Protein AF-A0A534QNI1-F1 (afdb_monomer_lite)

pLDDT: mean 87.53, std 17.93, range [24.12, 98.75]

Foldseek 3Di:
DDDDDDDDDDDDDDDPDDQPPPPPDDDDDDPADPWPWDKWWWQKKFKAFFPQDHNPVDTSDMDRLDPFAQPVKDKDWADWTGDPRTIIQTPPTHWDQQPVVLRGRFIWGKTKIWGNDKGFFPRFKMKMKIWIQDLDADAQKKWWKWKWFAADSNCRPQWIKIWTKIKHFNDHPPDQTKIKIKTWIWTQPPNDTDRIDIDMDIDDSVPQQGIKMKMWIAGSVQQWIDIWIDSNRPPDTDDDDDIDHDPPPGTMIIMMTMIIGRIDNGQPPPLADQAAAWPFWKWKAFQVFLKIKIKTKGQADLVLLVPFDCLAFFKWKWKAFPVDPVGTLFGCAAQNTGHHHAQCPFLDNRAHWDDDPQKIKGADPQCAGDDVRDRVSNVFWGMKMWGSVCSNVRMIIIMTMGGNRHDDPHPFFMKMKMARGHPPRSVVHRIHIHDRWDWDDPPDGMIMTTD

Radius of gyration: 29.94 Å; chains: 1; bounding box: 100×46×84 Å

Structure (mmCIF, N/CA/C/O backbone):
data_AF-A0A534QNI1-F1
#
_entry.id   AF-A0A534QNI1-F1
#
loop_
_atom_site.group_PDB
_atom_site.id
_atom_site.type_symbol
_atom_site.label_atom_id
_atom_site.label_alt_id
_atom_site.label_comp_id
_atom_site.label_asym_id
_atom_site.label_entity_id
_atom_site.label_seq_id
_atom_site.pdbx_PDB_ins_code
_atom_site.Cartn_x
_atom_site.Cartn_y
_atom_site.Cartn_z
_atom_site.occupancy
_atom_site.B_iso_or_equiv
_atom_site.auth_seq_id
_atom_site.auth_comp_id
_atom_site.auth_asym_id
_atom_site.auth_atom_id
_atom_site.pdbx_PDB_model_num
ATOM 1 N N . MET A 1 1 ? 65.246 -19.233 -41.464 1.00 39.53 1 MET A N 1
ATOM 2 C CA . MET A 1 1 ? 65.023 -19.180 -40.003 1.00 39.53 1 MET A CA 1
ATOM 3 C C . MET A 1 1 ? 63.785 -18.323 -39.779 1.00 39.53 1 MET A C 1
ATOM 5 O O . MET A 1 1 ? 63.867 -17.116 -39.929 1.00 39.53 1 MET A O 1
ATOM 9 N N . ILE A 1 2 ? 62.620 -18.949 -39.593 1.00 33.97 2 ILE A N 1
ATOM 10 C CA . ILE A 1 2 ? 61.323 -18.272 -39.423 1.00 33.97 2 ILE A CA 1
ATOM 11 C C . ILE A 1 2 ? 60.770 -18.745 -38.083 1.00 33.97 2 ILE A C 1
ATOM 13 O O . ILE A 1 2 ? 60.408 -19.912 -37.940 1.00 33.97 2 ILE A O 1
ATOM 17 N N . THR A 1 3 ? 60.745 -17.860 -37.094 1.00 32.47 3 THR A N 1
ATOM 18 C CA . THR A 1 3 ? 60.214 -18.136 -35.758 1.00 32.47 3 THR A CA 1
ATOM 19 C C . THR A 1 3 ? 58.741 -17.734 -35.729 1.00 32.47 3 THR A C 1
ATOM 21 O O . THR A 1 3 ? 58.404 -16.555 -35.775 1.00 32.47 3 THR A O 1
ATOM 24 N N . ARG A 1 4 ? 57.847 -18.731 -35.701 1.00 34.69 4 ARG A N 1
ATOM 25 C CA . ARG A 1 4 ? 56.406 -18.545 -35.471 1.00 34.69 4 ARG A CA 1
ATOM 26 C C . ARG A 1 4 ? 56.147 -18.403 -33.972 1.00 34.69 4 ARG A C 1
ATOM 28 O O . ARG A 1 4 ? 56.339 -19.364 -33.229 1.00 34.69 4 ARG A O 1
ATOM 35 N N . THR A 1 5 ? 55.646 -17.251 -33.546 1.00 34.38 5 THR A N 1
ATOM 36 C CA . THR A 1 5 ? 55.139 -17.036 -32.185 1.00 34.38 5 THR A CA 1
ATOM 37 C C . THR A 1 5 ? 53.675 -17.480 -32.129 1.00 34.38 5 THR A C 1
ATOM 39 O O . THR A 1 5 ? 52.825 -16.918 -32.815 1.00 34.38 5 THR A O 1
ATOM 42 N N . ARG A 1 6 ? 53.374 -18.531 -31.357 1.00 32.44 6 ARG A N 1
ATOM 43 C CA . ARG A 1 6 ? 51.999 -18.985 -31.088 1.00 32.44 6 ARG A CA 1
ATOM 44 C C . ARG A 1 6 ? 51.376 -18.099 -30.005 1.00 32.44 6 ARG A C 1
ATOM 46 O O . ARG A 1 6 ? 51.865 -18.095 -28.880 1.00 32.44 6 ARG A O 1
ATOM 53 N N . CYS A 1 7 ? 50.280 -17.411 -30.324 1.00 30.73 7 CYS A N 1
ATOM 54 C CA . CYS A 1 7 ? 49.368 -16.863 -29.320 1.00 30.73 7 CYS A CA 1
ATOM 55 C C . CYS A 1 7 ? 48.560 -18.013 -28.707 1.00 30.73 7 CYS A C 1
ATOM 57 O O . CYS A 1 7 ? 47.807 -18.690 -29.404 1.00 30.73 7 CYS A O 1
ATOM 59 N N . VAL A 1 8 ? 48.739 -18.245 -27.408 1.00 31.20 8 VAL A N 1
ATOM 60 C CA . VAL A 1 8 ? 47.920 -19.168 -26.616 1.00 31.20 8 VAL A CA 1
ATOM 61 C C . VAL A 1 8 ? 46.765 -18.361 -26.026 1.00 31.20 8 VAL A C 1
ATOM 63 O O . VAL A 1 8 ? 46.968 -17.560 -25.116 1.00 31.20 8 VAL A O 1
ATOM 66 N N . SER A 1 9 ? 45.556 -18.557 -26.551 1.00 29.94 9 SER A N 1
ATOM 67 C CA . SER A 1 9 ? 44.318 -18.045 -25.962 1.00 29.94 9 SER A CA 1
ATOM 68 C C . SER A 1 9 ? 44.049 -18.763 -24.637 1.00 29.94 9 SER A C 1
ATOM 70 O O . SER A 1 9 ? 43.870 -19.982 -24.612 1.00 29.94 9 SER A O 1
ATOM 72 N N . ARG A 1 10 ? 44.035 -18.022 -23.526 1.00 29.73 10 ARG A N 1
ATOM 73 C CA . ARG A 1 10 ? 43.578 -18.535 -22.226 1.00 29.73 10 ARG A CA 1
ATOM 74 C C . ARG A 1 10 ? 42.040 -18.520 -22.177 1.00 29.73 10 ARG A C 1
ATOM 76 O O . ARG A 1 10 ? 41.450 -17.573 -22.690 1.00 29.73 10 ARG A O 1
ATOM 83 N N . PRO A 1 11 ? 41.389 -19.524 -21.564 1.00 29.16 11 PRO A N 1
ATOM 84 C CA . PRO A 1 11 ? 39.935 -19.565 -21.453 1.00 29.16 11 PRO A CA 1
ATOM 85 C C . PRO A 1 11 ? 39.422 -18.458 -20.522 1.00 29.16 11 PRO A C 1
ATOM 87 O O . PRO A 1 11 ? 39.999 -18.206 -19.460 1.00 29.16 11 PRO A O 1
ATOM 90 N N . ALA A 1 12 ? 38.332 -17.808 -20.934 1.00 31.11 12 ALA A N 1
ATOM 91 C CA . ALA A 1 12 ? 37.612 -16.810 -20.156 1.00 31.11 12 ALA A CA 1
ATOM 92 C C . ALA A 1 12 ? 37.118 -17.428 -18.837 1.00 31.11 12 ALA A C 1
ATOM 94 O O . ALA A 1 12 ? 36.332 -18.377 -18.829 1.00 31.11 12 ALA A O 1
ATOM 95 N N . ARG A 1 13 ? 37.601 -16.900 -17.707 1.00 26.86 13 ARG A N 1
ATOM 96 C CA . ARG A 1 13 ? 37.059 -17.215 -16.383 1.00 26.86 13 ARG A CA 1
ATOM 97 C C . ARG A 1 13 ? 35.660 -16.608 -16.292 1.00 26.86 13 ARG A C 1
ATOM 99 O O . ARG A 1 13 ? 35.524 -15.390 -16.338 1.00 26.86 13 ARG A O 1
ATOM 106 N N . ARG A 1 14 ? 34.641 -17.460 -16.159 1.00 27.36 14 ARG A N 1
ATOM 107 C CA . ARG A 1 14 ? 33.298 -17.059 -15.726 1.00 27.36 14 ARG A CA 1
ATOM 108 C C . ARG A 1 14 ? 33.415 -16.506 -14.304 1.00 27.36 14 ARG A C 1
ATOM 110 O O . ARG A 1 14 ? 33.750 -17.255 -13.388 1.00 27.36 14 ARG A O 1
ATOM 117 N N . TRP A 1 15 ? 33.208 -15.205 -14.139 1.00 25.91 15 TRP A N 1
ATOM 118 C CA . TRP A 1 15 ? 33.070 -14.572 -12.832 1.00 25.91 15 TRP A CA 1
ATOM 119 C C . TRP A 1 15 ? 31.614 -14.721 -12.399 1.00 25.91 15 TRP A C 1
ATOM 121 O O . TRP A 1 15 ? 30.728 -14.130 -13.003 1.00 25.91 15 TRP A O 1
ATOM 131 N N . VAL A 1 16 ? 31.369 -15.554 -11.390 1.00 27.53 16 VAL A N 1
ATOM 132 C CA . VAL A 1 16 ? 30.109 -15.535 -10.642 1.00 27.53 16 VAL A CA 1
ATOM 133 C C . VAL A 1 16 ? 30.219 -14.353 -9.685 1.00 27.53 16 VAL A C 1
ATOM 135 O O . VAL A 1 16 ? 31.032 -14.382 -8.761 1.00 27.53 16 VAL A O 1
ATOM 138 N N . VAL A 1 17 ? 29.486 -13.277 -9.967 1.00 30.23 17 VAL A N 1
ATOM 139 C CA . VAL A 1 17 ? 29.402 -12.099 -9.100 1.00 30.23 17 VAL A CA 1
ATOM 140 C C . VAL A 1 17 ? 28.347 -12.396 -8.043 1.00 30.23 17 VAL A C 1
ATOM 142 O O . VAL A 1 17 ? 27.153 -12.272 -8.284 1.00 30.23 17 VAL A O 1
ATOM 145 N N . THR A 1 18 ? 28.786 -12.838 -6.868 1.00 25.81 18 THR A N 1
ATOM 146 C CA . THR A 1 18 ? 27.920 -12.914 -5.690 1.00 25.81 18 THR A CA 1
ATOM 147 C C . THR A 1 18 ? 27.822 -11.508 -5.100 1.00 25.81 18 THR A C 1
ATOM 149 O O . THR A 1 18 ? 28.709 -11.081 -4.361 1.00 25.81 18 THR A O 1
ATOM 152 N N . LEU A 1 19 ? 26.772 -10.764 -5.454 1.00 32.66 19 LEU A N 1
ATOM 153 C CA . LEU A 1 19 ? 26.410 -9.521 -4.773 1.00 32.66 19 LEU A CA 1
ATOM 154 C C . LEU A 1 19 ? 25.961 -9.875 -3.352 1.00 32.66 19 LEU A C 1
ATOM 156 O O . LEU A 1 19 ? 24.845 -10.330 -3.117 1.00 32.66 19 LEU A O 1
ATOM 160 N N . ALA A 1 20 ? 26.874 -9.716 -2.397 1.00 24.12 20 ALA A N 1
ATOM 161 C CA . ALA A 1 20 ? 26.565 -9.800 -0.982 1.00 24.12 20 ALA A CA 1
ATOM 162 C C . ALA A 1 20 ? 25.770 -8.550 -0.580 1.00 24.12 20 ALA A C 1
ATOM 164 O O . ALA A 1 20 ? 26.332 -7.556 -0.124 1.00 24.12 20 ALA A O 1
ATOM 165 N N . GLY A 1 21 ? 24.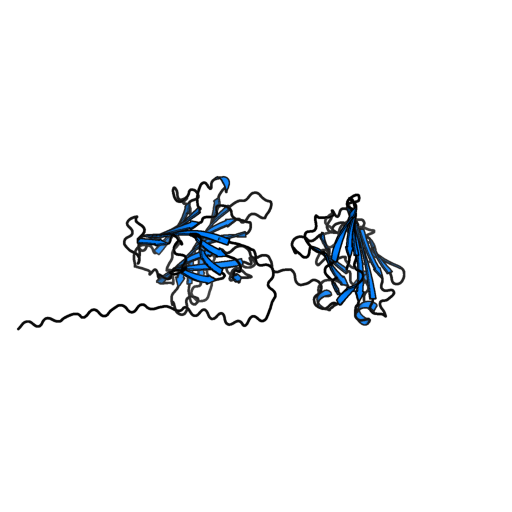450 -8.610 -0.752 1.00 26.08 21 GLY A N 1
ATOM 166 C CA . GLY A 1 21 ? 23.531 -7.740 -0.034 1.00 26.08 21 GLY A CA 1
ATOM 167 C C . GLY A 1 21 ? 23.659 -8.038 1.456 1.00 26.08 21 GLY A C 1
ATOM 168 O O . GLY A 1 21 ? 23.184 -9.064 1.942 1.00 26.08 21 GLY A O 1
ATOM 169 N N . VAL A 1 22 ? 24.342 -7.165 2.195 1.00 26.42 22 VAL A N 1
ATOM 170 C CA . VAL A 1 22 ? 24.331 -7.194 3.659 1.00 26.42 22 VAL A CA 1
ATOM 171 C C . VAL A 1 22 ? 22.959 -6.702 4.117 1.00 26.42 22 VAL A C 1
ATOM 173 O O . VAL A 1 22 ? 22.779 -5.549 4.488 1.00 26.42 22 VAL A O 1
ATOM 176 N N . ALA A 1 23 ? 21.983 -7.604 4.098 1.00 29.70 23 ALA A N 1
ATOM 177 C CA . ALA A 1 23 ? 20.783 -7.522 4.913 1.00 29.70 23 ALA A CA 1
ATOM 178 C C . ALA A 1 23 ? 21.022 -8.370 6.170 1.00 29.70 23 ALA A C 1
ATOM 180 O O . ALA A 1 23 ? 20.502 -9.474 6.308 1.00 29.70 23 ALA A O 1
ATOM 181 N N . LEU A 1 24 ? 21.864 -7.881 7.086 1.00 27.61 24 LEU A N 1
ATOM 182 C CA . LEU A 1 24 ? 21.979 -8.461 8.426 1.00 27.61 24 LEU A CA 1
ATOM 183 C C . LEU A 1 24 ? 21.306 -7.535 9.443 1.00 27.61 24 LEU A C 1
ATOM 185 O O . LEU A 1 24 ? 21.953 -6.882 10.256 1.00 27.61 24 LEU A O 1
ATOM 189 N N . ALA A 1 25 ? 19.978 -7.492 9.384 1.00 27.25 25 ALA A N 1
ATOM 190 C CA . ALA A 1 25 ? 19.151 -7.101 10.514 1.00 27.25 25 ALA A CA 1
ATOM 191 C C . ALA A 1 25 ? 18.467 -8.372 11.023 1.00 27.25 25 ALA A C 1
ATOM 193 O O . ALA A 1 25 ? 17.638 -8.972 10.347 1.00 27.25 25 ALA A O 1
ATOM 194 N N . THR A 1 26 ? 18.867 -8.831 12.204 1.00 28.09 26 THR A N 1
ATOM 195 C CA . THR A 1 26 ? 18.234 -9.949 12.905 1.00 28.09 26 THR A CA 1
ATOM 196 C C . THR A 1 26 ? 16.804 -9.566 13.287 1.00 28.09 26 THR A C 1
ATOM 198 O O . THR A 1 26 ? 16.585 -8.867 14.275 1.00 28.09 26 THR A O 1
ATOM 201 N N . TRP A 1 27 ? 15.838 -10.030 12.497 1.00 31.22 27 TRP A N 1
ATOM 202 C CA . TRP A 1 27 ? 14.409 -9.938 12.777 1.00 31.22 27 TRP A CA 1
ATOM 203 C C . TRP A 1 27 ? 14.021 -10.953 13.857 1.00 31.22 27 TRP A C 1
ATOM 205 O O . TRP A 1 27 ? 13.819 -12.134 13.584 1.00 31.22 27 TRP A O 1
ATOM 215 N N . LEU A 1 28 ? 13.892 -10.495 15.101 1.00 29.34 28 LEU A N 1
ATOM 216 C CA . LEU A 1 28 ? 13.112 -11.212 16.104 1.00 29.34 28 LEU A CA 1
ATOM 217 C C . LEU A 1 28 ? 11.648 -10.780 15.973 1.00 29.34 28 LEU A C 1
ATOM 219 O O . LEU A 1 28 ? 11.271 -9.692 16.393 1.00 29.34 28 LEU A O 1
ATOM 223 N N . GLY A 1 29 ? 10.852 -11.658 15.359 1.00 33.25 29 GLY A N 1
ATOM 224 C CA . GLY A 1 29 ? 9.425 -11.852 15.625 1.00 33.25 29 GLY A CA 1
ATOM 225 C C . GLY A 1 29 ? 8.564 -10.598 15.747 1.00 33.25 29 GLY A C 1
ATOM 226 O O . GLY A 1 29 ? 7.991 -10.353 16.803 1.00 33.25 29 GLY A O 1
ATOM 227 N N . SER A 1 30 ? 8.407 -9.853 14.657 1.00 33.47 30 SER A N 1
ATOM 228 C CA . SER A 1 30 ? 7.205 -9.040 14.467 1.00 33.47 30 SER A CA 1
ATOM 229 C C . SER A 1 30 ? 6.255 -9.869 13.613 1.00 33.47 30 SER A C 1
ATOM 231 O O . SER A 1 30 ? 6.613 -10.264 12.508 1.00 33.47 30 SER A O 1
ATOM 233 N N . THR A 1 31 ? 5.084 -10.226 14.139 1.00 36.00 31 THR A N 1
ATOM 234 C CA . THR A 1 31 ? 4.009 -10.808 13.330 1.00 36.00 31 THR A CA 1
ATOM 235 C C . THR A 1 31 ? 3.599 -9.743 12.327 1.00 36.00 31 THR A C 1
ATOM 237 O O . THR A 1 31 ? 2.956 -8.761 12.701 1.00 36.00 31 THR A O 1
ATOM 240 N N . TRP A 1 32 ? 4.088 -9.893 11.100 1.00 40.53 32 TRP A N 1
ATOM 241 C CA . TRP A 1 32 ? 3.860 -8.974 10.003 1.00 40.53 32 TRP A CA 1
ATOM 242 C C . TRP A 1 32 ? 2.360 -8.739 9.858 1.00 40.53 32 TRP A C 1
ATOM 244 O O . TRP A 1 32 ? 1.560 -9.678 9.873 1.00 40.53 32 TRP A O 1
ATOM 254 N N . ALA A 1 33 ? 1.996 -7.464 9.766 1.00 45.25 33 ALA A N 1
ATOM 255 C CA . ALA A 1 33 ? 0.734 -7.064 9.179 1.00 45.25 33 ALA A CA 1
ATOM 256 C C . ALA A 1 33 ? 0.529 -7.833 7.874 1.00 45.25 33 ALA A C 1
ATOM 258 O O . ALA A 1 33 ? 1.516 -8.126 7.200 1.00 45.25 33 ALA A O 1
ATOM 259 N N . SER A 1 34 ? -0.714 -8.176 7.538 1.00 51.88 34 SER A N 1
ATOM 260 C CA . SER A 1 34 ? -1.012 -8.810 6.254 1.00 51.88 34 SER A CA 1
ATOM 261 C C . SER A 1 34 ? -0.403 -7.939 5.156 1.00 51.88 34 SER A C 1
ATOM 263 O O . SER A 1 34 ? -0.855 -6.816 4.964 1.00 51.88 34 SER A O 1
ATOM 265 N N . ALA A 1 35 ? 0.681 -8.407 4.536 1.00 55.94 35 ALA A N 1
ATOM 266 C CA . ALA A 1 35 ? 1.257 -7.752 3.376 1.00 55.94 35 ALA A CA 1
ATOM 267 C C . ALA A 1 35 ? 0.188 -7.741 2.278 1.00 55.94 35 ALA A C 1
ATOM 269 O O . ALA A 1 35 ? -0.643 -8.661 2.230 1.00 55.94 35 ALA A O 1
ATOM 270 N N . ALA A 1 36 ? 0.194 -6.712 1.431 1.00 62.22 36 ALA A N 1
ATOM 271 C CA . ALA A 1 36 ? -0.674 -6.689 0.264 1.00 62.22 36 ALA A CA 1
ATOM 272 C C . ALA A 1 36 ? -0.417 -7.983 -0.526 1.00 62.22 36 ALA A C 1
ATOM 274 O O . ALA A 1 36 ? 0.725 -8.306 -0.846 1.00 62.22 36 ALA A O 1
ATOM 275 N N . VAL A 1 37 ? -1.458 -8.783 -0.762 1.00 81.88 37 VAL A N 1
ATOM 276 C CA . VAL A 1 37 ? -1.302 -10.039 -1.504 1.00 81.88 37 VAL A CA 1
ATOM 277 C C . VAL A 1 37 ? -1.306 -9.696 -2.985 1.00 81.88 37 VAL A C 1
ATOM 279 O O . VAL A 1 37 ? -2.344 -9.306 -3.517 1.00 81.88 37 VAL A O 1
ATOM 282 N N . PHE A 1 38 ? -0.158 -9.854 -3.638 1.00 89.50 38 PHE A N 1
ATOM 283 C CA . PHE A 1 38 ? -0.001 -9.604 -5.067 1.00 89.50 38 PHE A CA 1
ATOM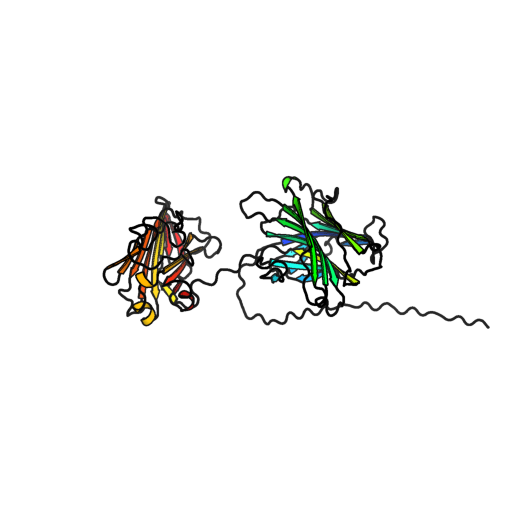 284 C C . PHE A 1 38 ? 0.793 -10.719 -5.758 1.00 89.50 38 PHE A C 1
ATOM 286 O O . PHE A 1 38 ? 1.602 -11.413 -5.133 1.00 89.50 38 PHE A O 1
ATOM 293 N N . ASP A 1 39 ? 0.529 -10.876 -7.054 1.00 94.12 39 ASP A N 1
ATOM 294 C CA . ASP A 1 39 ? 1.202 -11.791 -7.979 1.00 94.12 39 ASP A CA 1
ATOM 295 C C . ASP A 1 39 ? 1.158 -11.175 -9.384 1.00 94.12 39 ASP A C 1
ATOM 297 O O . ASP A 1 39 ? 0.142 -11.270 -10.077 1.00 94.12 39 ASP A O 1
ATOM 301 N N . PHE A 1 40 ? 2.237 -10.500 -9.781 1.00 95.56 40 PHE A N 1
ATOM 302 C CA . PHE A 1 40 ? 2.389 -9.982 -11.139 1.00 95.56 40 PHE A CA 1
ATOM 303 C C . PHE A 1 40 ? 3.274 -10.897 -11.960 1.00 95.56 40 PHE A C 1
ATOM 305 O O . PHE A 1 40 ? 4.246 -11.464 -11.465 1.00 95.56 40 PHE A O 1
ATOM 312 N N . ARG A 1 41 ? 2.931 -11.008 -13.240 1.00 97.00 41 ARG A N 1
ATOM 313 C CA . ARG A 1 41 ? 3.515 -11.987 -14.147 1.00 97.00 41 ARG A CA 1
ATOM 314 C C . ARG A 1 41 ? 4.112 -11.298 -15.356 1.00 97.00 41 ARG A C 1
ATOM 316 O O . ARG A 1 41 ? 3.420 -10.547 -16.051 1.00 97.00 41 ARG A O 1
ATOM 323 N N . VAL A 1 42 ? 5.384 -11.578 -15.601 1.00 98.12 42 VAL A N 1
ATOM 324 C CA . VAL A 1 42 ? 6.076 -11.219 -16.836 1.00 98.12 42 VAL A CA 1
ATOM 325 C C . VAL A 1 42 ? 6.113 -12.465 -17.710 1.00 98.12 42 VAL A C 1
ATOM 327 O O . VAL A 1 42 ? 6.584 -13.514 -17.280 1.00 98.12 42 VAL A O 1
ATOM 330 N N . ASP A 1 43 ? 5.576 -12.339 -18.915 1.00 98.06 43 ASP A N 1
ATOM 331 C CA . ASP A 1 43 ? 5.491 -13.406 -19.917 1.00 98.06 43 ASP A CA 1
ATOM 332 C C . ASP A 1 43 ? 6.795 -13.530 -20.701 1.00 98.06 43 ASP A C 1
ATOM 334 O O . ASP A 1 43 ? 7.289 -14.622 -20.957 1.00 98.06 43 ASP A O 1
ATOM 338 N N . ARG A 1 44 ? 7.393 -12.391 -21.066 1.00 98.06 44 ARG A N 1
ATOM 339 C CA . ARG A 1 44 ? 8.568 -12.393 -21.934 1.00 98.06 44 ARG A CA 1
ATOM 340 C C . ARG A 1 44 ? 9.471 -11.199 -21.712 1.00 98.06 44 ARG A C 1
ATOM 342 O O . ARG A 1 44 ? 9.013 -10.059 -21.654 1.00 98.06 44 ARG A O 1
ATOM 349 N N . PHE A 1 45 ? 10.772 -11.454 -21.714 1.00 98.56 45 PHE A N 1
ATOM 350 C CA . PHE A 1 45 ? 11.813 -10.448 -21.874 1.00 98.56 45 PHE A CA 1
ATOM 351 C C . PHE A 1 45 ? 12.569 -10.678 -23.185 1.00 98.56 45 PHE A C 1
ATOM 353 O O . PHE A 1 45 ? 12.876 -11.809 -23.557 1.00 98.56 45 PHE A O 1
ATOM 360 N N . ALA A 1 46 ? 12.897 -9.604 -23.899 1.00 98.50 46 ALA A N 1
ATOM 361 C CA . ALA A 1 46 ? 13.724 -9.681 -25.098 1.00 98.50 46 ALA A CA 1
ATOM 362 C C . ALA A 1 46 ? 14.623 -8.451 -25.230 1.00 98.50 46 ALA A C 1
ATOM 364 O O . ALA A 1 46 ? 14.212 -7.346 -24.881 1.00 98.50 46 ALA A O 1
ATOM 365 N N . VAL A 1 47 ? 15.832 -8.635 -25.762 1.00 98.56 47 VAL A N 1
ATOM 366 C CA . VAL A 1 47 ? 16.769 -7.550 -26.082 1.00 98.56 47 VAL A CA 1
ATOM 367 C C . VAL A 1 47 ? 17.511 -7.836 -27.387 1.00 98.56 47 VAL A C 1
ATOM 369 O O . VAL A 1 47 ? 17.880 -8.975 -27.664 1.00 98.56 47 VAL A O 1
ATOM 372 N N . ASP A 1 48 ? 17.708 -6.781 -28.167 1.00 98.50 48 ASP A N 1
ATOM 373 C CA . ASP A 1 48 ? 18.382 -6.718 -29.466 1.00 98.50 48 ASP A CA 1
ATOM 374 C C . ASP A 1 48 ? 19.429 -5.591 -29.403 1.00 98.50 48 ASP A C 1
ATOM 376 O O . ASP A 1 48 ? 19.070 -4.442 -29.119 1.00 98.50 48 ASP A O 1
ATOM 380 N N . GLY A 1 49 ? 20.714 -5.904 -29.590 1.00 97.75 49 GLY A N 1
ATOM 381 C CA . GLY A 1 49 ? 21.820 -4.944 -29.588 1.00 97.75 49 GLY A CA 1
ATOM 382 C C . GLY A 1 49 ? 22.769 -4.969 -28.374 1.00 97.75 49 GLY A C 1
ATOM 383 O O . GLY A 1 49 ? 22.718 -5.822 -27.482 1.00 97.75 49 GLY A O 1
ATOM 384 N N . ASN A 1 50 ? 23.659 -3.970 -28.321 1.00 95.88 50 ASN A N 1
ATOM 385 C CA . ASN A 1 50 ? 24.699 -3.775 -27.297 1.00 95.88 50 ASN A CA 1
ATOM 386 C C . ASN A 1 50 ? 25.606 -5.021 -27.109 1.00 95.88 50 ASN A C 1
ATOM 388 O O . ASN A 1 50 ? 26.095 -5.606 -28.074 1.00 95.88 50 ASN A O 1
ATOM 392 N N . VAL A 1 51 ? 25.870 -5.448 -25.870 1.00 94.56 51 VAL A N 1
ATOM 393 C CA . VAL A 1 51 ? 26.720 -6.606 -25.544 1.00 94.56 51 VAL A CA 1
ATOM 394 C C . VAL A 1 51 ? 26.123 -7.942 -25.998 1.00 94.56 51 VAL A C 1
ATOM 396 O O . VAL A 1 51 ? 26.813 -8.963 -25.926 1.00 94.56 51 VAL A O 1
ATOM 399 N N . PHE A 1 52 ? 24.859 -7.960 -26.428 1.00 95.62 52 PHE A N 1
ATOM 400 C CA . PHE A 1 52 ? 24.156 -9.177 -26.821 1.00 95.62 52 PHE A CA 1
ATOM 401 C C . PHE A 1 52 ? 24.353 -9.522 -28.297 1.00 95.62 52 PHE A C 1
ATOM 403 O O . PHE A 1 52 ? 24.456 -10.710 -28.609 1.00 95.62 52 PHE A O 1
ATOM 410 N N . GLY A 1 53 ? 24.521 -8.512 -29.152 1.00 96.44 53 GLY A N 1
ATOM 411 C CA . GLY A 1 53 ? 24.685 -8.670 -30.592 1.00 96.44 53 GLY A CA 1
ATOM 412 C C . GLY A 1 53 ? 24.442 -7.363 -31.360 1.00 96.44 53 GLY A C 1
ATOM 413 O O . GLY A 1 53 ? 24.509 -6.278 -30.773 1.00 96.44 53 GLY A O 1
ATOM 414 N N . PRO A 1 54 ? 24.301 -7.426 -32.695 1.00 96.88 54 PRO A N 1
ATOM 415 C CA . PRO A 1 54 ? 24.011 -6.258 -33.519 1.00 96.88 54 PRO A CA 1
ATOM 416 C C . PRO A 1 54 ? 22.548 -5.825 -33.370 1.00 96.88 54 PRO A C 1
ATOM 418 O O . PRO A 1 54 ? 21.671 -6.665 -33.423 1.00 96.88 54 PRO A O 1
ATOM 421 N N . LEU A 1 55 ? 22.287 -4.513 -33.308 1.00 97.56 55 LEU A N 1
ATOM 422 C CA . LEU A 1 55 ? 20.923 -3.973 -33.384 1.00 97.56 55 LEU A CA 1
ATOM 423 C C . LEU A 1 55 ? 20.380 -4.118 -34.817 1.00 97.56 55 LEU A C 1
ATOM 425 O O . LEU A 1 55 ? 20.550 -3.209 -35.638 1.00 97.56 55 LEU A O 1
ATOM 429 N N . ASP A 1 56 ? 19.792 -5.270 -35.136 1.00 97.75 56 ASP A N 1
ATOM 430 C CA . ASP A 1 56 ? 19.366 -5.634 -36.496 1.00 97.75 56 ASP A CA 1
ATOM 431 C C . ASP A 1 56 ? 17.859 -5.917 -36.643 1.00 97.75 56 ASP A C 1
ATOM 433 O O . ASP A 1 56 ? 17.376 -6.187 -37.748 1.00 97.75 56 ASP A O 1
ATOM 437 N N . GLY A 1 57 ? 17.099 -5.754 -35.559 1.00 96.38 57 GLY A N 1
ATOM 438 C CA . GLY A 1 57 ? 15.660 -5.986 -35.496 1.00 96.38 57 GLY A CA 1
ATOM 439 C C . GLY A 1 57 ? 15.287 -7.404 -35.062 1.00 96.38 57 GLY A C 1
ATOM 440 O O . GLY A 1 57 ? 14.092 -7.700 -34.967 1.00 96.38 57 GLY A O 1
ATOM 441 N N . VAL A 1 58 ? 16.262 -8.284 -34.813 1.00 97.88 58 VAL A N 1
ATOM 442 C CA . VAL A 1 58 ? 16.050 -9.639 -34.300 1.00 97.88 58 VAL A CA 1
ATOM 443 C C . VAL A 1 58 ? 16.567 -9.722 -32.860 1.00 97.88 58 VAL A C 1
ATOM 445 O O . VAL A 1 58 ? 17.739 -9.466 -32.623 1.00 97.88 58 VAL A O 1
ATOM 448 N N . PRO A 1 59 ? 15.742 -10.135 -31.877 1.00 97.94 59 PRO A N 1
ATOM 449 C CA . PRO A 1 59 ? 16.209 -10.298 -30.502 1.00 97.94 59 PRO A CA 1
ATOM 450 C C . PRO A 1 59 ? 17.425 -11.227 -30.376 1.00 97.94 59 PRO A C 1
ATOM 452 O O . PRO A 1 59 ? 17.339 -12.423 -30.665 1.00 97.94 59 PRO A O 1
ATOM 455 N N . ASP A 1 60 ? 18.531 -10.688 -29.869 1.00 97.81 60 ASP A N 1
ATOM 456 C CA . ASP A 1 60 ? 19.758 -11.423 -29.547 1.00 97.81 60 ASP A CA 1
ATOM 457 C C . ASP A 1 60 ? 19.602 -12.296 -28.297 1.00 97.81 60 ASP A C 1
ATOM 459 O O . ASP A 1 60 ? 20.254 -13.337 -28.140 1.00 97.81 60 ASP A O 1
ATOM 463 N N . ARG A 1 61 ? 18.748 -11.856 -27.367 1.00 97.56 61 ARG A N 1
ATOM 464 C CA . ARG A 1 61 ? 18.358 -12.611 -26.176 1.00 97.56 61 ARG A CA 1
ATOM 465 C C . ARG A 1 61 ? 16.861 -12.546 -25.981 1.00 97.56 61 ARG A C 1
ATOM 467 O O . ARG A 1 61 ? 16.242 -11.497 -26.137 1.00 97.56 61 ARG A O 1
ATOM 474 N N . VAL A 1 62 ? 16.317 -13.687 -25.592 1.00 98.00 62 VAL A N 1
ATOM 475 C CA . VAL A 1 62 ? 14.918 -13.880 -25.244 1.00 98.00 62 VAL A CA 1
ATOM 476 C C . VAL A 1 62 ? 14.881 -14.739 -23.995 1.00 98.00 62 VAL A C 1
ATOM 478 O O . VAL A 1 62 ? 15.646 -15.699 -23.890 1.00 98.00 62 VAL A O 1
ATOM 481 N N . ASP A 1 63 ? 13.996 -14.375 -23.086 1.00 97.88 63 ASP A N 1
ATOM 482 C CA . ASP A 1 63 ? 13.605 -15.185 -21.951 1.00 97.88 63 ASP A CA 1
ATOM 483 C C . ASP A 1 63 ? 12.077 -15.260 -21.926 1.00 97.88 63 ASP A C 1
ATOM 485 O O . ASP A 1 63 ? 11.410 -14.230 -21.827 1.00 97.88 63 ASP A O 1
ATOM 489 N N . ASP A 1 64 ? 11.553 -16.469 -22.110 1.00 97.44 64 ASP A N 1
ATOM 490 C CA . ASP A 1 64 ? 10.116 -16.774 -22.137 1.00 97.44 64 ASP A CA 1
ATOM 491 C C . ASP A 1 64 ? 9.660 -17.411 -20.813 1.00 97.44 64 ASP A C 1
ATOM 493 O O . ASP A 1 64 ? 8.584 -17.997 -20.763 1.00 97.44 64 ASP A O 1
ATOM 497 N N . PHE A 1 65 ? 10.518 -17.401 -19.780 1.00 97.50 65 PHE A N 1
ATOM 498 C CA . PHE A 1 65 ? 10.212 -17.864 -18.423 1.00 97.50 65 PHE A CA 1
ATOM 499 C C . PHE A 1 65 ? 9.502 -19.231 -18.358 1.00 97.50 65 PHE A C 1
ATOM 501 O O . PHE A 1 65 ? 8.579 -19.462 -17.571 1.00 97.50 65 PHE A O 1
ATOM 508 N N . SER A 1 66 ? 9.921 -20.149 -19.230 1.00 96.06 66 SER A N 1
ATOM 509 C CA . SER A 1 66 ? 9.278 -21.449 -19.442 1.00 96.06 66 SER A CA 1
ATOM 510 C C . SER A 1 66 ? 10.151 -22.643 -19.059 1.00 96.06 66 SER A C 1
ATOM 512 O O . SER A 1 66 ? 9.725 -23.790 -19.232 1.00 96.06 66 SER A O 1
ATOM 514 N N . ASP A 1 67 ? 11.357 -22.412 -18.540 1.00 94.12 67 ASP A N 1
ATOM 515 C CA . ASP A 1 67 ? 12.280 -23.476 -18.143 1.00 94.12 67 ASP A CA 1
ATOM 516 C C . ASP A 1 67 ? 12.220 -23.798 -16.637 1.00 94.12 67 ASP A C 1
ATOM 518 O O . ASP A 1 67 ? 12.753 -24.824 -16.194 1.00 94.12 67 ASP A O 1
ATOM 522 N N . GLY A 1 68 ? 11.487 -22.986 -15.869 1.00 90.88 68 GLY A N 1
ATOM 523 C CA . GLY A 1 68 ? 11.255 -23.156 -14.440 1.00 90.88 68 GLY A CA 1
ATOM 524 C C . GLY A 1 68 ? 12.473 -22.804 -13.588 1.00 90.88 68 GLY A C 1
ATOM 525 O O . GLY A 1 68 ? 12.518 -23.186 -12.413 1.00 90.88 68 GLY A O 1
ATOM 526 N N . VAL A 1 69 ? 13.479 -22.126 -14.152 1.00 93.12 69 VAL A N 1
ATOM 527 C CA . VAL A 1 69 ? 14.668 -21.690 -13.424 1.00 93.12 69 VAL A CA 1
ATOM 528 C C . VAL A 1 69 ? 14.913 -20.196 -13.610 1.00 93.12 69 VAL A C 1
ATOM 530 O O . VAL A 1 69 ? 15.267 -19.719 -14.668 1.00 93.12 69 VAL A O 1
ATOM 533 N N . LEU A 1 70 ? 14.871 -19.458 -12.500 1.00 91.44 70 LEU A N 1
ATOM 534 C CA . LEU A 1 70 ? 15.039 -18.003 -12.516 1.00 91.44 70 LEU A CA 1
ATOM 535 C C . LEU A 1 70 ? 16.334 -17.475 -13.193 1.00 91.44 70 LEU A C 1
ATOM 537 O O . LEU A 1 70 ? 16.287 -16.389 -13.765 1.00 91.44 70 LEU A O 1
ATOM 541 N N . PRO A 1 71 ? 17.515 -18.134 -13.130 1.00 94.25 71 PRO A N 1
ATOM 542 C CA . PRO A 1 71 ? 18.700 -17.652 -13.838 1.00 94.25 71 PRO A CA 1
ATOM 543 C C . PRO A 1 71 ? 18.461 -17.511 -15.352 1.00 94.25 71 PRO A C 1
ATOM 545 O O . PRO A 1 71 ? 18.050 -18.472 -15.985 1.00 94.25 71 PRO A O 1
ATOM 548 N N . PRO A 1 72 ? 18.848 -16.382 -15.970 1.00 95.88 72 PRO A N 1
ATOM 549 C CA . PRO A 1 72 ? 19.894 -15.459 -15.525 1.00 95.88 72 PRO A CA 1
ATOM 550 C C . PRO A 1 72 ? 19.406 -14.298 -14.644 1.00 95.88 72 PRO A C 1
ATOM 552 O O . PRO A 1 72 ? 20.176 -13.367 -14.399 1.00 95.88 72 PRO A O 1
ATOM 555 N N . TRP A 1 73 ? 18.172 -14.319 -14.158 1.00 97.62 73 TRP A N 1
ATOM 556 C CA . TRP A 1 73 ? 17.656 -13.313 -13.238 1.00 97.62 73 TRP A CA 1
ATOM 557 C C . TRP A 1 73 ? 18.086 -13.583 -11.798 1.00 97.62 73 TRP A C 1
ATOM 559 O O . TRP A 1 73 ? 18.326 -14.721 -11.388 1.00 97.62 73 TRP A O 1
ATOM 569 N N . SER A 1 74 ? 18.213 -12.510 -11.025 1.00 96.56 74 SER A N 1
ATOM 570 C CA . SER A 1 74 ? 18.501 -12.561 -9.592 1.00 96.56 74 SER A CA 1
ATOM 571 C C . SER A 1 74 ? 17.545 -11.653 -8.838 1.00 96.56 74 SER A C 1
ATOM 573 O O . SER A 1 74 ? 17.324 -10.517 -9.248 1.00 96.56 74 SER A O 1
ATOM 575 N N . VAL A 1 75 ? 17.005 -12.146 -7.723 1.00 96.75 75 VAL A N 1
ATOM 576 C CA . VAL A 1 75 ? 16.115 -11.373 -6.847 1.00 96.75 75 VAL A CA 1
ATOM 577 C C . VAL A 1 75 ? 16.897 -10.255 -6.161 1.00 96.75 75 VAL A C 1
ATOM 579 O O . VAL A 1 75 ? 17.949 -10.504 -5.568 1.00 96.75 75 VAL A O 1
ATOM 582 N N . VAL A 1 76 ? 16.371 -9.036 -6.242 1.00 93.69 76 VAL A N 1
ATOM 583 C CA . VAL A 1 76 ? 16.909 -7.830 -5.589 1.00 93.69 76 VAL A CA 1
ATOM 584 C C . VAL A 1 76 ? 16.119 -7.528 -4.329 1.00 93.69 76 VAL A C 1
ATOM 586 O O . VAL A 1 76 ? 16.694 -7.347 -3.256 1.00 93.69 76 VAL A O 1
ATOM 589 N N . TYR A 1 77 ? 14.795 -7.536 -4.471 1.00 95.12 77 TYR A N 1
ATOM 590 C CA . TYR A 1 77 ? 13.834 -7.266 -3.417 1.00 95.12 77 TYR A CA 1
ATOM 591 C C . TYR A 1 77 ? 12.704 -8.289 -3.464 1.00 95.12 77 TYR A C 1
ATOM 593 O O . TYR A 1 77 ? 12.332 -8.778 -4.530 1.00 95.12 77 TYR A O 1
ATOM 601 N N . GLY A 1 78 ? 12.156 -8.579 -2.288 1.00 95.00 78 GLY A N 1
ATOM 602 C CA . GLY A 1 78 ? 10.928 -9.349 -2.124 1.00 95.00 78 GLY A CA 1
ATOM 603 C C . GLY A 1 78 ? 11.043 -10.795 -2.579 1.00 95.00 78 GLY A C 1
ATOM 604 O O . GLY A 1 78 ? 12.033 -11.476 -2.299 1.00 95.00 78 GLY A O 1
ATOM 605 N N . THR A 1 79 ? 9.993 -11.259 -3.252 1.00 96.44 79 THR A N 1
ATOM 606 C CA . THR A 1 79 ? 9.845 -12.647 -3.683 1.00 96.44 79 THR A CA 1
ATOM 607 C C . THR A 1 79 ? 9.631 -12.707 -5.188 1.00 96.44 79 THR A C 1
ATOM 609 O O . THR A 1 79 ? 8.660 -12.164 -5.716 1.00 96.44 79 THR A O 1
ATOM 612 N N . ALA A 1 80 ? 10.513 -13.430 -5.876 1.00 97.44 80 ALA A N 1
ATOM 613 C CA . ALA A 1 80 ? 10.349 -13.737 -7.286 1.00 97.44 80 ALA A CA 1
ATOM 614 C C . ALA A 1 80 ? 10.701 -15.192 -7.596 1.00 97.44 80 ALA A C 1
ATOM 616 O O . ALA A 1 80 ? 11.588 -15.782 -6.972 1.00 97.44 80 ALA A O 1
ATOM 617 N N . SER A 1 81 ? 9.988 -15.776 -8.554 1.00 97.25 81 SER A N 1
ATOM 618 C CA . SER A 1 81 ? 10.206 -17.154 -8.996 1.00 97.25 81 SER A CA 1
ATOM 619 C C . SER A 1 81 ? 9.682 -17.365 -10.408 1.00 97.25 81 SER A C 1
ATOM 621 O O . SER A 1 81 ? 8.775 -16.662 -10.835 1.00 97.25 81 SER A O 1
ATOM 623 N N . GLU A 1 82 ? 10.222 -18.357 -11.103 1.00 97.56 82 GLU A N 1
ATOM 624 C CA . GLU A 1 82 ? 9.723 -18.774 -12.409 1.00 97.56 82 GLU A CA 1
ATOM 625 C C . GLU A 1 82 ? 8.900 -20.052 -12.275 1.00 97.56 82 GLU A C 1
ATOM 627 O O . GLU A 1 82 ? 9.371 -21.039 -11.703 1.00 97.56 82 GLU A O 1
ATOM 632 N N . HIS A 1 83 ? 7.666 -20.022 -12.769 1.00 96.12 83 HIS A N 1
ATOM 633 C CA . HIS A 1 83 ? 6.798 -21.190 -12.893 1.00 96.12 83 HIS A CA 1
ATOM 634 C C . HIS A 1 83 ? 5.638 -20.896 -13.847 1.00 96.12 83 HIS A C 1
ATOM 636 O O . HIS A 1 83 ? 5.375 -19.750 -14.188 1.00 96.12 83 HIS A O 1
ATOM 642 N N . ASP A 1 84 ? 4.970 -21.952 -14.317 1.00 94.94 84 ASP A N 1
ATOM 643 C CA . ASP A 1 84 ? 3.785 -21.874 -15.184 1.00 94.94 84 ASP A CA 1
ATOM 644 C C . ASP A 1 84 ? 3.959 -21.053 -16.480 1.00 94.94 84 ASP A C 1
ATOM 646 O O . ASP A 1 84 ? 2.970 -20.649 -17.089 1.00 94.94 84 ASP A O 1
ATOM 650 N N . GLY A 1 85 ? 5.203 -20.872 -16.942 1.00 96.25 85 GLY A N 1
ATOM 651 C CA . GLY A 1 85 ? 5.525 -20.086 -18.137 1.00 96.25 85 GLY A CA 1
ATOM 652 C C . GLY A 1 85 ? 5.696 -18.587 -17.882 1.00 96.25 85 GLY A C 1
ATOM 653 O O . GLY A 1 85 ? 5.665 -17.825 -18.838 1.00 96.25 85 GLY A O 1
ATOM 654 N N . PHE A 1 86 ? 5.834 -18.159 -16.624 1.00 98.06 86 PHE A N 1
ATOM 655 C CA . PHE A 1 86 ? 5.972 -16.753 -16.258 1.00 98.06 86 PHE A CA 1
ATOM 656 C C . PHE A 1 86 ? 7.062 -16.535 -15.211 1.00 98.06 86 PHE A C 1
ATOM 658 O O . PHE A 1 86 ? 7.308 -17.365 -14.330 1.00 98.06 86 PHE A O 1
ATOM 665 N N . LEU A 1 87 ? 7.639 -15.336 -15.233 1.00 98.12 87 LEU A N 1
ATOM 666 C CA . LEU A 1 87 ? 8.284 -14.763 -14.060 1.00 98.12 87 LEU A CA 1
ATOM 667 C C . LEU A 1 87 ? 7.207 -14.168 -13.158 1.00 98.12 87 LEU A C 1
ATOM 669 O O . LEU A 1 87 ? 6.523 -13.218 -13.534 1.00 98.12 87 LEU A O 1
ATOM 673 N N . HIS A 1 88 ? 7.111 -14.691 -11.946 1.00 97.44 88 HIS A N 1
ATOM 674 C CA . HIS A 1 88 ? 6.220 -14.211 -10.904 1.00 97.44 88 HIS A CA 1
ATOM 675 C C . HIS A 1 88 ? 6.960 -13.265 -9.957 1.00 97.44 88 HIS A C 1
ATOM 677 O O . HIS A 1 88 ? 7.958 -13.655 -9.349 1.00 97.44 88 HIS A O 1
ATOM 683 N N . LEU A 1 89 ? 6.436 -12.051 -9.788 1.00 97.31 89 LEU A N 1
ATOM 684 C CA . LEU A 1 89 ? 6.820 -11.072 -8.772 1.00 97.31 89 LEU A CA 1
ATOM 685 C C . LEU A 1 89 ? 5.691 -11.019 -7.739 1.00 97.31 89 LEU A C 1
ATOM 687 O O . LEU A 1 89 ? 4.590 -10.554 -8.032 1.00 97.31 89 LEU A O 1
ATOM 691 N N . THR A 1 90 ? 5.939 -11.557 -6.547 1.00 94.50 90 THR A N 1
ATOM 692 C CA . THR A 1 90 ? 4.868 -11.934 -5.606 1.00 94.50 90 THR A CA 1
ATOM 693 C C . THR A 1 90 ? 5.099 -11.402 -4.206 1.00 94.50 90 THR A C 1
ATOM 695 O O . THR A 1 90 ? 6.227 -11.106 -3.815 1.00 94.50 90 THR A O 1
ATOM 698 N N . SER A 1 91 ? 4.023 -11.339 -3.425 1.00 90.25 91 SER A N 1
ATOM 699 C CA . SER A 1 91 ? 4.109 -11.185 -1.972 1.00 90.25 91 SER A CA 1
ATOM 700 C C . SER A 1 91 ? 4.668 -12.464 -1.297 1.00 90.25 91 SER A C 1
ATOM 702 O O . SER A 1 91 ? 4.377 -13.566 -1.770 1.00 90.25 91 SER A O 1
ATOM 704 N N . PRO A 1 92 ? 5.398 -12.372 -0.166 1.00 90.94 92 PRO A N 1
ATOM 705 C CA . PRO A 1 92 ? 5.754 -11.140 0.532 1.00 90.94 92 PRO A CA 1
ATOM 706 C C . PRO A 1 92 ? 6.812 -10.346 -0.243 1.00 90.94 92 PRO A C 1
ATOM 708 O O . PRO A 1 92 ? 7.840 -10.900 -0.644 1.00 90.94 92 PRO A O 1
ATOM 711 N N . GLY A 1 93 ? 6.561 -9.053 -0.435 1.00 91.38 93 GLY A N 1
ATOM 712 C CA . GLY A 1 93 ? 7.565 -8.142 -0.959 1.00 91.38 93 GLY A CA 1
ATOM 713 C C . GLY A 1 93 ? 8.530 -7.678 0.136 1.00 91.38 93 GLY A C 1
ATOM 714 O O . GLY A 1 93 ? 8.521 -8.139 1.284 1.00 91.38 93 GLY A O 1
ATOM 715 N N . THR A 1 94 ? 9.421 -6.764 -0.232 1.00 92.00 94 THR A N 1
ATOM 716 C CA . THR A 1 94 ? 10.199 -5.965 0.712 1.00 92.00 94 THR A CA 1
ATOM 717 C C . THR A 1 94 ? 9.459 -4.671 0.994 1.00 92.00 94 THR A C 1
ATOM 719 O O . THR A 1 94 ? 9.359 -3.804 0.128 1.00 92.00 94 THR A O 1
ATOM 722 N N . HIS A 1 95 ? 8.999 -4.515 2.234 1.00 88.75 95 HIS A N 1
ATOM 723 C CA . HIS A 1 95 ? 8.338 -3.292 2.664 1.00 88.75 95 HIS A CA 1
ATOM 724 C C . HIS A 1 95 ? 9.312 -2.109 2.710 1.00 88.75 95 HIS A C 1
ATOM 726 O O . HIS A 1 95 ? 10.296 -2.125 3.457 1.00 88.75 95 HIS A O 1
ATOM 732 N N . VAL A 1 96 ? 8.989 -1.054 1.966 1.00 87.62 96 VAL A N 1
ATOM 733 C CA . VAL A 1 96 ? 9.726 0.209 1.935 1.00 87.62 96 VAL A CA 1
ATOM 734 C C . VAL A 1 96 ? 8.784 1.322 2.394 1.00 87.62 96 VAL A C 1
ATOM 736 O O . VAL A 1 96 ? 7.905 1.731 1.638 1.00 87.62 96 VAL A O 1
ATOM 739 N N . PRO A 1 97 ? 8.927 1.827 3.632 1.00 79.56 97 PRO A N 1
ATOM 740 C CA . PRO A 1 97 ? 7.919 2.686 4.255 1.00 79.56 97 PRO A CA 1
ATOM 741 C C . PRO A 1 97 ? 7.813 4.096 3.649 1.00 79.56 97 PRO A C 1
ATOM 743 O O . PRO A 1 97 ? 6.823 4.785 3.890 1.00 79.56 97 PRO A O 1
ATOM 746 N N . ASP A 1 98 ? 8.821 4.550 2.901 1.00 79.62 98 ASP A N 1
ATOM 747 C CA . ASP A 1 98 ? 8.935 5.928 2.408 1.00 79.62 98 ASP A CA 1
ATOM 748 C C . ASP A 1 98 ? 9.375 6.036 0.937 1.00 79.62 98 ASP A C 1
ATOM 750 O O . ASP A 1 98 ? 9.938 7.059 0.539 1.00 79.62 98 ASP A O 1
ATOM 754 N N . GLY A 1 99 ? 9.155 4.988 0.136 1.00 75.75 99 GLY A N 1
ATOM 755 C CA . GLY A 1 99 ? 9.540 4.964 -1.279 1.00 75.75 99 GLY A CA 1
ATOM 756 C C . GLY A 1 99 ? 11.026 5.272 -1.507 1.00 75.75 99 GLY A C 1
ATOM 757 O O . GLY A 1 99 ? 11.360 6.056 -2.397 1.00 75.75 99 GLY A O 1
ATOM 758 N N . PHE A 1 100 ? 11.908 4.744 -0.646 1.00 76.06 100 PHE A N 1
ATOM 759 C CA . PHE A 1 100 ? 13.358 4.999 -0.618 1.00 76.06 100 PHE A CA 1
ATOM 760 C C . PHE A 1 100 ? 13.741 6.481 -0.467 1.00 76.06 100 PHE A C 1
ATOM 762 O O . PHE A 1 100 ? 14.812 6.908 -0.901 1.00 76.06 100 PHE A O 1
ATOM 769 N N . GLY A 1 101 ? 12.846 7.295 0.094 1.00 70.62 101 GLY A N 1
ATOM 770 C CA . GLY A 1 101 ? 12.989 8.748 0.165 1.00 70.62 101 GLY A CA 1
ATOM 771 C C . GLY A 1 101 ? 12.819 9.470 -1.178 1.00 70.62 101 GLY A C 1
ATOM 772 O O . GLY A 1 101 ? 12.775 10.701 -1.190 1.00 70.62 101 GLY A O 1
ATOM 773 N N . ALA A 1 102 ? 12.681 8.743 -2.295 1.00 62.97 102 ALA A N 1
ATOM 774 C CA . ALA A 1 102 ? 12.389 9.312 -3.609 1.00 62.97 102 ALA A CA 1
ATOM 775 C C . ALA A 1 102 ? 10.923 9.757 -3.712 1.00 62.97 102 ALA A C 1
ATOM 777 O O . ALA A 1 102 ? 10.631 10.766 -4.357 1.00 62.97 102 ALA A O 1
ATOM 778 N N . VAL A 1 103 ? 10.015 9.048 -3.027 1.00 66.94 103 VAL A N 1
ATOM 779 C CA . VAL A 1 103 ? 8.597 9.423 -2.918 1.00 66.94 103 VAL A CA 1
ATOM 780 C C . VAL A 1 103 ? 8.123 9.353 -1.456 1.00 66.94 103 VAL A C 1
ATOM 782 O O . VAL A 1 103 ? 7.431 8.413 -1.059 1.00 66.94 103 VAL A O 1
ATOM 785 N N . PRO A 1 104 ? 8.495 10.344 -0.620 1.00 69.44 104 PRO A N 1
ATOM 786 C CA . PRO A 1 104 ? 8.194 10.318 0.807 1.00 69.44 104 PRO A CA 1
ATOM 787 C C . PRO A 1 104 ? 6.695 10.171 1.100 1.00 69.44 104 PRO A C 1
ATOM 789 O O . PRO A 1 104 ? 5.870 10.922 0.579 1.00 69.44 104 PRO A O 1
ATOM 792 N N . GLY A 1 105 ? 6.352 9.240 1.994 1.00 70.38 105 GLY A N 1
ATOM 793 C CA . GLY A 1 105 ? 4.977 9.017 2.458 1.00 70.38 105 GLY A CA 1
ATOM 794 C C . GLY A 1 105 ? 4.150 8.031 1.627 1.00 70.38 105 GLY A C 1
ATOM 795 O O . GLY A 1 105 ? 2.973 7.848 1.939 1.00 70.38 105 GLY A O 1
ATOM 796 N N . LEU A 1 106 ? 4.742 7.388 0.616 1.00 78.75 106 LEU A N 1
ATOM 797 C CA . LEU A 1 106 ? 4.139 6.257 -0.090 1.00 78.75 106 LEU A CA 1
ATOM 798 C C . LEU A 1 106 ? 4.837 4.958 0.327 1.00 78.75 106 LEU A C 1
ATOM 800 O O . LEU A 1 106 ? 5.960 4.709 -0.114 1.00 78.75 106 LEU A O 1
ATOM 804 N N . PRO A 1 107 ? 4.215 4.142 1.195 1.00 85.00 107 PRO A N 1
ATOM 805 C CA . PRO A 1 107 ? 4.768 2.847 1.533 1.00 85.00 107 PRO A CA 1
ATOM 806 C C . PRO A 1 107 ? 4.573 1.889 0.349 1.00 85.00 107 PRO A C 1
ATOM 808 O O . PRO A 1 107 ? 3.489 1.823 -0.226 1.00 85.00 107 PRO A O 1
ATOM 811 N N . LEU A 1 108 ? 5.619 1.150 -0.005 1.00 89.12 108 LEU A N 1
ATOM 812 C CA . LEU A 1 108 ? 5.643 0.201 -1.121 1.00 89.12 108 LEU A CA 1
ATOM 813 C C . LEU A 1 108 ? 5.950 -1.207 -0.602 1.00 89.12 108 LEU A C 1
ATOM 815 O O . LEU A 1 108 ? 6.608 -1.349 0.434 1.00 89.12 108 LEU A O 1
ATOM 819 N N . ASP A 1 109 ? 5.486 -2.237 -1.305 1.00 91.25 109 ASP A N 1
ATOM 820 C CA . ASP A 1 109 ? 5.861 -3.632 -1.052 1.00 91.25 109 ASP A CA 1
ATOM 821 C C . ASP A 1 109 ? 6.485 -4.247 -2.310 1.00 91.25 109 ASP A C 1
ATOM 823 O O . ASP A 1 109 ? 5.777 -4.629 -3.234 1.00 91.25 109 ASP A O 1
ATOM 827 N N . LEU A 1 110 ? 7.820 -4.281 -2.374 1.00 93.38 110 LEU A N 1
ATOM 828 C CA . LEU A 1 110 ? 8.539 -4.509 -3.630 1.00 93.38 110 LEU A CA 1
ATOM 829 C C . LEU A 1 110 ? 8.900 -5.970 -3.857 1.00 93.38 110 LEU A C 1
ATOM 831 O O . LEU A 1 110 ? 9.500 -6.598 -2.983 1.00 93.38 110 LEU A O 1
ATOM 835 N N . SER A 1 111 ? 8.687 -6.446 -5.078 1.00 96.81 111 SER A N 1
ATOM 836 C CA . SER A 1 111 ? 9.326 -7.651 -5.606 1.00 96.81 111 SER A CA 1
ATOM 837 C C . SER A 1 111 ? 9.997 -7.327 -6.935 1.00 96.81 111 SER A C 1
ATOM 839 O O . SER A 1 111 ? 9.336 -6.926 -7.889 1.00 96.81 111 SER A O 1
ATOM 841 N N . GLU A 1 112 ? 11.319 -7.486 -6.992 1.00 97.25 112 GLU A N 1
ATOM 842 C CA . GLU A 1 112 ? 12.141 -7.031 -8.115 1.00 97.25 112 GLU A CA 1
ATOM 843 C C . GLU A 1 112 ? 13.259 -8.027 -8.427 1.00 97.25 112 GLU A C 1
ATOM 845 O O . GLU A 1 112 ? 13.900 -8.578 -7.524 1.00 97.25 112 GLU A O 1
ATOM 850 N N . VAL A 1 113 ? 13.530 -8.217 -9.718 1.00 98.19 113 VAL A N 1
ATOM 851 C CA . VAL A 1 113 ? 14.676 -8.977 -10.223 1.00 98.19 113 VAL A CA 1
ATOM 852 C C . VAL A 1 113 ? 15.550 -8.116 -11.128 1.00 98.19 113 VAL A C 1
ATOM 854 O O . VAL A 1 113 ? 15.050 -7.232 -11.822 1.00 98.19 113 VAL A O 1
ATOM 857 N N . TYR A 1 114 ? 16.850 -8.419 -11.181 1.00 96.31 114 TYR A N 1
ATOM 858 C CA . TYR A 1 114 ? 17.750 -7.884 -12.203 1.00 96.31 114 TYR A CA 1
ATOM 859 C C . TYR A 1 114 ? 18.267 -8.970 -13.144 1.00 96.31 114 TYR A C 1
ATOM 861 O O . TYR A 1 114 ? 18.436 -10.128 -12.756 1.00 96.31 114 TYR A O 1
ATOM 869 N N . TYR A 1 115 ? 18.583 -8.576 -14.376 1.00 96.94 115 TYR A N 1
ATOM 870 C CA . TYR A 1 115 ? 19.205 -9.441 -15.375 1.00 96.94 115 TYR A CA 1
ATOM 871 C C . TYR A 1 115 ? 20.727 -9.488 -15.197 1.00 96.94 115 TYR A C 1
ATOM 873 O O . TYR A 1 115 ? 21.387 -8.450 -15.232 1.00 96.94 115 TYR A O 1
ATOM 881 N N . SER A 1 116 ? 21.319 -10.675 -15.029 1.00 93.94 116 SER A N 1
ATOM 882 C CA . SER A 1 116 ? 22.746 -10.802 -14.657 1.00 93.94 116 SER A CA 1
ATOM 883 C C . SER A 1 116 ? 23.749 -10.369 -15.735 1.00 93.94 116 SER A C 1
ATOM 885 O O . SER A 1 116 ? 24.951 -10.300 -15.466 1.00 93.94 116 SER A O 1
ATOM 887 N N . TYR A 1 117 ? 23.300 -10.106 -16.963 1.00 93.75 117 TYR A N 1
ATOM 888 C CA . TYR A 1 117 ? 24.170 -9.594 -18.016 1.00 93.75 117 TYR A CA 1
ATOM 889 C C . TYR A 1 117 ? 24.260 -8.073 -17.952 1.00 93.75 117 TYR A C 1
ATOM 891 O O . TYR A 1 117 ? 23.259 -7.366 -18.026 1.00 93.75 117 TYR A O 1
ATOM 899 N N . VAL A 1 118 ? 25.494 -7.589 -17.852 1.00 94.06 118 VAL A N 1
ATOM 900 C CA . VAL A 1 118 ? 25.805 -6.174 -17.670 1.00 94.06 118 VAL A CA 1
ATOM 901 C C . VAL A 1 118 ? 25.913 -5.476 -19.024 1.00 94.06 118 VAL A C 1
ATOM 903 O O . VAL A 1 118 ? 26.736 -5.848 -19.861 1.00 94.06 118 VAL A O 1
ATOM 906 N N . LEU A 1 119 ? 25.110 -4.434 -19.204 1.00 95.62 119 LEU A N 1
ATOM 907 C CA . LEU A 1 119 ? 25.249 -3.432 -20.254 1.00 95.62 119 LEU A CA 1
ATOM 908 C C . LEU A 1 119 ? 26.442 -2.529 -19.942 1.00 95.62 119 LEU A C 1
ATOM 910 O O . LEU A 1 119 ? 26.757 -2.277 -18.777 1.00 95.62 119 LEU A O 1
ATOM 914 N N . SER A 1 120 ? 27.103 -2.000 -20.964 1.00 93.44 120 SER A N 1
ATOM 915 C CA . SER A 1 120 ? 28.166 -1.010 -20.771 1.00 93.44 120 SER A CA 1
ATOM 916 C C . SER A 1 120 ? 28.012 0.147 -21.743 1.00 93.44 120 SER A C 1
ATOM 918 O O . SER A 1 120 ? 27.602 -0.057 -22.884 1.00 93.44 120 SER A O 1
ATOM 920 N N . ASP A 1 121 ? 28.370 1.338 -21.276 1.00 95.88 121 ASP A N 1
ATOM 921 C CA . ASP A 1 121 ? 28.461 2.547 -22.093 1.00 95.88 121 ASP A CA 1
ATOM 922 C C . ASP A 1 121 ? 29.505 2.373 -23.217 1.00 95.88 121 ASP A C 1
ATOM 924 O O . ASP A 1 121 ? 30.560 1.753 -23.014 1.00 95.88 121 ASP A O 1
ATOM 928 N N . GLY A 1 122 ? 29.209 2.875 -24.417 1.00 96.69 122 GLY A N 1
ATOM 929 C CA . GLY A 1 122 ? 30.065 2.766 -25.602 1.00 96.69 122 GLY A CA 1
ATOM 930 C C . GLY A 1 122 ? 30.098 1.374 -26.246 1.00 96.69 122 GLY A C 1
ATOM 931 O O . GLY A 1 122 ? 31.064 1.031 -26.940 1.00 96.69 122 GLY A O 1
ATOM 932 N N . ARG A 1 123 ? 29.103 0.519 -25.973 1.00 97.00 123 ARG A N 1
ATOM 933 C CA . ARG A 1 123 ? 28.987 -0.841 -26.544 1.00 97.00 123 ARG A CA 1
ATOM 934 C C . ARG A 1 123 ? 27.888 -0.974 -27.590 1.00 97.00 123 ARG A C 1
ATOM 936 O O . ARG A 1 123 ? 27.602 -2.089 -28.019 1.00 97.00 123 ARG A O 1
ATOM 943 N N . GLY A 1 124 ? 27.357 0.145 -28.064 1.00 97.75 124 GLY A N 1
ATOM 944 C CA . GLY A 1 124 ? 26.335 0.187 -29.094 1.00 97.75 124 GLY A CA 1
ATOM 945 C C . GLY A 1 124 ? 24.916 0.243 -28.538 1.00 97.75 124 GLY A C 1
ATOM 946 O O . GLY A 1 124 ? 24.635 -0.073 -27.379 1.00 97.75 124 GLY A O 1
ATOM 947 N N . SER A 1 125 ? 24.018 0.679 -29.412 1.00 98.50 125 SER A N 1
ATOM 948 C CA . SER A 1 125 ? 22.597 0.861 -29.135 1.00 98.50 125 SER A CA 1
ATOM 949 C C . SER A 1 125 ? 21.884 -0.474 -28.906 1.00 98.50 125 SER A C 1
ATOM 951 O O . SER A 1 125 ? 22.338 -1.517 -29.382 1.00 98.50 125 SER A O 1
ATOM 953 N N . PHE A 1 126 ? 20.749 -0.439 -28.207 1.00 98.56 126 PHE A N 1
ATOM 954 C CA . PHE A 1 126 ? 19.871 -1.602 -28.051 1.00 98.56 126 PHE A CA 1
ATOM 955 C C . PHE A 1 126 ? 18.395 -1.218 -27.993 1.00 98.56 126 PHE A C 1
ATOM 957 O O . PHE A 1 126 ? 18.041 -0.083 -27.669 1.00 98.56 126 PHE A O 1
ATOM 964 N N . THR A 1 127 ? 17.535 -2.202 -28.239 1.00 98.44 127 THR A N 1
ATOM 965 C CA . THR A 1 127 ? 16.114 -2.169 -27.886 1.00 98.44 127 THR A CA 1
ATOM 966 C C . THR A 1 127 ? 15.787 -3.374 -27.020 1.00 98.44 127 THR A C 1
ATOM 968 O O . THR A 1 127 ? 16.171 -4.492 -27.344 1.00 98.44 127 THR A O 1
ATOM 971 N N . ALA A 1 128 ? 15.073 -3.156 -25.920 1.00 98.62 128 ALA A N 1
ATOM 972 C CA . ALA A 1 128 ? 14.617 -4.208 -25.028 1.00 98.62 128 ALA A CA 1
ATOM 973 C C . ALA A 1 128 ? 13.127 -4.057 -24.712 1.00 98.62 128 ALA A C 1
ATOM 975 O O . ALA A 1 128 ? 12.605 -2.939 -24.655 1.00 98.62 128 ALA A O 1
ATOM 976 N N . THR A 1 129 ? 12.447 -5.177 -24.488 1.00 98.62 129 THR A N 1
ATOM 977 C CA . THR A 1 129 ? 11.018 -5.240 -24.170 1.00 98.62 129 THR A CA 1
ATOM 978 C C . THR A 1 129 ? 10.735 -6.200 -23.025 1.00 98.62 129 THR A C 1
ATOM 980 O O . THR A 1 129 ? 11.359 -7.257 -22.947 1.00 98.62 129 THR A O 1
ATOM 983 N N . ALA A 1 130 ? 9.736 -5.864 -22.213 1.00 98.44 130 ALA A N 1
ATOM 984 C CA . ALA A 1 130 ? 9.144 -6.733 -21.205 1.00 98.44 130 ALA A CA 1
ATOM 985 C C . ALA A 1 130 ? 7.624 -6.798 -21.415 1.00 98.44 130 ALA A C 1
ATOM 987 O O . ALA A 1 130 ? 6.953 -5.763 -21.359 1.00 98.44 130 ALA A O 1
ATOM 988 N N . ALA A 1 131 ? 7.095 -7.988 -21.688 1.00 98.19 131 ALA A N 1
ATOM 989 C CA . ALA A 1 131 ? 5.671 -8.243 -21.875 1.00 98.19 131 ALA A CA 1
ATOM 990 C C . ALA A 1 131 ? 5.055 -8.780 -20.580 1.00 98.19 131 ALA A C 1
ATOM 992 O O . ALA A 1 131 ? 5.566 -9.731 -19.991 1.00 98.19 131 ALA A O 1
ATOM 993 N N . TRP A 1 132 ? 3.967 -8.158 -20.138 1.00 97.38 132 TRP A N 1
ATOM 994 C CA . TRP A 1 132 ? 3.276 -8.472 -18.891 1.00 97.38 132 TRP A CA 1
ATOM 995 C C . TRP A 1 132 ? 1.938 -9.145 -19.187 1.00 97.38 132 TRP A C 1
ATOM 997 O O . TRP A 1 132 ? 1.180 -8.675 -20.039 1.00 97.38 132 TRP A O 1
ATOM 1007 N N . ASP A 1 133 ? 1.644 -10.224 -18.461 1.00 92.31 133 ASP A N 1
ATOM 1008 C CA . ASP A 1 133 ? 0.412 -11.006 -18.630 1.00 92.31 133 ASP A CA 1
ATOM 1009 C C . ASP A 1 133 ? -0.822 -10.240 -18.129 1.00 92.31 133 ASP A C 1
ATOM 1011 O O . ASP A 1 133 ? -1.882 -10.249 -18.757 1.00 92.31 133 ASP A O 1
ATOM 1015 N N . SER A 1 134 ? -0.687 -9.515 -17.011 1.00 76.62 134 SER A N 1
ATOM 1016 C CA . SER A 1 134 ? -1.828 -8.818 -16.418 1.00 76.62 134 SER A CA 1
ATOM 1017 C C . SER A 1 134 ? -2.224 -7.578 -17.216 1.00 76.62 134 SER A C 1
ATOM 1019 O O . SER A 1 134 ? -1.466 -6.615 -17.328 1.00 76.62 134 SER A O 1
ATOM 1021 N N . THR A 1 135 ? -3.476 -7.558 -17.674 1.00 71.94 135 THR A N 1
ATOM 1022 C CA . THR A 1 135 ? -4.144 -6.366 -18.213 1.00 71.94 135 THR A CA 1
ATOM 1023 C C . THR A 1 135 ? -4.912 -5.584 -17.145 1.00 71.94 135 THR A C 1
ATOM 1025 O O . THR A 1 135 ? -5.516 -4.559 -17.462 1.00 71.94 135 THR A O 1
ATOM 1028 N N . VAL A 1 136 ? -4.950 -6.073 -15.897 1.00 85.31 136 VAL A N 1
ATOM 1029 C CA . VAL A 1 136 ? -5.741 -5.483 -14.810 1.00 85.31 136 VAL A CA 1
ATOM 1030 C C . VAL A 1 136 ? -4.842 -5.117 -13.637 1.00 85.31 136 VAL A C 1
ATOM 1032 O O . VAL A 1 136 ? -4.261 -5.977 -12.984 1.00 85.31 136 VAL A O 1
ATOM 1035 N N . LEU A 1 137 ? -4.784 -3.822 -13.345 1.00 88.56 137 LEU A N 1
ATOM 1036 C CA . LEU A 1 137 ? -4.085 -3.256 -12.196 1.00 88.56 137 LEU A CA 1
ATOM 1037 C C . LEU A 1 137 ? -5.092 -2.849 -11.111 1.00 88.56 137 LEU A C 1
ATOM 1039 O O . LEU A 1 137 ? -6.039 -2.097 -11.376 1.00 88.56 137 LEU A O 1
ATOM 1043 N N . GLY A 1 138 ? -4.884 -3.336 -9.892 1.00 87.81 138 GLY A N 1
ATOM 1044 C CA . GLY A 1 138 ? -5.512 -2.878 -8.658 1.00 87.81 138 GLY A CA 1
ATOM 1045 C C . GLY A 1 138 ? -5.014 -1.497 -8.228 1.00 87.81 138 GLY A C 1
ATOM 1046 O O . GLY A 1 138 ? -4.034 -0.976 -8.748 1.00 87.81 138 GLY A O 1
ATOM 1047 N N . TYR A 1 139 ? -5.736 -0.853 -7.308 1.00 85.25 139 TYR A N 1
ATOM 1048 C CA . TYR A 1 139 ? -5.330 0.455 -6.787 1.00 85.25 139 TYR A CA 1
ATOM 1049 C C . TYR A 1 139 ? -3.949 0.375 -6.139 1.00 85.25 139 TYR A C 1
ATOM 1051 O O . TYR A 1 139 ? -3.746 -0.424 -5.231 1.00 85.25 139 TYR A O 1
ATOM 1059 N N . GLY A 1 140 ? -3.052 1.269 -6.546 1.00 85.81 140 GLY A N 1
ATOM 1060 C CA . GLY A 1 140 ? -1.712 1.348 -5.988 1.00 85.81 140 GLY A CA 1
ATOM 1061 C C . GLY A 1 140 ? -0.710 0.407 -6.637 1.00 85.81 140 GLY A C 1
ATOM 1062 O O . GLY A 1 140 ? 0.470 0.538 -6.340 1.00 85.81 140 GLY A O 1
ATOM 1063 N N . ASP A 1 141 ? -1.143 -0.478 -7.535 1.00 91.00 141 ASP A N 1
ATOM 1064 C CA . ASP A 1 141 ? -0.237 -1.313 -8.315 1.00 91.00 141 ASP A CA 1
ATOM 1065 C C . ASP A 1 141 ? 0.698 -0.439 -9.153 1.00 91.00 141 ASP A C 1
ATOM 1067 O O . ASP A 1 141 ? 0.272 0.553 -9.761 1.00 91.00 141 ASP A O 1
ATOM 1071 N N . PHE A 1 142 ? 1.964 -0.840 -9.202 1.00 91.75 142 PHE A N 1
ATOM 1072 C CA . PHE A 1 142 ? 3.025 -0.180 -9.948 1.00 91.75 142 PHE A CA 1
ATOM 1073 C C . PHE A 1 142 ? 3.967 -1.254 -10.492 1.00 91.75 142 PHE A C 1
ATOM 1075 O O . PHE A 1 142 ? 4.663 -1.900 -9.722 1.00 91.75 142 PHE A O 1
ATOM 1082 N N . ASN A 1 143 ? 3.979 -1.464 -11.807 1.00 95.44 143 ASN A N 1
ATOM 1083 C CA . ASN A 1 143 ? 4.858 -2.434 -12.466 1.00 95.44 143 ASN A CA 1
ATOM 1084 C C . ASN A 1 143 ? 5.813 -1.699 -13.394 1.00 95.44 143 ASN A C 1
ATOM 1086 O O . ASN A 1 143 ? 5.364 -0.862 -14.184 1.00 95.44 143 ASN A O 1
ATOM 1090 N N . HIS A 1 144 ? 7.106 -2.015 -13.351 1.00 96.56 144 HIS A N 1
ATOM 1091 C CA . HIS A 1 144 ? 8.112 -1.307 -14.137 1.00 96.56 144 HIS A CA 1
ATOM 1092 C C . HIS A 1 144 ? 9.110 -2.204 -14.847 1.00 96.56 144 HIS A C 1
ATOM 1094 O O . HIS A 1 144 ? 9.450 -3.307 -14.425 1.00 96.56 144 HIS A O 1
ATOM 1100 N N . PHE A 1 145 ? 9.628 -1.641 -15.933 1.00 98.31 145 PHE A N 1
ATOM 1101 C CA . PHE A 1 145 ? 10.799 -2.120 -16.641 1.00 98.31 145 PHE A CA 1
ATOM 1102 C C . PHE A 1 145 ? 11.798 -0.967 -16.732 1.00 98.31 145 PHE A C 1
ATOM 1104 O O . PHE A 1 145 ? 11.466 0.117 -17.231 1.00 98.31 145 PHE A O 1
ATOM 1111 N N . SER A 1 146 ? 13.008 -1.170 -16.213 1.00 98.44 146 SER A N 1
ATOM 1112 C CA . SER A 1 146 ? 14.000 -0.100 -16.097 1.00 98.44 146 SER A CA 1
ATOM 1113 C C . SER A 1 146 ? 15.436 -0.577 -16.301 1.00 98.44 146 SER A C 1
ATOM 1115 O O . SER A 1 146 ? 15.743 -1.768 -16.320 1.00 98.44 146 SER A O 1
ATOM 1117 N N . LEU A 1 147 ? 16.321 0.395 -16.496 1.00 98.44 147 LEU A N 1
ATOM 1118 C CA . LEU A 1 147 ? 17.766 0.247 -16.458 1.00 98.44 147 LEU A CA 1
ATOM 1119 C C . LEU A 1 147 ? 18.267 0.744 -15.108 1.00 98.44 147 LEU A C 1
ATOM 1121 O O . LEU A 1 147 ? 17.956 1.871 -14.727 1.00 98.44 147 LEU A O 1
ATOM 1125 N N . PHE A 1 148 ? 19.087 -0.055 -14.434 1.00 97.56 148 PHE A N 1
ATOM 1126 C CA . PHE A 1 148 ? 19.802 0.326 -13.221 1.00 97.56 148 PHE A CA 1
ATOM 1127 C C . PHE A 1 148 ? 21.289 0.475 -13.526 1.00 97.56 148 PHE A C 1
ATOM 1129 O O . PHE A 1 148 ? 22.007 -0.515 -13.664 1.00 97.56 148 PHE A O 1
ATOM 1136 N N . GLY A 1 149 ? 21.728 1.721 -13.680 1.00 97.12 149 GLY A N 1
ATOM 1137 C CA . GLY A 1 149 ? 23.109 2.111 -13.922 1.00 97.12 149 GLY A CA 1
ATOM 1138 C C . GLY A 1 149 ? 23.867 2.345 -12.621 1.00 97.12 149 GLY A C 1
ATOM 1139 O O . GLY A 1 149 ? 23.342 2.964 -11.701 1.00 97.12 149 GLY A O 1
ATOM 1140 N N . TYR A 1 150 ? 25.115 1.890 -12.550 1.00 95.12 150 TYR A N 1
ATOM 1141 C CA . TYR A 1 150 ? 25.997 2.065 -11.395 1.00 95.12 150 TYR A CA 1
ATOM 1142 C C . TYR A 1 150 ? 27.466 2.205 -11.822 1.00 95.12 150 TYR A C 1
ATOM 1144 O O . TYR A 1 150 ? 27.849 1.853 -12.943 1.00 95.12 150 TYR A O 1
ATOM 1152 N N . VAL A 1 151 ? 28.294 2.759 -10.929 1.00 89.62 151 VAL A N 1
ATOM 1153 C CA . VAL A 1 151 ? 29.739 2.973 -11.163 1.00 89.62 151 VAL A CA 1
ATOM 1154 C C . VAL A 1 151 ? 30.573 1.750 -10.798 1.00 89.62 151 VAL A C 1
ATOM 1156 O O . VAL A 1 151 ? 31.488 1.374 -11.528 1.00 89.62 151 VAL A O 1
ATOM 1159 N N . ASP A 1 152 ? 30.286 1.153 -9.642 1.00 82.50 152 ASP A N 1
ATOM 1160 C CA . ASP A 1 152 ? 31.084 0.078 -9.062 1.00 82.50 152 ASP A CA 1
ATOM 1161 C C . ASP A 1 152 ? 30.171 -1.107 -8.722 1.00 82.50 152 ASP A C 1
ATOM 1163 O O . ASP A 1 152 ? 29.298 -0.962 -7.865 1.00 82.50 152 ASP A O 1
ATOM 1167 N N . PRO A 1 153 ? 30.353 -2.289 -9.338 1.00 81.44 153 PRO A N 1
ATOM 1168 C CA . PRO A 1 153 ? 29.555 -3.471 -9.011 1.00 81.44 153 PRO A CA 1
ATOM 1169 C C . PRO A 1 153 ? 29.728 -3.931 -7.557 1.00 81.44 153 PRO A C 1
ATOM 1171 O O . PRO A 1 153 ? 28.894 -4.675 -7.052 1.00 81.44 153 PRO A O 1
ATOM 1174 N N . THR A 1 154 ? 30.801 -3.523 -6.874 1.00 82.19 154 THR A N 1
ATOM 1175 C CA . THR A 1 154 ? 31.031 -3.827 -5.454 1.00 82.19 154 THR A CA 1
ATOM 1176 C C . THR A 1 154 ? 30.386 -2.810 -4.512 1.00 82.19 154 THR A C 1
ATOM 1178 O O . THR A 1 154 ? 30.191 -3.109 -3.335 1.00 82.19 154 THR A O 1
ATOM 1181 N N . ASN A 1 155 ? 30.012 -1.635 -5.024 1.00 81.19 155 ASN A N 1
ATOM 1182 C CA . ASN A 1 155 ? 29.279 -0.605 -4.296 1.00 81.19 155 ASN A CA 1
ATOM 1183 C C . ASN A 1 155 ? 28.260 0.098 -5.215 1.00 81.19 155 ASN A C 1
ATOM 1185 O O . ASN A 1 155 ? 28.406 1.290 -5.515 1.00 81.19 155 ASN A O 1
ATOM 1189 N N . PRO A 1 156 ? 27.215 -0.619 -5.663 1.00 79.25 156 PRO A N 1
ATOM 1190 C CA . PRO A 1 156 ? 26.268 -0.091 -6.641 1.00 79.25 156 PRO A CA 1
ATOM 1191 C C . PRO A 1 156 ? 25.460 1.103 -6.113 1.00 79.25 156 PRO A C 1
ATOM 1193 O O . PRO A 1 156 ? 24.935 1.881 -6.897 1.00 79.25 156 PRO A O 1
ATOM 1196 N N . LEU A 1 157 ? 25.395 1.293 -4.790 1.00 82.94 157 LEU A N 1
ATOM 1197 C CA . LEU A 1 157 ? 24.652 2.384 -4.153 1.00 82.94 157 LEU A CA 1
ATOM 1198 C C . LEU A 1 157 ? 25.484 3.658 -3.936 1.00 82.94 157 LEU A C 1
ATOM 1200 O O . LEU A 1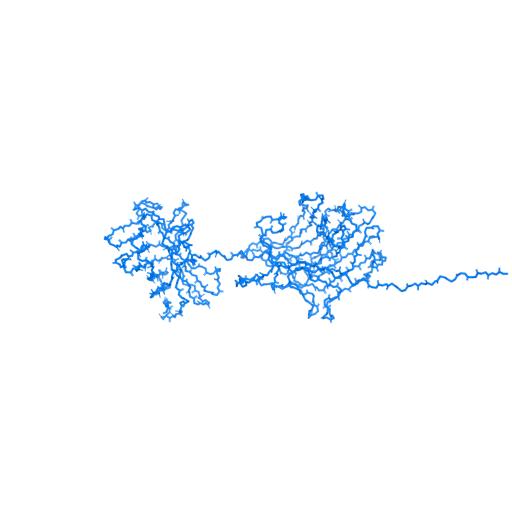 157 ? 24.936 4.679 -3.529 1.00 82.94 157 LEU A O 1
ATOM 1204 N N . GLY A 1 158 ? 26.796 3.627 -4.201 1.00 85.25 158 GLY A N 1
ATOM 1205 C CA . GLY A 1 158 ? 27.654 4.809 -4.062 1.00 85.25 158 GLY A CA 1
ATOM 1206 C C . GLY A 1 158 ? 27.331 5.912 -5.076 1.00 85.25 158 GLY A C 1
ATOM 1207 O O . GLY A 1 158 ? 27.458 7.097 -4.763 1.00 85.25 158 GLY A O 1
ATOM 1208 N N . ALA A 1 159 ? 26.903 5.517 -6.276 1.00 91.25 159 ALA A N 1
ATOM 1209 C CA . ALA A 1 159 ? 26.381 6.387 -7.320 1.00 91.25 159 ALA A CA 1
ATOM 1210 C C . ALA A 1 159 ? 25.579 5.542 -8.318 1.00 91.25 159 ALA A C 1
ATOM 1212 O O . ALA A 1 159 ? 26.127 4.583 -8.873 1.00 91.25 159 ALA A O 1
ATOM 1213 N N . TYR A 1 160 ? 24.313 5.897 -8.543 1.00 94.31 160 TYR A N 1
ATOM 1214 C CA . TYR A 1 160 ? 23.429 5.154 -9.438 1.00 94.31 160 TYR A CA 1
ATOM 1215 C C . TYR A 1 160 ? 22.443 6.042 -10.197 1.00 94.31 160 TYR A C 1
ATOM 1217 O O . TYR A 1 160 ? 22.110 7.160 -9.789 1.00 94.31 160 TYR A O 1
ATOM 1225 N N . GLU A 1 161 ? 21.956 5.501 -11.307 1.00 95.88 161 GLU A N 1
ATOM 1226 C CA . GLU A 1 161 ? 20.924 6.076 -12.161 1.00 95.88 161 GLU A CA 1
ATOM 1227 C C . GLU A 1 161 ? 19.888 4.993 -12.464 1.00 95.88 161 GLU A C 1
ATOM 1229 O O . GLU A 1 161 ? 20.253 3.887 -12.848 1.00 95.88 161 GLU A O 1
ATOM 1234 N N . VAL A 1 162 ? 18.602 5.297 -12.323 1.00 96.50 162 VAL A N 1
ATOM 1235 C CA . VAL A 1 162 ? 17.510 4.401 -12.716 1.00 96.50 162 VAL A CA 1
ATOM 1236 C C . VAL A 1 162 ? 16.642 5.116 -13.728 1.00 96.50 162 VAL A C 1
ATOM 1238 O O . VAL A 1 162 ? 16.111 6.182 -13.424 1.00 96.50 162 VAL A O 1
ATOM 1241 N N . VAL A 1 163 ? 16.505 4.555 -14.927 1.00 97.81 163 VAL A N 1
ATOM 1242 C CA . VAL A 1 163 ? 15.649 5.117 -15.980 1.00 97.81 163 VAL A CA 1
ATOM 1243 C C . VAL A 1 163 ? 14.769 4.019 -16.545 1.00 97.81 163 VAL A C 1
ATOM 1245 O O . VAL A 1 163 ? 15.260 2.954 -16.909 1.00 97.81 163 VAL A O 1
ATOM 1248 N N . GLY A 1 164 ? 13.468 4.267 -16.635 1.00 97.19 164 GLY A N 1
ATOM 1249 C CA . GLY A 1 164 ? 12.540 3.255 -17.113 1.00 97.19 164 GLY A CA 1
ATOM 1250 C C . GLY A 1 164 ? 11.148 3.780 -17.394 1.00 97.19 164 GLY A C 1
ATOM 1251 O O . GLY A 1 164 ? 10.899 4.988 -17.443 1.00 97.19 164 GLY A O 1
ATOM 1252 N N . VAL A 1 165 ? 10.246 2.827 -17.591 1.00 96.50 165 VAL A N 1
ATOM 1253 C CA . VAL A 1 165 ? 8.814 3.056 -17.731 1.00 96.50 165 VAL A CA 1
ATOM 1254 C C . VAL A 1 165 ? 8.069 2.170 -16.749 1.00 96.50 165 VAL A C 1
ATOM 1256 O O . VAL A 1 165 ? 8.427 1.011 -16.544 1.00 96.50 165 VAL A O 1
ATOM 1259 N N . ALA A 1 166 ? 7.035 2.734 -16.144 1.00 94.88 166 ALA A N 1
ATOM 1260 C CA . ALA A 1 166 ? 6.115 2.034 -15.273 1.00 94.88 166 ALA A CA 1
ATOM 1261 C C . ALA A 1 166 ? 4.689 2.157 -15.796 1.00 94.88 166 ALA A C 1
ATOM 1263 O O . ALA A 1 166 ? 4.340 3.155 -16.433 1.00 94.88 166 ALA A O 1
ATOM 1264 N N . ILE A 1 167 ? 3.860 1.169 -15.480 1.00 94.00 167 ILE A N 1
ATOM 1265 C CA . ILE A 1 167 ? 2.410 1.278 -15.543 1.00 94.00 167 ILE A CA 1
ATOM 1266 C C . ILE A 1 167 ? 1.846 1.188 -14.126 1.00 94.00 167 ILE A C 1
ATOM 1268 O O . ILE A 1 167 ? 2.284 0.367 -13.323 1.00 94.00 167 ILE A O 1
ATOM 1272 N N . SER A 1 168 ? 0.888 2.052 -13.806 1.00 93.50 168 SER A N 1
ATOM 1273 C CA . SER A 1 168 ? 0.261 2.088 -12.487 1.00 93.50 168 SER A CA 1
ATOM 1274 C C . SER A 1 168 ? -1.232 2.365 -12.554 1.00 93.50 168 SER A C 1
ATOM 1276 O O . SER A 1 168 ? -1.742 2.893 -13.548 1.00 93.50 168 SER A O 1
ATOM 1278 N N . ASN A 1 169 ? -1.932 2.046 -11.468 1.00 92.44 169 ASN A N 1
ATOM 1279 C CA . ASN A 1 169 ? -3.311 2.468 -11.252 1.00 92.44 169 ASN A CA 1
ATOM 1280 C C . ASN A 1 169 ? -3.408 3.371 -10.007 1.00 92.44 169 ASN A C 1
ATOM 1282 O O . ASN A 1 169 ? -3.589 2.884 -8.888 1.00 92.44 169 ASN A O 1
ATOM 1286 N N . PRO A 1 170 ? -3.347 4.704 -10.179 1.00 84.25 170 PRO A N 1
ATOM 1287 C CA . PRO A 1 170 ? -3.482 5.656 -9.075 1.00 84.25 170 PRO A CA 1
ATOM 1288 C C . PRO A 1 170 ? -4.910 5.764 -8.515 1.00 84.25 170 PRO A C 1
ATOM 1290 O O . PRO A 1 170 ? -5.147 6.544 -7.591 1.00 84.25 170 PRO A O 1
ATOM 1293 N N . THR A 1 171 ? -5.887 5.047 -9.077 1.00 82.25 171 THR A N 1
ATOM 1294 C CA . THR A 1 171 ? -7.306 5.280 -8.797 1.00 82.25 171 THR A CA 1
ATOM 1295 C C . THR A 1 171 ? -7.786 4.453 -7.604 1.00 82.25 171 THR A C 1
ATOM 1297 O O . THR A 1 171 ? -7.713 3.226 -7.672 1.00 82.25 171 THR A O 1
ATOM 1300 N N . PRO A 1 172 ? -8.309 5.073 -6.524 1.00 78.81 172 PRO A N 1
ATOM 1301 C CA . PRO A 1 172 ? -8.752 4.348 -5.336 1.00 78.81 172 PRO A CA 1
ATOM 1302 C C . PRO A 1 172 ? -9.790 3.262 -5.629 1.00 78.81 172 PRO A C 1
ATOM 1304 O O . PRO A 1 172 ? -10.651 3.421 -6.498 1.00 78.81 172 PRO A O 1
ATOM 1307 N N . ALA A 1 173 ? -9.763 2.191 -4.833 1.00 72.12 173 ALA A N 1
ATOM 1308 C CA . ALA A 1 173 ? -10.728 1.101 -4.939 1.00 72.12 173 ALA A CA 1
ATOM 1309 C C . ALA A 1 173 ? -12.186 1.611 -4.925 1.00 72.12 173 ALA A C 1
ATOM 1311 O O . ALA A 1 173 ? -12.567 2.457 -4.113 1.00 72.12 173 ALA A O 1
ATOM 1312 N N . GLY A 1 174 ? -13.013 1.079 -5.831 1.00 69.50 174 GLY A N 1
ATOM 1313 C CA . GLY A 1 174 ? -14.420 1.467 -5.990 1.00 69.50 174 GLY A CA 1
ATOM 1314 C C . GLY A 1 174 ? -14.673 2.631 -6.957 1.00 69.50 174 GLY A C 1
ATOM 1315 O O . GLY A 1 174 ? -15.833 2.960 -7.203 1.00 69.50 174 GLY A O 1
ATOM 1316 N N . GLN A 1 175 ? -13.627 3.232 -7.528 1.00 73.94 175 GLN A N 1
ATOM 1317 C CA . GLN A 1 175 ? -13.734 4.157 -8.660 1.00 73.94 175 GLN A CA 1
ATOM 1318 C C . GLN A 1 175 ? -13.380 3.445 -9.980 1.00 73.94 175 GLN A C 1
ATOM 1320 O O . GLN A 1 175 ? -12.693 2.420 -9.947 1.00 73.94 175 GLN A O 1
ATOM 1325 N N . PRO A 1 176 ? -13.851 3.940 -11.144 1.00 81.50 176 PRO A N 1
ATOM 1326 C CA . PRO A 1 176 ? -13.422 3.412 -12.436 1.00 81.50 176 PRO A CA 1
ATOM 1327 C C . PRO A 1 176 ? -11.903 3.502 -12.556 1.00 81.50 176 PRO A C 1
ATOM 1329 O O . PRO A 1 176 ? -11.342 4.565 -12.307 1.00 81.50 176 PRO A O 1
ATOM 1332 N N . ALA A 1 177 ? -11.250 2.402 -12.923 1.00 83.62 177 ALA A N 1
ATOM 1333 C CA . ALA A 1 177 ? -9.806 2.391 -13.087 1.00 83.62 177 ALA A CA 1
ATOM 1334 C C . ALA A 1 177 ? -9.375 3.424 -14.142 1.00 83.62 177 ALA A C 1
ATOM 1336 O O . ALA A 1 177 ? -9.958 3.503 -15.223 1.00 83.62 177 ALA A O 1
ATOM 1337 N N . ALA A 1 178 ? -8.343 4.195 -13.822 1.00 86.56 178 ALA A N 1
ATOM 1338 C CA . ALA A 1 178 ? -7.624 5.032 -14.767 1.00 86.56 178 ALA A CA 1
ATOM 1339 C C . ALA A 1 178 ? -6.150 4.676 -14.634 1.00 86.56 178 ALA A C 1
ATOM 1341 O O . ALA A 1 178 ? -5.568 4.870 -13.566 1.00 86.56 178 ALA A O 1
ATOM 1342 N N . TYR A 1 179 ? -5.570 4.105 -15.686 1.00 92.81 179 TYR A N 1
ATOM 1343 C CA . TYR A 1 179 ? -4.171 3.704 -15.667 1.00 92.81 179 TYR A CA 1
ATOM 1344 C C . TYR A 1 179 ? -3.284 4.874 -16.079 1.00 92.81 179 TYR A C 1
ATOM 1346 O O . TYR A 1 179 ? -3.715 5.808 -16.758 1.00 92.81 179 TYR A O 1
ATOM 1354 N N . SER A 1 180 ? -2.033 4.832 -15.644 1.00 92.88 180 SER A N 1
ATOM 1355 C CA . SER A 1 180 ? -1.005 5.794 -16.020 1.00 92.88 180 SER A CA 1
ATOM 1356 C C . SER A 1 180 ? 0.230 5.042 -16.474 1.00 92.88 180 SER A C 1
ATOM 1358 O O . SER A 1 180 ? 0.700 4.157 -15.762 1.00 92.88 180 SER A O 1
ATOM 1360 N N . ALA A 1 181 ? 0.776 5.420 -17.627 1.00 93.81 181 ALA A N 1
ATOM 1361 C CA . ALA A 1 181 ? 2.149 5.091 -17.972 1.00 93.81 181 ALA A CA 1
ATOM 1362 C C . ALA A 1 181 ? 3.052 6.250 -17.571 1.00 93.81 181 ALA A C 1
ATOM 1364 O O . ALA A 1 181 ? 2.751 7.406 -17.872 1.00 93.81 181 ALA A O 1
ATOM 1365 N N . THR A 1 182 ? 4.171 5.941 -16.931 1.00 94.88 182 THR A N 1
ATOM 1366 C CA . THR A 1 182 ? 5.094 6.937 -16.396 1.00 94.88 182 THR A CA 1
ATOM 1367 C C . THR A 1 182 ? 6.514 6.596 -16.809 1.00 94.88 182 THR A C 1
ATOM 1369 O O . THR A 1 182 ? 7.040 5.556 -16.423 1.00 94.88 182 THR A O 1
ATOM 1372 N N . ARG A 1 183 ? 7.163 7.491 -17.555 1.00 95.94 183 ARG A N 1
ATOM 1373 C CA . ARG A 1 183 ? 8.621 7.509 -17.666 1.00 95.94 183 ARG A CA 1
ATOM 1374 C C . ARG A 1 183 ? 9.179 8.099 -16.379 1.00 95.94 183 ARG A C 1
ATOM 1376 O O . ARG A 1 183 ? 8.744 9.171 -15.953 1.00 95.94 183 ARG A O 1
ATOM 1383 N N . PHE A 1 184 ? 10.166 7.433 -15.796 1.00 94.94 184 PHE A N 1
ATOM 1384 C CA . PHE A 1 184 ? 10.839 7.915 -14.598 1.00 94.94 184 PHE A CA 1
ATOM 1385 C C . PHE A 1 184 ? 12.359 7.904 -14.749 1.00 94.94 184 PHE A C 1
ATOM 1387 O O . PHE A 1 184 ? 12.929 7.078 -15.463 1.00 94.94 184 PHE A O 1
ATOM 1394 N N . GLY A 1 185 ? 13.000 8.849 -14.062 1.00 95.00 185 GLY A N 1
ATOM 1395 C CA . GLY A 1 185 ? 14.442 8.972 -13.913 1.00 95.00 185 GLY A CA 1
ATOM 1396 C C . GLY A 1 185 ? 14.797 9.310 -12.466 1.00 95.00 185 GLY A C 1
ATOM 1397 O O . GLY A 1 185 ? 14.457 10.389 -11.980 1.00 95.00 185 GLY A O 1
ATOM 1398 N N . VAL A 1 186 ? 15.495 8.402 -11.787 1.00 93.19 186 VAL A N 1
ATOM 1399 C CA . VAL A 1 186 ? 16.030 8.580 -10.429 1.00 93.19 186 VAL A CA 1
ATOM 1400 C C . VAL A 1 186 ? 17.546 8.631 -10.528 1.00 93.19 186 VAL A C 1
ATOM 1402 O O . VAL A 1 186 ? 18.148 7.777 -11.171 1.00 93.19 186 VAL A O 1
ATOM 1405 N N . ARG A 1 187 ? 18.192 9.612 -9.896 1.00 94.00 187 ARG A N 1
ATOM 1406 C CA . ARG A 1 187 ? 19.659 9.687 -9.873 1.00 94.00 187 ARG A CA 1
ATOM 1407 C C . ARG A 1 187 ? 20.156 10.007 -8.479 1.00 94.00 187 ARG A C 1
ATOM 1409 O O . ARG A 1 187 ? 19.706 10.977 -7.871 1.00 94.00 187 ARG A O 1
ATOM 1416 N N . TYR A 1 188 ? 21.119 9.225 -8.018 1.00 91.31 188 TYR A N 1
ATOM 1417 C CA . TYR A 1 188 ? 21.888 9.487 -6.814 1.00 91.31 188 TYR A CA 1
ATOM 1418 C C . TYR A 1 188 ? 23.354 9.627 -7.214 1.00 91.31 188 TYR A C 1
ATOM 1420 O O . TYR A 1 188 ? 24.034 8.636 -7.464 1.00 91.31 188 TYR A O 1
ATOM 1428 N N . ILE A 1 189 ? 23.832 10.865 -7.331 1.00 89.62 189 ILE A N 1
ATOM 1429 C CA . ILE A 1 189 ? 25.172 11.185 -7.838 1.00 89.62 189 ILE A CA 1
ATOM 1430 C C . ILE A 1 189 ? 25.813 12.203 -6.898 1.00 89.62 189 ILE A C 1
ATOM 1432 O O . ILE A 1 189 ? 25.180 13.177 -6.494 1.00 89.62 189 ILE A O 1
ATOM 1436 N N . GLY A 1 190 ? 27.079 11.986 -6.534 1.00 88.50 190 GLY A N 1
ATOM 1437 C CA . GLY A 1 190 ? 27.803 12.900 -5.644 1.00 88.50 190 GLY A CA 1
ATOM 1438 C C . GLY A 1 190 ? 27.266 12.930 -4.207 1.00 88.50 190 GLY A C 1
ATOM 1439 O O . GLY A 1 190 ? 27.437 13.932 -3.518 1.00 88.50 190 GLY A O 1
ATOM 1440 N N . GLY A 1 191 ? 26.616 11.853 -3.753 1.00 87.81 191 GLY A N 1
ATOM 1441 C CA . GLY A 1 191 ? 26.106 11.724 -2.384 1.00 87.81 191 GLY A CA 1
ATOM 1442 C C . GLY A 1 191 ? 24.722 12.338 -2.140 1.00 87.81 191 GLY A C 1
ATOM 1443 O O . GLY A 1 191 ? 24.289 12.412 -0.990 1.00 87.81 191 GLY A O 1
ATOM 1444 N N . ALA A 1 192 ? 24.021 12.775 -3.190 1.00 87.94 192 ALA A N 1
ATOM 1445 C CA . ALA A 1 192 ? 22.685 13.352 -3.087 1.00 87.94 192 ALA A CA 1
ATOM 1446 C C . ALA A 1 192 ? 21.761 12.870 -4.212 1.00 87.94 192 ALA A C 1
ATOM 1448 O O . ALA A 1 192 ? 22.203 12.593 -5.331 1.00 87.94 192 ALA A O 1
ATOM 1449 N N . PHE A 1 193 ? 20.463 12.820 -3.910 1.00 88.62 193 PHE A N 1
ATOM 1450 C CA . PHE A 1 193 ? 19.428 12.632 -4.920 1.00 88.62 193 PHE A CA 1
ATOM 1451 C C . PHE A 1 193 ? 19.281 13.890 -5.771 1.00 88.62 193 PHE A C 1
ATOM 1453 O O . PHE A 1 193 ? 19.218 15.008 -5.256 1.00 88.62 193 PHE A O 1
ATOM 1460 N N . GLN A 1 194 ? 19.192 13.697 -7.080 1.00 90.81 194 GLN A N 1
ATOM 1461 C CA . GLN A 1 194 ? 18.722 14.733 -7.989 1.00 90.81 194 GLN A CA 1
ATOM 1462 C C . GLN A 1 194 ? 17.186 14.797 -7.968 1.00 90.81 194 GLN A C 1
ATOM 1464 O O . GLN A 1 194 ? 16.544 13.833 -7.541 1.00 90.81 194 GLN A O 1
ATOM 1469 N N . PRO A 1 195 ? 16.577 15.907 -8.426 1.00 89.50 195 PRO A N 1
ATOM 1470 C CA . PRO A 1 195 ? 15.133 15.975 -8.601 1.00 89.50 195 PRO A CA 1
ATOM 1471 C C . PRO A 1 195 ? 14.621 14.814 -9.454 1.00 89.50 195 PRO A C 1
ATOM 1473 O O . PRO A 1 195 ? 15.217 14.482 -10.480 1.00 89.50 195 PRO A O 1
ATOM 1476 N N . LEU A 1 196 ? 13.514 14.216 -9.016 1.00 89.50 196 LEU A N 1
ATOM 1477 C CA . LEU A 1 196 ? 12.868 13.127 -9.729 1.00 89.50 196 LEU A CA 1
ATOM 1478 C C . LEU A 1 196 ? 12.396 13.619 -11.101 1.00 89.50 196 LEU A C 1
ATOM 1480 O O . LEU A 1 196 ? 11.681 14.616 -11.204 1.00 89.50 196 LEU A O 1
ATOM 1484 N N . ASP A 1 197 ? 12.802 12.914 -12.149 1.00 92.25 197 ASP A N 1
ATOM 1485 C CA . ASP A 1 197 ? 12.468 13.259 -13.522 1.00 92.25 197 ASP A CA 1
ATOM 1486 C C . ASP A 1 197 ? 11.306 12.381 -13.991 1.00 92.25 197 ASP A C 1
ATOM 1488 O O . ASP A 1 197 ? 11.512 11.243 -14.409 1.00 92.25 197 ASP A O 1
ATOM 1492 N N . LEU A 1 198 ? 10.076 12.898 -13.935 1.00 93.94 198 LEU A N 1
ATOM 1493 C CA . LEU A 1 198 ? 8.859 12.162 -14.291 1.00 93.94 198 LEU A CA 1
ATOM 1494 C C . LEU A 1 198 ? 8.134 12.779 -15.483 1.00 93.94 198 LEU A C 1
ATOM 1496 O O . LEU A 1 198 ? 7.960 13.991 -15.565 1.00 93.94 198 LEU A O 1
ATOM 1500 N N . GLU A 1 199 ? 7.602 11.914 -16.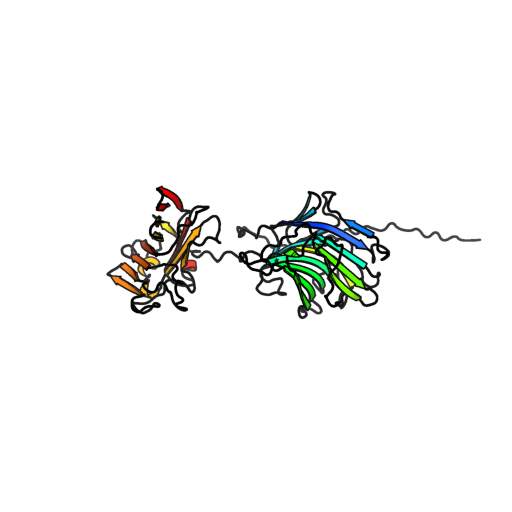334 1.00 94.69 199 GLU A N 1
ATOM 1501 C CA . GLU A 1 199 ? 6.640 12.270 -17.368 1.00 94.69 199 GLU A CA 1
ATOM 1502 C C . GLU A 1 199 ? 5.570 11.181 -17.399 1.00 94.69 199 GLU A C 1
ATOM 1504 O O . GLU A 1 199 ? 5.895 9.999 -17.326 1.00 94.69 199 GLU A O 1
ATOM 1509 N N . SER A 1 200 ? 4.289 11.547 -17.430 1.00 93.50 200 SER A N 1
ATOM 1510 C CA . SER A 1 200 ? 3.188 10.581 -17.328 1.00 93.50 200 SER A CA 1
ATOM 1511 C C . SER A 1 200 ? 2.085 10.864 -18.331 1.00 93.50 200 SER A C 1
ATOM 1513 O O . SER A 1 200 ? 1.786 12.021 -18.626 1.00 93.50 200 SER A O 1
ATOM 1515 N N . VAL A 1 201 ? 1.449 9.796 -18.804 1.00 92.88 201 VAL A N 1
ATOM 1516 C CA . VAL A 1 201 ? 0.266 9.848 -19.663 1.00 92.88 201 VAL A CA 1
ATOM 1517 C C . VAL A 1 201 ? -0.810 8.909 -19.149 1.00 92.88 201 VAL A C 1
ATOM 1519 O O . VAL A 1 201 ? -0.526 7.803 -18.690 1.00 92.88 201 VAL A O 1
ATOM 1522 N N . SER A 1 202 ? -2.062 9.347 -19.244 1.00 92.50 202 SER A N 1
ATOM 1523 C CA . SER A 1 202 ? -3.209 8.512 -18.897 1.00 92.50 202 SER A CA 1
ATOM 1524 C C . SER A 1 202 ? -3.462 7.458 -19.972 1.00 92.50 202 SER A C 1
ATOM 1526 O O . SER A 1 202 ? -3.407 7.751 -21.166 1.00 92.50 202 SER A O 1
ATOM 1528 N N . ILE A 1 203 ? -3.794 6.250 -19.531 1.00 91.25 203 ILE A N 1
ATOM 1529 C CA . ILE A 1 203 ? -4.239 5.134 -20.360 1.00 91.25 203 ILE A CA 1
ATOM 1530 C C . ILE A 1 203 ? -5.675 4.818 -19.958 1.00 91.25 203 ILE A C 1
ATOM 1532 O O . ILE A 1 203 ? -5.962 4.570 -18.785 1.00 91.25 203 ILE A O 1
ATOM 1536 N N . ASP A 1 204 ? -6.573 4.816 -20.938 1.00 91.12 204 ASP A N 1
ATOM 1537 C CA . ASP A 1 204 ? -7.920 4.285 -20.755 1.00 91.12 204 ASP A CA 1
ATOM 1538 C C . ASP A 1 204 ? -7.839 2.749 -20.720 1.00 91.12 204 ASP A C 1
ATOM 1540 O O . ASP A 1 204 ? -7.463 2.152 -21.737 1.00 91.12 204 ASP A O 1
ATOM 1544 N N . PRO A 1 205 ? -8.187 2.082 -19.601 1.00 91.62 205 PRO A N 1
ATOM 1545 C CA . PRO A 1 205 ? -8.119 0.626 -19.516 1.00 91.62 205 PRO A CA 1
ATOM 1546 C C . PRO A 1 205 ? -8.938 -0.089 -20.596 1.00 91.62 205 PRO A C 1
ATOM 1548 O O . PRO A 1 205 ? -8.583 -1.193 -20.996 1.00 91.62 205 PRO A O 1
ATOM 1551 N N . ALA A 1 206 ? -9.997 0.540 -21.124 1.00 91.50 206 ALA A N 1
ATOM 1552 C CA . ALA A 1 206 ? -10.812 -0.036 -22.194 1.00 91.50 206 ALA A CA 1
ATOM 1553 C C . ALA A 1 206 ? -10.072 -0.148 -23.541 1.00 91.50 206 ALA A C 1
ATOM 1555 O O . ALA A 1 206 ? -10.537 -0.847 -24.440 1.00 91.50 206 ALA A O 1
ATOM 1556 N N . THR A 1 207 ? -8.932 0.533 -23.693 1.00 91.81 207 THR A N 1
ATOM 1557 C CA . THR A 1 207 ? -8.088 0.468 -24.898 1.00 91.81 207 THR A CA 1
ATOM 1558 C C . THR A 1 207 ? -7.065 -0.667 -24.860 1.00 91.81 207 THR A C 1
ATOM 1560 O O . THR A 1 207 ? -6.416 -0.931 -25.872 1.00 91.81 207 THR A O 1
ATOM 1563 N N . ILE A 1 208 ? -6.935 -1.361 -23.725 1.00 93.19 208 ILE A N 1
ATOM 1564 C CA . ILE A 1 208 ? -6.036 -2.506 -23.587 1.00 93.19 208 ILE A CA 1
ATOM 1565 C C . ILE A 1 208 ? -6.684 -3.711 -24.261 1.00 93.19 208 ILE A C 1
ATOM 1567 O O . ILE A 1 208 ? -7.702 -4.232 -23.811 1.00 93.19 208 ILE A O 1
ATOM 1571 N N . THR A 1 209 ? -6.095 -4.128 -25.378 1.00 94.44 209 THR A N 1
ATOM 1572 C CA . THR A 1 209 ? -6.607 -5.207 -26.237 1.00 94.44 209 THR A CA 1
ATOM 1573 C C . THR A 1 209 ? -5.678 -6.418 -26.288 1.00 94.44 209 THR A C 1
ATOM 1575 O O . THR A 1 209 ? -6.060 -7.455 -26.825 1.00 94.44 209 THR A O 1
ATOM 1578 N N . GLY A 1 210 ? -4.487 -6.310 -25.697 1.00 93.50 210 GLY A N 1
ATOM 1579 C CA . GLY A 1 210 ? -3.528 -7.396 -25.539 1.00 93.50 210 GLY A CA 1
ATOM 1580 C C . GLY A 1 210 ? -2.653 -7.189 -24.306 1.00 93.50 210 GLY A C 1
ATOM 1581 O O . GLY A 1 210 ? -2.962 -6.359 -23.451 1.00 93.50 210 GLY A O 1
ATOM 1582 N N . GLN A 1 211 ? -1.552 -7.937 -24.230 1.00 95.12 211 GLN A N 1
ATOM 1583 C CA . GLN A 1 211 ? -0.549 -7.756 -23.182 1.00 95.12 211 GLN A CA 1
ATOM 1584 C C . GLN A 1 211 ? -0.012 -6.325 -23.173 1.00 95.12 211 GLN A C 1
ATOM 1586 O O . GLN A 1 211 ? 0.141 -5.682 -24.220 1.00 95.12 211 GLN A O 1
ATOM 1591 N N . ILE A 1 212 ? 0.323 -5.854 -21.976 1.00 95.75 212 ILE A N 1
ATOM 1592 C CA . ILE A 1 212 ? 1.060 -4.609 -21.819 1.00 95.75 212 ILE A CA 1
ATOM 1593 C C . ILE A 1 212 ? 2.532 -4.906 -22.085 1.00 95.75 212 ILE A C 1
ATOM 1595 O O . ILE A 1 212 ? 3.137 -5.731 -21.403 1.00 95.75 212 ILE A O 1
ATOM 1599 N N . VAL A 1 213 ? 3.124 -4.219 -23.062 1.00 97.62 213 VAL A N 1
ATOM 1600 C CA . VAL A 1 213 ? 4.551 -4.368 -23.377 1.00 97.62 213 VAL A CA 1
ATOM 1601 C C . VAL A 1 213 ? 5.274 -3.065 -23.091 1.00 97.62 213 VAL A C 1
ATOM 1603 O O . VAL A 1 213 ? 5.003 -2.035 -23.710 1.00 97.62 213 VAL A O 1
ATOM 1606 N N . LEU A 1 214 ? 6.217 -3.116 -22.158 1.00 97.56 214 LEU A N 1
ATOM 1607 C CA . LEU A 1 214 ? 7.106 -2.015 -21.816 1.00 97.56 214 LEU A CA 1
ATOM 1608 C C . LEU A 1 214 ? 8.357 -2.100 -22.687 1.00 97.56 214 LEU A C 1
ATOM 1610 O O . LEU A 1 214 ? 8.927 -3.179 -22.832 1.00 97.56 214 LEU A O 1
ATOM 1614 N N . ARG A 1 215 ? 8.804 -0.982 -23.264 1.00 98.19 215 ARG A N 1
ATOM 1615 C CA . ARG A 1 215 ? 9.979 -0.946 -24.145 1.00 98.19 215 ARG A CA 1
ATOM 1616 C C . ARG A 1 215 ? 10.954 0.149 -23.755 1.00 98.19 215 ARG A C 1
ATOM 1618 O O . ARG A 1 215 ? 10.551 1.289 -23.527 1.00 98.19 215 ARG A O 1
ATOM 1625 N N . ILE A 1 216 ? 12.235 -0.200 -23.789 1.00 98.44 216 ILE A N 1
ATOM 1626 C CA . ILE A 1 216 ? 13.379 0.690 -23.604 1.00 98.44 216 ILE A CA 1
ATOM 1627 C C . ILE A 1 216 ? 14.233 0.621 -24.870 1.00 98.44 216 ILE A C 1
ATOM 1629 O O . ILE A 1 216 ? 14.621 -0.462 -25.296 1.00 98.44 216 ILE A O 1
ATOM 1633 N N . ALA A 1 217 ? 14.538 1.769 -25.462 1.00 98.00 217 ALA A N 1
ATOM 1634 C CA . ALA A 1 217 ? 15.517 1.905 -26.532 1.00 98.00 217 ALA A CA 1
ATOM 1635 C C . ALA A 1 217 ? 16.638 2.836 -26.065 1.00 98.00 217 ALA A C 1
ATOM 1637 O O . ALA A 1 217 ? 16.362 3.921 -25.552 1.00 98.00 217 ALA A O 1
ATOM 1638 N N . PHE A 1 218 ? 17.886 2.417 -26.235 1.00 98.38 218 PHE A N 1
ATOM 1639 C CA . PHE A 1 218 ? 19.069 3.190 -25.870 1.00 98.38 218 PHE A CA 1
ATOM 1640 C C . PHE A 1 218 ? 19.886 3.516 -27.115 1.00 98.38 218 PHE A C 1
ATOM 1642 O O . PHE A 1 218 ? 20.215 2.617 -27.890 1.00 98.38 218 PHE A O 1
ATOM 1649 N N . ASP A 1 219 ? 20.221 4.793 -27.281 1.00 97.94 219 ASP A N 1
ATOM 1650 C CA . ASP A 1 219 ? 21.101 5.293 -28.332 1.00 97.94 219 ASP A CA 1
ATOM 1651 C C . ASP A 1 219 ? 22.484 5.629 -27.760 1.00 97.94 219 ASP A C 1
ATOM 1653 O O . ASP A 1 219 ? 22.663 6.640 -27.082 1.00 97.94 219 ASP A O 1
ATOM 1657 N N . ASP A 1 220 ? 23.465 4.784 -28.071 1.00 97.75 220 ASP A N 1
ATOM 1658 C CA . ASP A 1 220 ? 24.857 4.891 -27.611 1.00 97.75 220 ASP A CA 1
ATOM 1659 C C . ASP A 1 220 ? 25.583 6.120 -28.182 1.00 97.75 220 ASP A C 1
ATOM 1661 O O . ASP A 1 220 ? 26.536 6.618 -27.592 1.00 97.75 220 ASP A O 1
ATOM 1665 N N . ALA A 1 221 ? 25.132 6.667 -29.318 1.00 97.69 221 ALA A N 1
ATOM 1666 C CA . ALA A 1 221 ? 25.757 7.861 -29.891 1.00 97.69 221 ALA A CA 1
ATOM 1667 C C . ALA A 1 221 ? 25.446 9.133 -29.085 1.00 97.69 221 ALA A C 1
ATOM 1669 O O . ALA A 1 221 ? 26.167 10.130 -29.184 1.00 97.69 221 ALA A O 1
ATOM 1670 N N . THR A 1 222 ? 24.354 9.114 -28.321 1.00 97.62 222 THR A N 1
ATOM 1671 C CA . THR A 1 222 ? 23.819 10.269 -27.589 1.00 97.62 222 THR A CA 1
ATOM 1672 C C . THR A 1 222 ? 23.639 10.003 -26.096 1.00 97.62 222 THR A C 1
ATOM 1674 O O . THR A 1 222 ? 23.317 10.928 -25.349 1.00 97.62 222 THR A O 1
ATOM 1677 N N . ASN A 1 223 ? 23.851 8.760 -25.659 1.00 97.69 223 ASN A N 1
ATOM 1678 C CA . ASN A 1 223 ? 23.528 8.252 -24.331 1.00 97.69 223 ASN A CA 1
ATOM 1679 C C . ASN A 1 223 ? 22.095 8.591 -23.905 1.00 97.69 223 ASN A C 1
ATOM 1681 O O . ASN A 1 223 ? 21.836 8.963 -22.760 1.00 97.69 223 ASN A O 1
ATOM 1685 N N . ALA A 1 224 ? 21.153 8.478 -24.843 1.00 97.62 224 ALA A N 1
ATOM 1686 C CA . ALA A 1 224 ? 19.746 8.768 -24.610 1.00 97.62 224 ALA A CA 1
ATOM 1687 C C . ALA A 1 224 ? 18.916 7.482 -24.511 1.00 97.62 224 ALA A C 1
ATOM 1689 O O . ALA A 1 224 ? 18.990 6.600 -25.365 1.00 97.62 224 ALA A O 1
ATOM 1690 N N . VAL A 1 225 ? 18.073 7.406 -23.483 1.00 98.00 225 VAL A N 1
ATOM 1691 C CA . VAL A 1 225 ? 17.057 6.371 -23.295 1.00 98.00 225 VAL A CA 1
ATOM 1692 C C . VAL A 1 225 ? 15.704 6.920 -23.723 1.00 98.00 225 VAL A C 1
ATOM 1694 O O . VAL A 1 225 ? 15.236 7.929 -23.199 1.00 98.00 225 VAL A O 1
ATOM 1697 N N . THR A 1 226 ? 15.052 6.227 -24.648 1.00 97.62 226 THR A N 1
ATOM 1698 C CA . THR A 1 226 ? 13.651 6.447 -25.013 1.00 97.62 226 THR A CA 1
ATOM 1699 C C . THR A 1 226 ? 12.827 5.283 -24.494 1.00 97.62 226 THR A C 1
ATOM 1701 O O . THR A 1 226 ? 13.161 4.125 -24.742 1.00 97.62 226 THR A O 1
ATOM 1704 N N . VAL A 1 227 ? 11.729 5.574 -23.802 1.00 97.94 227 VAL A N 1
ATOM 1705 C CA . VAL A 1 227 ? 10.801 4.542 -23.333 1.00 97.94 227 VAL A CA 1
ATOM 1706 C C . VAL A 1 227 ? 9.458 4.662 -24.032 1.00 97.94 227 VAL A C 1
ATOM 1708 O O . VAL A 1 227 ? 9.061 5.733 -24.484 1.00 97.94 227 VAL A O 1
ATOM 1711 N N . SER A 1 228 ? 8.756 3.545 -24.151 1.00 97.31 228 SER A N 1
ATOM 1712 C CA . SER A 1 228 ? 7.418 3.496 -24.741 1.00 97.31 228 SER A CA 1
ATOM 1713 C C . SER A 1 228 ? 6.648 2.303 -24.196 1.00 97.31 228 SER A C 1
ATOM 1715 O O . SER A 1 228 ? 7.231 1.399 -23.595 1.00 97.31 228 SER A O 1
ATOM 1717 N N . LEU A 1 229 ? 5.337 2.309 -24.408 1.00 95.94 229 LEU A N 1
ATOM 1718 C CA . LEU A 1 229 ? 4.441 1.254 -23.959 1.00 95.94 229 LEU A CA 1
ATOM 1719 C C . LEU A 1 229 ? 3.494 0.857 -25.094 1.00 95.94 229 LEU A C 1
ATOM 1721 O O . LEU A 1 229 ? 3.076 1.702 -25.887 1.00 95.94 229 LEU A O 1
ATOM 1725 N N . SER A 1 230 ? 3.163 -0.425 -25.159 1.00 96.38 230 SER A N 1
ATOM 1726 C CA . SER A 1 230 ? 2.107 -0.987 -25.998 1.00 96.38 230 SER A CA 1
ATOM 1727 C C . SER A 1 230 ? 0.982 -1.535 -25.121 1.00 96.38 230 SER A C 1
ATOM 1729 O O . SER A 1 230 ? 1.242 -2.098 -24.058 1.00 96.38 230 SER A O 1
ATOM 1731 N N . VAL A 1 231 ? -0.258 -1.368 -25.585 1.00 95.12 231 VAL A N 1
ATOM 1732 C CA . VAL A 1 231 ? -1.489 -1.899 -24.965 1.00 95.12 231 VAL A CA 1
ATOM 1733 C C . VAL A 1 231 ? -2.177 -2.960 -25.839 1.00 95.12 231 VAL A C 1
ATOM 1735 O O . VAL A 1 231 ? -3.303 -3.375 -25.566 1.00 95.12 231 VAL A O 1
ATOM 1738 N N . ASP A 1 232 ? -1.523 -3.369 -26.924 1.00 95.31 232 ASP A N 1
ATOM 1739 C CA . ASP A 1 232 ? -2.049 -4.259 -27.961 1.00 95.31 232 ASP A CA 1
ATOM 1740 C C . ASP A 1 232 ? -1.092 -5.431 -28.247 1.00 95.31 232 ASP A C 1
ATOM 1742 O O . ASP A 1 232 ? -1.004 -5.922 -29.372 1.00 95.31 232 ASP A O 1
ATOM 1746 N N . GLY A 1 233 ? -0.358 -5.886 -27.223 1.00 95.44 233 GLY A N 1
ATOM 1747 C CA . GLY A 1 233 ? 0.552 -7.030 -27.331 1.00 95.44 233 GLY A CA 1
ATOM 1748 C C . GLY A 1 233 ? 1.817 -6.749 -28.146 1.00 95.44 233 GLY A C 1
ATOM 1749 O O . GLY A 1 233 ? 2.374 -7.656 -28.757 1.00 95.44 233 GLY A O 1
ATOM 1750 N N . GLY A 1 234 ? 2.264 -5.494 -28.194 1.00 95.31 234 GLY A N 1
ATOM 1751 C CA . GLY A 1 234 ? 3.465 -5.071 -28.916 1.00 95.31 234 GLY A CA 1
ATOM 1752 C C . GLY A 1 234 ? 3.239 -4.734 -30.392 1.00 95.31 234 GLY A C 1
ATOM 1753 O O . GLY A 1 234 ? 4.212 -4.442 -31.089 1.00 95.31 234 GLY A O 1
ATOM 1754 N N . ALA A 1 235 ? 1.994 -4.751 -30.883 1.00 95.62 235 ALA A N 1
ATOM 1755 C CA . ALA A 1 235 ? 1.693 -4.437 -32.281 1.00 95.62 235 ALA A CA 1
ATOM 1756 C C . ALA A 1 235 ? 1.918 -2.950 -32.597 1.00 95.62 235 ALA A C 1
ATOM 1758 O O . ALA A 1 235 ? 2.481 -2.609 -33.640 1.00 95.62 235 ALA A O 1
ATOM 1759 N N . THR A 1 236 ? 1.531 -2.062 -31.682 1.00 95.12 236 THR A N 1
ATOM 1760 C CA . THR A 1 236 ? 1.829 -0.634 -31.743 1.00 95.12 236 THR A CA 1
ATOM 1761 C C . THR A 1 236 ? 2.398 -0.149 -30.420 1.00 95.12 236 THR A C 1
ATOM 1763 O O . THR A 1 236 ? 2.010 -0.585 -29.340 1.00 95.12 236 THR A O 1
ATOM 1766 N N . PHE A 1 237 ? 3.347 0.780 -30.498 1.00 94.38 237 PHE A N 1
ATOM 1767 C CA . PHE A 1 237 ? 3.899 1.439 -29.323 1.00 94.38 237 PHE A CA 1
ATOM 1768 C C . PHE A 1 237 ? 3.475 2.893 -29.338 1.00 94.38 237 PHE A C 1
ATOM 1770 O O . PHE A 1 237 ? 3.679 3.587 -30.333 1.00 94.38 237 PHE A O 1
ATOM 1777 N N . LEU A 1 238 ? 2.916 3.345 -28.224 1.00 83.75 238 LEU A N 1
ATOM 1778 C CA . LEU A 1 238 ? 2.553 4.732 -28.009 1.00 83.75 238 LEU A CA 1
ATOM 1779 C C . LEU A 1 238 ? 3.826 5.513 -27.637 1.00 83.75 238 LEU A C 1
ATOM 1781 O O . LEU A 1 238 ? 4.386 5.279 -26.560 1.00 83.75 238 LEU A O 1
ATOM 1785 N N . PRO A 1 239 ? 4.325 6.434 -28.482 1.00 68.94 239 PRO A N 1
ATOM 1786 C CA . PRO A 1 239 ? 5.130 7.539 -27.983 1.00 68.94 239 PRO A CA 1
ATOM 1787 C C . PRO A 1 239 ? 4.194 8.495 -27.232 1.00 68.94 239 PRO A C 1
ATOM 1789 O O . PRO A 1 239 ? 3.069 8.741 -27.681 1.00 68.94 239 PRO A O 1
ATOM 1792 N N . PRO A 1 240 ? 4.632 9.041 -26.090 1.00 62.28 240 PRO A N 1
ATOM 1793 C CA . PRO A 1 240 ? 5.102 10.424 -26.204 1.00 62.28 240 PRO A CA 1
ATOM 1794 C C . PRO A 1 240 ? 6.258 10.813 -25.271 1.00 62.28 240 PRO A C 1
ATOM 1796 O O . PRO A 1 240 ? 6.555 11.997 -25.173 1.00 62.28 240 PRO A O 1
ATOM 1799 N N . PHE A 1 241 ? 6.916 9.869 -24.598 1.00 93.62 241 PHE A N 1
ATOM 1800 C CA . PHE A 1 241 ? 7.931 10.237 -23.613 1.00 93.62 241 PHE A CA 1
ATOM 1801 C C . PHE A 1 241 ? 9.174 10.860 -24.252 1.00 93.62 241 PHE A C 1
ATOM 1803 O O . PHE A 1 241 ? 9.731 10.337 -25.222 1.00 93.62 241 PHE A O 1
ATOM 1810 N N . THR A 1 242 ? 9.627 11.965 -23.671 1.00 95.62 242 THR A N 1
ATOM 1811 C CA . THR A 1 242 ? 10.856 12.639 -24.088 1.00 95.62 242 THR A CA 1
ATOM 1812 C C . THR A 1 242 ? 12.066 11.758 -23.748 1.00 95.62 242 THR A C 1
ATOM 1814 O O . THR A 1 242 ? 12.107 11.191 -22.651 1.00 95.62 242 THR A O 1
ATOM 1817 N N . PRO A 1 243 ? 13.065 11.624 -24.644 1.00 96.69 243 PRO A N 1
ATOM 1818 C CA . PRO A 1 243 ? 14.289 10.896 -24.333 1.00 96.69 243 PRO A CA 1
ATOM 1819 C C . PRO A 1 243 ? 15.039 11.498 -23.141 1.00 96.69 243 PRO A C 1
ATOM 1821 O O . PRO A 1 243 ? 15.075 12.715 -22.958 1.00 96.69 243 PRO A O 1
ATOM 1824 N N . VAL A 1 244 ? 15.683 10.640 -22.354 1.00 96.75 244 VAL A N 1
ATOM 1825 C CA . VAL A 1 244 ? 16.386 11.011 -21.120 1.00 96.75 244 VAL A CA 1
ATOM 1826 C C . VAL A 1 244 ? 17.831 10.563 -21.194 1.00 96.75 244 VAL A C 1
ATOM 1828 O O . VAL A 1 244 ? 18.107 9.430 -21.573 1.00 96.75 244 VAL A O 1
ATOM 1831 N N . SER A 1 245 ? 18.763 11.423 -20.788 1.00 96.81 245 SER A N 1
ATOM 1832 C CA . SER A 1 245 ? 20.174 11.043 -20.707 1.00 96.81 245 SER A CA 1
ATOM 1833 C C . SER A 1 245 ? 20.400 9.946 -19.665 1.00 96.81 245 SER A C 1
ATOM 1835 O O . SER A 1 245 ? 19.889 10.018 -18.547 1.00 96.81 245 SER A O 1
ATOM 1837 N N . PHE A 1 246 ? 21.205 8.956 -20.008 1.00 97.19 246 PHE A N 1
ATOM 1838 C CA . PHE A 1 246 ? 21.636 7.870 -19.136 1.00 97.19 246 PHE A CA 1
ATOM 1839 C C . PHE A 1 246 ? 23.163 7.773 -19.172 1.00 97.19 246 PHE A C 1
ATOM 1841 O O . PHE A 1 246 ? 23.788 8.447 -19.987 1.00 97.19 246 PHE A O 1
ATOM 1848 N N . PHE A 1 247 ? 23.781 7.015 -18.264 1.00 96.31 247 PHE A N 1
ATOM 1849 C CA . PHE A 1 247 ? 25.243 7.019 -18.102 1.00 96.31 247 PHE A CA 1
ATOM 1850 C C . PHE A 1 247 ? 25.830 8.436 -17.920 1.00 96.31 247 PHE A C 1
ATOM 1852 O O . PHE A 1 247 ? 26.900 8.769 -18.425 1.00 96.31 247 PHE A O 1
ATOM 1859 N N . THR A 1 248 ? 25.127 9.306 -17.185 1.00 94.19 248 THR A N 1
ATOM 1860 C CA . THR A 1 248 ? 25.591 10.677 -16.896 1.00 94.19 248 THR A CA 1
ATOM 1861 C C . THR A 1 248 ? 26.630 10.723 -15.776 1.00 94.19 248 THR A C 1
ATOM 1863 O O . THR A 1 248 ? 27.434 11.653 -15.697 1.00 94.19 248 THR A O 1
ATOM 1866 N N . GLY A 1 249 ? 26.634 9.706 -14.917 1.00 90.38 249 GLY A N 1
ATOM 1867 C CA . GLY A 1 249 ? 27.632 9.493 -13.873 1.00 90.38 249 GLY A CA 1
ATOM 1868 C C . GLY A 1 249 ? 27.903 8.017 -13.597 1.00 90.38 249 GLY A C 1
ATOM 1869 O O . GLY A 1 249 ? 28.497 7.699 -12.572 1.00 90.38 249 GLY A O 1
ATOM 1870 N N . THR A 1 250 ? 27.460 7.128 -14.486 1.00 95.12 250 THR A N 1
ATOM 1871 C CA . THR A 1 250 ? 27.586 5.666 -14.415 1.00 95.12 250 THR A CA 1
ATOM 1872 C C . THR A 1 250 ? 28.101 5.134 -15.756 1.00 95.12 250 THR A C 1
ATOM 1874 O O . THR A 1 250 ? 28.100 5.865 -16.740 1.00 95.12 250 THR A O 1
ATOM 1877 N N . SER A 1 251 ? 28.587 3.891 -15.815 1.00 94.00 251 SER A N 1
ATOM 1878 C CA . SER A 1 251 ? 29.152 3.309 -17.055 1.00 94.00 251 SER A CA 1
ATOM 1879 C C . SER A 1 251 ? 28.745 1.859 -17.310 1.00 94.00 251 SER A C 1
ATOM 1881 O O . SER A 1 251 ? 29.068 1.279 -18.349 1.00 94.00 251 SER A O 1
ATOM 1883 N N . THR A 1 252 ? 28.037 1.262 -16.356 1.00 95.12 252 THR A N 1
ATOM 1884 C CA . THR A 1 252 ? 27.504 -0.095 -16.441 1.00 95.12 252 THR A CA 1
ATOM 1885 C C . THR A 1 252 ? 26.067 -0.100 -15.974 1.00 95.12 252 THR A C 1
ATOM 1887 O O . THR A 1 252 ? 25.734 0.672 -15.078 1.00 95.12 252 THR A O 1
ATOM 1890 N N . ALA A 1 253 ? 25.227 -0.944 -16.568 1.00 97.56 253 ALA A N 1
ATOM 1891 C CA . ALA A 1 253 ? 23.835 -1.081 -16.159 1.00 97.56 253 ALA A CA 1
ATOM 1892 C C . ALA A 1 253 ? 23.333 -2.522 -16.252 1.00 97.56 253 ALA A C 1
ATOM 1894 O O . ALA A 1 253 ? 23.912 -3.353 -16.948 1.00 97.56 253 ALA A O 1
ATOM 1895 N N . VAL A 1 254 ? 22.227 -2.798 -15.574 1.00 97.50 254 VAL A N 1
ATOM 1896 C CA . VAL A 1 254 ? 21.447 -4.035 -15.701 1.00 97.50 254 VAL A CA 1
ATOM 1897 C C . VAL A 1 254 ? 19.984 -3.697 -15.967 1.00 97.50 254 VAL A C 1
ATOM 1899 O O . VAL A 1 254 ? 19.539 -2.585 -15.681 1.00 97.50 254 VAL A O 1
ATOM 1902 N N . PHE A 1 255 ? 19.237 -4.650 -16.515 1.00 98.50 255 PHE A N 1
ATOM 1903 C CA . PHE A 1 255 ? 17.783 -4.540 -16.617 1.00 98.50 255 PHE A CA 1
ATOM 1904 C C . PHE A 1 255 ? 17.128 -4.919 -15.294 1.00 98.50 255 PHE A C 1
ATOM 1906 O O . PHE A 1 255 ? 17.570 -5.882 -14.669 1.00 98.50 255 PHE A O 1
ATOM 1913 N N . LEU A 1 256 ? 16.066 -4.211 -14.918 1.00 98.31 256 LEU A N 1
ATOM 1914 C CA . LEU A 1 256 ? 15.201 -4.530 -13.786 1.00 98.31 256 LEU A CA 1
ATOM 1915 C C . LEU A 1 256 ? 13.777 -4.813 -14.259 1.00 98.31 256 LEU A C 1
ATOM 1917 O O . LEU A 1 256 ? 13.244 -4.077 -15.092 1.00 98.31 256 LEU A O 1
ATOM 1921 N N . LEU A 1 257 ? 13.162 -5.839 -13.678 1.00 98.44 257 LEU A N 1
ATOM 1922 C CA . LEU A 1 257 ? 11.723 -6.091 -13.737 1.00 98.44 257 LEU A CA 1
ATOM 1923 C C . LEU A 1 257 ? 11.198 -6.047 -12.308 1.00 98.44 257 LEU A C 1
ATOM 1925 O O . LEU A 1 257 ? 11.660 -6.826 -11.470 1.00 98.44 257 LEU A O 1
ATOM 1929 N N . GLY A 1 258 ? 10.266 -5.139 -12.030 1.00 96.94 258 GLY A N 1
ATOM 1930 C CA . GLY A 1 258 ? 9.799 -4.902 -10.671 1.00 96.94 258 GLY A CA 1
ATOM 1931 C C . GLY A 1 258 ? 8.306 -4.635 -10.573 1.00 96.94 258 GLY A C 1
ATOM 1932 O O . GLY A 1 258 ? 7.659 -4.191 -11.523 1.00 96.94 258 GLY A O 1
ATOM 1933 N N . SER A 1 259 ? 7.783 -4.961 -9.399 1.00 95.19 259 SER A N 1
ATOM 1934 C CA . SER A 1 259 ? 6.415 -4.737 -8.965 1.00 95.19 259 SER A CA 1
ATOM 1935 C C . SER A 1 259 ? 6.466 -4.098 -7.583 1.00 95.19 259 SER A C 1
ATOM 1937 O O . SER A 1 259 ? 6.890 -4.749 -6.623 1.00 95.19 259 SER A O 1
ATOM 1939 N N . ASP A 1 260 ? 5.952 -2.879 -7.483 1.00 92.69 260 ASP A N 1
ATOM 1940 C CA . ASP A 1 260 ? 5.999 -2.033 -6.294 1.00 92.69 260 ASP A CA 1
ATOM 1941 C C . ASP A 1 260 ? 4.588 -1.558 -5.890 1.00 92.69 260 ASP A C 1
ATOM 1943 O O . ASP A 1 260 ? 4.349 -0.348 -5.801 1.00 92.69 260 ASP A O 1
ATOM 1947 N N . PRO A 1 261 ? 3.601 -2.451 -5.681 1.00 91.25 261 PRO A N 1
ATOM 1948 C CA . PRO A 1 261 ? 2.285 -2.024 -5.234 1.00 91.25 261 PRO A CA 1
ATOM 1949 C C . PRO A 1 261 ? 2.387 -1.215 -3.939 1.00 91.25 261 PRO A C 1
ATOM 1951 O O . PRO A 1 261 ? 3.267 -1.443 -3.098 1.00 91.25 261 PRO A O 1
ATOM 1954 N N . LEU A 1 262 ? 1.451 -0.279 -3.762 1.00 86.81 262 LEU A N 1
ATOM 1955 C CA . LEU A 1 262 ? 1.268 0.391 -2.482 1.00 86.81 262 LEU A CA 1
ATOM 1956 C C . LEU A 1 262 ? 1.126 -0.677 -1.402 1.00 86.81 262 LEU A C 1
ATOM 1958 O O . LEU A 1 262 ? 0.202 -1.492 -1.430 1.00 86.81 262 LEU A O 1
ATOM 1962 N N . ALA A 1 263 ? 2.043 -0.653 -0.441 1.00 81.75 263 ALA A N 1
ATOM 1963 C CA . ALA A 1 263 ? 1.889 -1.479 0.732 1.00 81.75 263 ALA A CA 1
ATOM 1964 C C . ALA A 1 263 ? 0.612 -1.042 1.443 1.00 81.75 263 ALA A C 1
ATOM 1966 O O . ALA A 1 263 ? 0.319 0.158 1.553 1.00 81.75 263 ALA A O 1
ATOM 1967 N N . ASP A 1 264 ? -0.115 -2.018 1.983 1.00 67.88 264 ASP A N 1
ATOM 1968 C CA . ASP A 1 264 ? -1.150 -1.705 2.950 1.00 67.88 264 ASP A CA 1
ATOM 1969 C C . ASP A 1 264 ? -0.530 -0.801 4.024 1.00 67.88 264 ASP A C 1
ATOM 1971 O O . ASP A 1 264 ? 0.585 -1.076 4.499 1.00 67.88 264 ASP A O 1
ATOM 1975 N N . PRO A 1 265 ? -1.195 0.311 4.395 1.00 57.28 265 PRO A N 1
ATOM 1976 C CA . PRO A 1 265 ? -0.681 1.153 5.456 1.00 57.28 265 PRO A CA 1
ATOM 1977 C C . PRO A 1 265 ? -0.432 0.257 6.671 1.00 57.28 265 PRO A C 1
ATOM 1979 O O . PRO A 1 265 ? -1.264 -0.617 6.954 1.00 57.28 265 PRO A O 1
ATOM 1982 N N . PRO A 1 266 ? 0.690 0.443 7.394 1.00 55.84 266 PRO A N 1
ATOM 1983 C CA . PRO A 1 266 ? 0.961 -0.370 8.564 1.00 55.84 266 PRO A CA 1
ATOM 1984 C C . PRO A 1 266 ? -0.276 -0.326 9.465 1.00 55.84 266 PRO A C 1
ATOM 1986 O O . PRO A 1 266 ? -0.890 0.743 9.607 1.00 55.84 266 PRO A O 1
ATOM 1989 N N . PRO A 1 267 ? -0.685 -1.470 10.042 1.00 55.38 267 PRO A N 1
ATOM 1990 C CA . PRO A 1 267 ? -1.878 -1.526 10.851 1.00 55.38 267 PRO A CA 1
ATOM 1991 C C . PRO A 1 267 ? -1.724 -0.458 11.928 1.00 55.38 267 PRO A C 1
ATOM 1993 O O . PRO A 1 267 ? -0.632 -0.318 12.499 1.00 55.38 267 PRO A O 1
ATOM 1996 N N . PRO A 1 268 ? -2.773 0.341 12.180 1.00 59.56 268 PRO A N 1
ATOM 1997 C CA . PRO A 1 268 ? -2.686 1.384 13.182 1.00 59.56 268 PRO A CA 1
ATOM 1998 C C . PRO A 1 268 ? -2.183 0.758 14.489 1.00 59.56 268 PRO A C 1
ATOM 2000 O O . PRO A 1 268 ? -2.591 -0.368 14.803 1.00 59.56 268 PRO A O 1
ATOM 2003 N N . PRO A 1 269 ? -1.317 1.453 15.255 1.00 69.44 269 PRO A N 1
ATOM 2004 C CA . PRO A 1 269 ? -0.824 0.936 16.522 1.00 69.44 269 PRO A CA 1
ATOM 2005 C C . PRO A 1 269 ? -1.990 0.397 17.351 1.00 69.44 269 PRO A C 1
ATOM 2007 O O . PRO A 1 269 ? -3.060 1.025 17.357 1.00 69.44 269 PRO A O 1
ATOM 2010 N N . PRO A 1 270 ? -1.824 -0.747 18.041 1.00 82.50 270 PRO A N 1
ATOM 2011 C CA . PRO A 1 270 ? -2.911 -1.328 18.804 1.00 82.50 270 PRO A CA 1
ATOM 2012 C C . PRO A 1 270 ? -3.448 -0.271 19.759 1.00 82.50 270 PRO A C 1
ATOM 2014 O O . PRO A 1 270 ? -2.715 0.295 20.574 1.00 82.50 270 PRO A O 1
ATOM 2017 N N . LEU A 1 271 ? -4.752 -0.010 19.654 1.00 88.94 271 LEU A N 1
ATOM 2018 C CA . LEU A 1 271 ? -5.422 1.012 20.453 1.00 88.94 271 LEU A CA 1
ATOM 2019 C C . LEU A 1 271 ? -5.220 0.765 21.964 1.00 88.94 271 LEU A C 1
ATOM 2021 O O . LEU A 1 271 ? -5.269 1.697 22.768 1.00 88.94 271 LEU A O 1
ATOM 2025 N N . CYS A 1 272 ? -4.945 -0.487 22.342 1.00 93.19 272 CYS A N 1
ATOM 2026 C CA . CYS A 1 272 ? -4.565 -0.883 23.684 1.00 93.19 272 CYS A CA 1
ATOM 2027 C C . CYS A 1 272 ? -3.277 -1.721 23.700 1.00 93.19 272 CYS A C 1
ATOM 2029 O O . CYS A 1 272 ? -3.321 -2.924 23.467 1.00 93.19 272 CYS A O 1
ATOM 2031 N N . ALA A 1 273 ? -2.137 -1.090 24.002 1.00 88.94 273 ALA A N 1
ATOM 2032 C CA . ALA A 1 273 ? -0.835 -1.765 24.071 1.00 88.94 273 ALA A CA 1
ATOM 2033 C C . ALA A 1 273 ? -0.440 -2.199 25.497 1.00 88.94 273 ALA A C 1
ATOM 2035 O O . ALA A 1 273 ? 0.243 -3.202 25.667 1.00 88.94 273 ALA A O 1
ATOM 2036 N N . GLY A 1 274 ? -0.868 -1.458 26.528 1.00 82.06 274 GLY A N 1
ATOM 2037 C CA . GLY A 1 274 ? -0.478 -1.710 27.927 1.00 82.06 274 GLY A CA 1
ATOM 2038 C C . GLY A 1 274 ? -1.627 -2.101 28.858 1.00 82.06 274 GLY A C 1
ATOM 2039 O O . GLY A 1 274 ? -1.465 -2.060 30.076 1.00 82.06 274 GLY A O 1
ATOM 2040 N N . GLY A 1 275 ? -2.819 -2.348 28.315 1.00 87.38 275 GLY A N 1
ATOM 2041 C CA . GLY A 1 275 ? -4.029 -2.549 29.109 1.00 87.38 275 GLY A CA 1
ATOM 2042 C C . GLY A 1 275 ? -4.329 -4.005 29.435 1.00 87.38 275 GLY A C 1
ATOM 2043 O O . GLY A 1 275 ? -3.453 -4.865 29.451 1.00 87.38 275 GLY A O 1
ATOM 2044 N N . THR A 1 276 ? -5.595 -4.279 29.736 1.00 93.81 276 THR A N 1
ATOM 2045 C CA . THR A 1 276 ? -6.039 -5.591 30.227 1.00 93.81 276 THR A CA 1
ATOM 2046 C C . THR A 1 276 ? -7.161 -6.188 29.374 1.00 93.81 276 THR A C 1
ATOM 2048 O O . THR A 1 276 ? -7.516 -5.667 28.320 1.00 93.81 276 THR A O 1
ATOM 2051 N N . GLY A 1 277 ? -7.729 -7.314 29.810 1.00 93.69 277 GLY A N 1
ATOM 2052 C CA . GLY A 1 277 ? -8.884 -7.923 29.153 1.00 93.69 277 GLY A CA 1
ATOM 2053 C C . GLY A 1 277 ? -10.205 -7.222 29.494 1.00 93.69 277 GLY A C 1
ATOM 2054 O O . GLY A 1 277 ? -10.486 -6.932 30.662 1.00 93.69 277 GLY A O 1
ATOM 2055 N N . LEU A 1 278 ? -11.053 -7.011 28.485 1.00 95.56 278 LEU A N 1
ATOM 2056 C CA . LEU A 1 278 ? -12.444 -6.582 28.647 1.00 95.56 278 LEU A CA 1
ATOM 2057 C C . LEU A 1 278 ? -13.329 -7.813 28.908 1.00 95.56 278 LEU A C 1
ATOM 2059 O O . LEU A 1 278 ? -13.432 -8.696 28.062 1.00 95.56 278 LEU A O 1
ATOM 2063 N N . ARG A 1 279 ? -13.973 -7.874 30.080 1.00 96.50 279 ARG A N 1
ATOM 2064 C CA . ARG A 1 279 ? -14.759 -9.036 30.540 1.00 96.50 279 ARG A CA 1
ATOM 2065 C C . ARG A 1 279 ? -16.260 -8.860 30.339 1.00 96.50 279 ARG A C 1
ATOM 2067 O O . ARG A 1 279 ? -16.790 -7.758 30.531 1.00 96.50 279 ARG A O 1
ATOM 2074 N N . GLY A 1 280 ? -16.957 -9.973 30.099 1.00 96.06 280 GLY A N 1
ATOM 2075 C CA . GLY A 1 280 ? -18.415 -10.002 29.963 1.00 96.06 280 GLY A CA 1
ATOM 2076 C C . GLY A 1 280 ? -18.867 -9.130 28.798 1.00 96.06 280 GLY A C 1
ATOM 2077 O O . GLY A 1 280 ? -19.860 -8.391 28.901 1.00 96.06 280 GLY A O 1
ATOM 2078 N N . THR A 1 281 ? -18.056 -9.145 27.744 1.00 97.75 281 THR A N 1
ATOM 2079 C CA . THR A 1 281 ? -18.205 -8.272 26.597 1.00 97.75 281 THR A CA 1
ATOM 2080 C C . THR A 1 281 ? -19.350 -8.787 25.750 1.00 97.75 281 THR A C 1
ATOM 2082 O O . THR A 1 281 ? -19.452 -9.968 25.441 1.00 97.75 281 THR A O 1
ATOM 2085 N N . ARG A 1 282 ? -20.267 -7.895 25.382 1.00 97.56 282 ARG A N 1
ATOM 2086 C CA . ARG A 1 282 ? -21.386 -8.257 24.517 1.00 97.56 282 ARG A CA 1
ATOM 2087 C C . ARG A 1 282 ? -21.673 -7.156 23.520 1.00 97.56 282 ARG A C 1
ATOM 2089 O O . ARG A 1 282 ? -21.925 -6.020 23.926 1.00 97.56 282 ARG A O 1
ATOM 2096 N N . VAL A 1 283 ? -21.730 -7.529 22.248 1.00 97.19 283 VAL A N 1
ATOM 2097 C CA . VAL A 1 283 ? -22.180 -6.678 21.145 1.00 97.19 283 VAL A CA 1
ATOM 2098 C C . VAL A 1 283 ? -23.488 -7.247 20.610 1.00 97.19 283 VAL A C 1
ATOM 2100 O O . VAL A 1 283 ? -23.602 -8.442 20.360 1.00 97.19 283 VAL A O 1
ATOM 2103 N N . VAL A 1 284 ? -24.519 -6.417 20.491 1.00 96.69 284 VAL A N 1
ATOM 2104 C CA . VAL A 1 284 ? -25.822 -6.829 19.959 1.00 96.69 284 VAL A CA 1
ATOM 2105 C C . VAL A 1 284 ? -26.225 -5.891 18.840 1.00 96.69 284 VAL A C 1
ATOM 2107 O O . VAL A 1 284 ? -26.411 -4.696 19.072 1.00 96.69 284 VAL A O 1
ATOM 2110 N N . PHE A 1 285 ? -26.429 -6.459 17.659 1.00 95.69 285 PHE A N 1
ATOM 2111 C CA . PHE A 1 285 ? -26.999 -5.780 16.508 1.00 95.69 285 PHE A CA 1
ATOM 2112 C C . PHE A 1 285 ? -28.492 -6.077 16.422 1.00 95.69 285 PHE A C 1
ATOM 2114 O O . PHE A 1 285 ? -28.929 -7.222 16.567 1.00 95.69 285 PHE A O 1
ATOM 2121 N N . ASN A 1 286 ? -29.278 -5.046 16.143 1.00 94.50 286 ASN A N 1
ATOM 2122 C CA . ASN A 1 286 ? -30.675 -5.169 15.760 1.00 94.50 286 ASN A CA 1
ATOM 2123 C C . ASN A 1 286 ? -30.841 -4.599 14.350 1.00 94.50 286 ASN A C 1
ATOM 2125 O O . ASN A 1 286 ? -30.837 -3.380 14.179 1.00 94.50 286 ASN A O 1
ATOM 2129 N N . ARG A 1 287 ? -30.998 -5.485 13.360 1.00 89.75 287 ARG A N 1
ATOM 2130 C CA . ARG A 1 287 ? -31.117 -5.129 11.939 1.00 89.75 287 ARG A CA 1
ATOM 2131 C C . ARG A 1 287 ? -32.386 -4.336 11.635 1.00 89.75 287 ARG A C 1
ATOM 2133 O O . ARG A 1 287 ? -32.341 -3.463 10.787 1.00 89.75 287 ARG A O 1
ATOM 2140 N N . LEU A 1 288 ? -33.484 -4.588 12.354 1.00 91.25 288 LEU A N 1
ATOM 2141 C CA . LEU A 1 288 ? -34.766 -3.910 12.117 1.00 91.25 288 LEU A CA 1
ATOM 2142 C C . LEU A 1 288 ? -34.723 -2.430 12.513 1.00 91.25 288 LEU A C 1
ATOM 2144 O O . LEU A 1 288 ? -35.434 -1.613 11.943 1.00 91.25 288 LEU A O 1
ATOM 2148 N N . HIS A 1 289 ? -33.921 -2.086 13.520 1.00 92.38 289 HIS A N 1
ATOM 2149 C CA . HIS A 1 289 ? -33.819 -0.712 14.023 1.00 92.38 289 HIS A CA 1
ATOM 2150 C C . HIS A 1 289 ? -32.456 -0.072 13.745 1.00 92.38 289 HIS A C 1
ATOM 2152 O O . HIS A 1 289 ? -32.199 1.018 14.249 1.00 92.38 289 HIS A O 1
ATOM 2158 N N . HIS A 1 290 ? -31.577 -0.763 13.010 1.00 93.25 290 HIS A N 1
ATOM 2159 C CA . HIS A 1 290 ? -30.191 -0.358 12.759 1.00 93.25 290 HIS A CA 1
ATOM 2160 C C . HIS A 1 290 ? -29.468 0.102 14.035 1.00 93.25 290 HIS A C 1
ATOM 2162 O O . HIS A 1 290 ? -28.808 1.136 14.063 1.00 93.25 290 HIS A O 1
ATOM 2168 N N . THR A 1 291 ? -29.640 -0.631 15.139 1.00 95.88 291 THR A N 1
ATOM 2169 C CA . THR A 1 291 ? -29.000 -0.279 16.416 1.00 95.88 291 THR A CA 1
ATOM 2170 C C . THR A 1 291 ? -27.927 -1.279 16.796 1.00 95.88 291 THR A C 1
ATOM 2172 O O . THR A 1 291 ? -28.178 -2.486 16.760 1.00 95.88 291 THR A O 1
ATOM 2175 N N . LEU A 1 292 ? -26.807 -0.766 17.296 1.00 97.00 292 LEU A N 1
ATOM 2176 C CA . LEU A 1 292 ? -25.739 -1.537 17.923 1.00 97.00 292 LEU A CA 1
ATOM 2177 C C . LEU A 1 292 ? -25.676 -1.185 19.413 1.00 97.00 292 LEU A C 1
ATOM 2179 O O . LEU A 1 292 ? -25.717 -0.016 19.798 1.00 97.00 292 LEU A O 1
ATOM 2183 N N . ILE A 1 293 ? -25.591 -2.196 20.276 1.00 97.88 293 ILE A N 1
ATOM 2184 C CA . ILE A 1 293 ? -25.320 -2.015 21.706 1.00 97.88 293 ILE A CA 1
ATOM 2185 C C . ILE A 1 293 ? -24.073 -2.807 22.066 1.00 97.88 293 ILE A C 1
ATOM 2187 O O . ILE A 1 293 ? -24.076 -4.027 21.938 1.00 97.88 293 ILE A O 1
ATOM 2191 N N . ALA A 1 294 ? -23.056 -2.123 22.582 1.00 97.94 294 ALA A N 1
ATOM 2192 C CA . ALA A 1 294 ? -21.847 -2.737 23.115 1.00 97.94 294 ALA A CA 1
ATOM 2193 C C . ALA A 1 294 ? -21.779 -2.521 24.630 1.00 97.94 294 ALA A C 1
ATOM 2195 O O . ALA A 1 294 ? -22.111 -1.445 25.133 1.00 97.94 294 ALA A O 1
ATOM 2196 N N . ARG A 1 295 ? -21.371 -3.539 25.384 1.00 98.31 295 ARG A N 1
ATOM 2197 C CA . ARG A 1 295 ? -21.120 -3.439 26.828 1.00 98.31 295 ARG A CA 1
ATOM 2198 C C . ARG A 1 295 ? -19.948 -4.321 27.226 1.00 98.31 295 ARG A C 1
ATOM 2200 O O . ARG A 1 295 ? -19.733 -5.344 26.590 1.00 98.31 295 ARG A O 1
ATOM 2207 N N . GLY A 1 296 ? -19.269 -3.957 28.304 1.00 97.81 296 GLY A N 1
ATOM 2208 C CA . GLY A 1 296 ? -18.153 -4.723 28.850 1.00 97.81 296 GLY A CA 1
ATOM 2209 C C . GLY A 1 296 ? -17.635 -4.116 30.148 1.00 97.81 296 GLY A C 1
ATOM 2210 O O . GLY A 1 296 ? -18.123 -3.073 30.603 1.00 97.81 296 GLY A O 1
ATOM 2211 N N . LYS A 1 297 ? -16.660 -4.788 30.757 1.00 98.31 297 LYS A N 1
ATOM 2212 C CA . LYS A 1 297 ? -16.024 -4.370 32.009 1.00 98.31 297 LYS A CA 1
ATOM 2213 C C . LYS A 1 297 ? -14.511 -4.408 31.874 1.00 98.31 297 LYS A C 1
ATOM 2215 O O . LYS A 1 297 ? -13.952 -5.457 31.575 1.00 98.31 297 LYS A O 1
ATOM 2220 N N . LEU A 1 298 ? -13.865 -3.278 32.124 1.00 97.56 298 LEU A N 1
ATOM 2221 C CA . LEU A 1 298 ? -12.414 -3.169 32.150 1.00 97.56 298 LEU A CA 1
ATOM 2222 C C . LEU A 1 298 ? -11.914 -3.591 33.533 1.00 97.56 298 LEU A C 1
ATOM 2224 O O . LEU A 1 298 ? -12.456 -3.124 34.538 1.00 97.56 298 LEU A O 1
ATOM 2228 N N . ALA A 1 299 ? -10.894 -4.447 33.576 1.00 95.50 299 ALA A N 1
ATOM 2229 C CA . ALA A 1 299 ? -10.218 -4.863 34.803 1.00 95.50 299 ALA A CA 1
ATOM 2230 C C . ALA A 1 299 ? -8.860 -4.154 34.904 1.00 95.50 299 ALA A C 1
ATOM 2232 O O . ALA A 1 299 ? -7.871 -4.641 34.378 1.00 95.50 299 ALA A O 1
ATOM 2233 N N . LEU A 1 300 ? -8.811 -2.985 35.528 1.00 94.88 300 LEU A N 1
ATOM 2234 C CA . LEU A 1 300 ? -7.651 -2.093 35.565 1.00 94.88 300 LEU A CA 1
ATOM 2235 C C . LEU A 1 300 ? -7.009 -2.072 36.960 1.00 94.88 300 LEU A C 1
ATOM 2237 O O . LEU A 1 300 ? -7.666 -2.426 37.943 1.00 94.88 300 LEU A O 1
ATOM 2241 N N . PRO A 1 301 ? -5.759 -1.593 37.097 1.00 95.31 301 PRO A N 1
ATOM 2242 C CA . PRO A 1 301 ? -5.215 -1.251 38.405 1.00 95.31 301 PRO A CA 1
ATOM 2243 C C . PRO A 1 301 ? -6.161 -0.290 39.152 1.00 95.31 301 PRO A C 1
ATOM 2245 O O . PRO A 1 301 ? -6.635 0.677 38.542 1.00 95.31 301 PRO A O 1
ATOM 2248 N N . PRO A 1 302 ? -6.435 -0.496 40.457 1.00 95.88 302 PRO A N 1
ATOM 2249 C CA . PRO A 1 302 ? -7.361 0.353 41.206 1.00 95.88 302 PRO A CA 1
ATOM 2250 C C . PRO A 1 302 ? -7.044 1.849 41.123 1.00 95.88 302 PRO A C 1
ATOM 2252 O O . PRO A 1 302 ? -7.966 2.644 41.006 1.00 95.88 302 PRO A O 1
ATOM 2255 N N . SER A 1 303 ? -5.761 2.231 41.107 1.00 94.31 303 SER A N 1
ATOM 2256 C CA . SER A 1 303 ? -5.318 3.628 40.965 1.00 94.31 303 SER A CA 1
ATOM 2257 C C . SER A 1 303 ? -5.731 4.266 39.635 1.00 94.31 303 SER A C 1
ATOM 2259 O O . SER A 1 303 ? -6.104 5.435 39.602 1.00 94.31 303 SER A O 1
ATOM 2261 N N . VAL A 1 304 ? -5.703 3.500 38.541 1.00 94.62 304 VAL A N 1
ATOM 2262 C CA . VAL A 1 304 ? -6.161 3.955 37.222 1.00 94.62 304 VAL A CA 1
ATOM 2263 C C . VAL A 1 304 ? -7.683 4.064 37.207 1.00 94.62 304 VAL A C 1
ATOM 2265 O O . VAL A 1 304 ? -8.231 5.059 36.742 1.00 94.62 304 VAL A O 1
ATOM 2268 N N . ALA A 1 305 ? -8.375 3.057 37.744 1.00 95.62 305 ALA A N 1
ATOM 2269 C CA . ALA A 1 305 ? -9.832 3.012 37.738 1.00 95.62 305 ALA A CA 1
ATOM 2270 C C . ALA A 1 305 ? -10.468 4.118 38.600 1.00 95.62 305 ALA A C 1
ATOM 2272 O O . ALA A 1 305 ? -11.488 4.681 38.202 1.00 95.62 305 ALA A O 1
ATOM 2273 N N . THR A 1 306 ? -9.907 4.424 39.778 1.00 96.12 306 THR A N 1
ATOM 2274 C CA . THR A 1 306 ? -10.423 5.481 40.669 1.00 96.12 306 THR A CA 1
ATOM 2275 C C . THR A 1 306 ? -10.088 6.883 40.183 1.00 96.12 306 THR A C 1
ATOM 2277 O O . THR A 1 306 ? -10.860 7.800 40.457 1.00 96.12 306 THR A O 1
ATOM 2280 N N . GLY A 1 307 ? -8.976 7.045 39.463 1.00 94.69 307 GLY A N 1
ATOM 2281 C CA . GLY A 1 307 ? -8.543 8.324 38.903 1.00 94.69 307 GLY A CA 1
ATOM 2282 C C . GLY A 1 307 ? -9.246 8.728 37.606 1.00 94.69 307 GLY A C 1
ATOM 2283 O O . GLY A 1 307 ? -9.098 9.870 37.192 1.00 94.69 307 GLY A O 1
ATOM 2284 N N . TYR A 1 308 ? -9.993 7.825 36.967 1.00 97.62 308 TYR A N 1
ATOM 2285 C CA . TYR A 1 308 ? -10.653 8.110 35.695 1.00 97.62 308 TYR A CA 1
ATOM 2286 C C . TYR A 1 308 ? -11.955 8.905 35.871 1.00 97.62 308 TYR A C 1
ATOM 2288 O O . TYR A 1 308 ? -12.909 8.432 36.504 1.00 97.62 308 TYR A O 1
ATOM 2296 N N . ASP A 1 309 ? -12.026 10.073 35.232 1.00 97.81 309 ASP A N 1
ATOM 2297 C CA . ASP A 1 309 ? -13.242 10.866 35.071 1.00 97.81 309 ASP A CA 1
ATOM 2298 C C . ASP A 1 309 ? -13.471 11.142 33.575 1.00 97.81 309 ASP A C 1
ATOM 2300 O O . ASP A 1 309 ? -12.814 12.006 32.996 1.00 97.81 309 ASP A O 1
ATOM 2304 N N . PRO A 1 310 ? -14.436 10.477 32.914 1.00 97.38 310 PRO A N 1
ATOM 2305 C CA . PRO A 1 310 ? -14.660 10.664 31.481 1.00 97.38 310 PRO A CA 1
ATOM 2306 C C . PRO A 1 310 ? -15.067 12.096 31.106 1.00 97.38 310 PRO A C 1
ATOM 2308 O O . PRO A 1 310 ? -14.866 12.497 29.963 1.00 97.38 310 PRO A O 1
ATOM 2311 N N . ALA A 1 311 ? -15.612 12.885 32.040 1.00 97.69 311 ALA A N 1
ATOM 2312 C CA . ALA A 1 311 ? -15.916 14.288 31.783 1.00 97.69 311 ALA A CA 1
ATOM 2313 C C . ALA A 1 311 ? -14.654 15.164 31.718 1.00 97.69 311 ALA A C 1
ATOM 2315 O O . ALA A 1 311 ? -14.746 16.283 31.222 1.00 97.69 311 ALA A O 1
ATOM 2316 N N . GLN A 1 312 ? -13.505 14.687 32.202 1.00 97.75 312 GLN A N 1
ATOM 2317 C CA . GLN A 1 312 ? -12.199 15.348 32.079 1.00 97.75 312 GLN A CA 1
ATOM 2318 C C . GLN A 1 312 ? -11.306 14.660 31.043 1.00 97.75 312 GLN A C 1
ATOM 2320 O O . GLN A 1 312 ? -10.606 15.327 30.290 1.00 97.75 312 GLN A O 1
ATOM 2325 N N . ASP A 1 313 ? -11.372 13.333 30.977 1.00 97.56 313 ASP A N 1
ATOM 2326 C CA . ASP A 1 313 ? -10.438 12.514 30.209 1.00 97.56 313 ASP A CA 1
ATOM 2327 C C . ASP A 1 313 ? -10.963 12.149 28.807 1.00 97.56 313 ASP A C 1
ATOM 2329 O O . ASP A 1 313 ? -10.179 11.896 27.893 1.00 97.56 313 ASP A O 1
ATOM 2333 N N . GLY A 1 314 ? -12.286 12.091 28.614 1.00 97.75 314 GLY A N 1
ATOM 2334 C CA . GLY A 1 314 ? -12.902 11.526 27.410 1.00 97.75 314 GLY A CA 1
ATOM 2335 C C . GLY A 1 314 ? -12.815 9.994 27.347 1.00 97.75 314 GLY A C 1
ATOM 2336 O O . GLY A 1 314 ? -12.558 9.316 28.349 1.00 97.75 314 GLY A O 1
ATOM 2337 N N . ALA A 1 315 ? -13.088 9.418 26.175 1.00 98.00 315 ALA A N 1
ATOM 2338 C CA . ALA A 1 315 ? -13.005 7.974 25.940 1.00 98.00 315 ALA A CA 1
ATOM 2339 C C . ALA A 1 315 ? -12.793 7.631 24.459 1.00 98.00 315 ALA A C 1
ATOM 2341 O O . ALA A 1 315 ? -13.224 8.372 23.576 1.00 98.00 315 ALA A O 1
ATOM 2342 N N . GLN A 1 316 ? -12.235 6.449 24.192 1.00 97.62 316 GLN A N 1
ATOM 2343 C CA . GLN A 1 316 ? -12.165 5.874 22.846 1.00 97.62 316 GLN A CA 1
ATOM 2344 C C . GLN A 1 316 ? -12.795 4.485 22.810 1.00 97.62 316 GLN A C 1
ATOM 2346 O O . GLN A 1 316 ? -12.773 3.746 23.801 1.00 97.62 316 GLN A O 1
ATOM 2351 N N . LEU A 1 317 ? -13.362 4.133 21.659 1.00 96.62 317 LEU A N 1
ATOM 2352 C CA . LEU A 1 317 ? -14.000 2.842 21.425 1.00 96.62 317 LEU A CA 1
ATOM 2353 C C . LEU A 1 3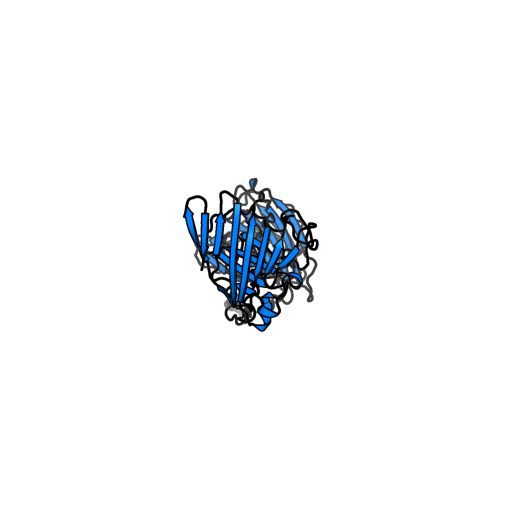17 ? -13.810 2.428 19.968 1.00 96.62 317 LEU A C 1
ATOM 2355 O O . LEU A 1 317 ? -14.190 3.173 19.065 1.00 96.62 317 LEU A O 1
ATOM 2359 N N . ARG A 1 318 ? -13.298 1.215 19.761 1.00 95.12 318 ARG A N 1
ATOM 2360 C CA . ARG A 1 318 ? -13.227 0.565 18.451 1.00 95.12 318 ARG A CA 1
ATOM 2361 C C . ARG A 1 318 ? -13.924 -0.792 18.483 1.00 95.12 318 ARG A C 1
ATOM 2363 O O . ARG A 1 318 ? -13.798 -1.525 19.465 1.00 95.12 318 ARG A O 1
ATOM 2370 N N . ILE A 1 319 ? -14.687 -1.089 17.433 1.00 94.50 319 ILE A N 1
ATOM 2371 C CA . ILE A 1 319 ? -15.319 -2.389 17.181 1.00 94.50 319 ILE A CA 1
ATOM 2372 C C . ILE A 1 319 ? -15.013 -2.779 15.737 1.00 94.50 319 ILE A C 1
ATOM 2374 O O . ILE A 1 319 ? -15.432 -2.075 14.817 1.00 94.50 319 ILE A O 1
ATOM 2378 N N . GLU A 1 320 ? -14.316 -3.892 15.548 1.00 91.19 320 GLU A N 1
ATOM 2379 C CA . GLU A 1 320 ? -13.797 -4.340 14.250 1.00 91.19 320 GLU A CA 1
ATOM 2380 C C . GLU A 1 320 ? -13.944 -5.857 14.075 1.00 91.19 320 GLU A C 1
ATOM 2382 O O . GLU A 1 320 ? -14.058 -6.593 15.061 1.00 91.19 320 GLU A O 1
ATOM 2387 N N . ASP A 1 321 ? -14.004 -6.309 12.824 1.00 87.31 321 ASP A N 1
ATOM 2388 C CA . ASP A 1 321 ? -13.982 -7.729 12.454 1.00 87.31 321 ASP A CA 1
ATOM 2389 C C . ASP A 1 321 ? -12.531 -8.240 12.456 1.00 87.31 321 ASP A C 1
ATOM 2391 O O . ASP A 1 321 ? -11.637 -7.606 11.900 1.00 87.31 321 ASP A O 1
ATOM 2395 N N . SER A 1 322 ? -12.274 -9.380 13.101 1.00 78.81 322 SER A N 1
ATOM 2396 C CA . SER A 1 322 ? -10.914 -9.897 13.275 1.00 78.81 322 SER A CA 1
ATOM 2397 C C . SER A 1 322 ? -10.258 -10.402 11.988 1.00 78.81 322 SER A C 1
ATOM 2399 O O . SER A 1 322 ? -9.037 -10.519 11.956 1.00 78.81 322 SER A O 1
ATOM 2401 N N . ALA A 1 323 ? -11.029 -10.760 10.953 1.00 70.75 323 ALA A N 1
ATOM 2402 C CA . ALA A 1 323 ? -10.459 -11.246 9.692 1.00 70.75 323 ALA A CA 1
ATOM 2403 C C . ALA A 1 323 ? -10.002 -10.113 8.778 1.00 70.75 323 ALA A C 1
ATOM 2405 O O . ALA A 1 323 ? -9.241 -10.362 7.846 1.00 70.75 323 ALA A O 1
ATOM 2406 N N . SER A 1 324 ? -10.459 -8.883 9.012 1.00 63.81 324 SER A N 1
ATOM 2407 C CA . SER A 1 324 ? -10.046 -7.752 8.197 1.00 63.81 324 SER A CA 1
ATOM 2408 C C . SER A 1 324 ? -10.052 -6.457 9.006 1.00 63.81 324 SER A C 1
ATOM 2410 O O . SER A 1 324 ? -11.130 -5.953 9.332 1.00 63.81 324 SER A O 1
ATOM 2412 N N . PRO A 1 325 ? -8.879 -5.841 9.251 1.00 58.19 325 PRO A N 1
ATOM 2413 C CA . PRO A 1 325 ? -8.813 -4.523 9.879 1.00 58.19 325 PRO A CA 1
ATOM 2414 C C . PRO A 1 325 ? -9.469 -3.428 9.018 1.00 58.19 325 PRO A C 1
ATOM 2416 O O . PRO A 1 325 ? -9.730 -2.337 9.518 1.00 58.19 325 PRO A O 1
ATOM 2419 N N . ALA A 1 326 ? -9.783 -3.703 7.743 1.00 59.22 326 ALA A N 1
ATOM 2420 C CA . ALA A 1 326 ? -10.546 -2.799 6.886 1.00 59.22 326 ALA A CA 1
ATOM 2421 C C . ALA A 1 326 ? -12.045 -2.750 7.251 1.00 59.22 326 ALA A C 1
ATOM 2423 O O . ALA A 1 326 ? -12.720 -1.756 6.972 1.00 59.22 326 ALA A O 1
ATOM 2424 N N . ILE A 1 327 ? -12.584 -3.787 7.905 1.00 72.31 327 ILE A N 1
ATOM 2425 C CA . ILE A 1 327 ? -13.993 -3.848 8.312 1.00 72.31 327 ILE A CA 1
ATOM 2426 C C . ILE A 1 327 ? -14.124 -3.316 9.745 1.00 72.31 327 ILE A C 1
ATOM 2428 O O . ILE A 1 327 ? -14.271 -4.054 10.724 1.00 72.31 327 ILE A O 1
ATOM 2432 N N . VAL A 1 328 ? -14.101 -1.986 9.866 1.00 85.12 328 VAL A N 1
ATOM 2433 C CA . VAL A 1 328 ? -14.318 -1.290 11.141 1.00 85.12 328 VAL A CA 1
ATOM 2434 C C . VAL A 1 328 ? -15.773 -0.848 11.263 1.00 85.12 328 VAL A C 1
ATOM 2436 O O . VAL A 1 328 ? -16.261 -0.003 10.513 1.00 85.12 328 VAL A O 1
ATOM 2439 N N . LEU A 1 329 ? -16.483 -1.408 12.241 1.00 89.31 329 LEU A N 1
ATOM 2440 C CA . LEU A 1 329 ? -17.911 -1.144 12.458 1.00 89.31 329 LEU A CA 1
ATOM 2441 C C . LEU A 1 329 ? -18.138 0.149 13.225 1.00 89.31 329 LEU A C 1
ATOM 2443 O O . LEU A 1 329 ? -19.084 0.892 12.963 1.00 89.31 329 LEU A O 1
ATOM 2447 N N . VAL A 1 330 ? -17.270 0.400 14.199 1.00 93.00 330 VAL A N 1
ATOM 2448 C CA . VAL A 1 330 ? -17.250 1.617 15.000 1.00 93.00 330 VAL A CA 1
ATOM 2449 C C . VAL A 1 330 ? -15.797 2.001 15.210 1.00 93.00 330 VAL A C 1
ATOM 2451 O O . VAL A 1 330 ? -15.040 1.209 15.763 1.00 93.00 330 VAL A O 1
ATOM 2454 N N . ASP A 1 331 ? -15.439 3.227 14.834 1.00 92.50 331 ASP A N 1
ATOM 2455 C CA . ASP A 1 331 ? -14.142 3.818 15.163 1.00 92.50 331 ASP A CA 1
ATOM 2456 C C . ASP A 1 331 ? -14.326 5.210 15.767 1.00 92.50 331 ASP A C 1
ATOM 2458 O O . ASP A 1 331 ? -14.587 6.189 15.062 1.00 92.50 331 ASP A O 1
ATOM 2462 N N . LEU A 1 332 ? -14.239 5.277 17.094 1.00 94.94 332 LEU A N 1
ATOM 2463 C CA . LEU A 1 332 ? -14.288 6.505 17.880 1.00 94.94 332 LEU A CA 1
ATOM 2464 C C . LEU A 1 332 ? -12.933 6.723 18.559 1.00 94.94 332 LEU A C 1
ATOM 2466 O O . LEU A 1 332 ? -12.831 6.688 19.786 1.00 94.94 332 LEU A O 1
ATOM 2470 N N . THR A 1 333 ? -11.881 6.883 17.757 1.00 93.12 333 THR A N 1
ATOM 2471 C CA . THR A 1 333 ? -10.494 7.084 18.211 1.00 93.12 333 THR A CA 1
ATOM 2472 C C . THR A 1 333 ? -9.902 8.379 17.658 1.00 93.12 333 THR A C 1
ATOM 2474 O O . THR A 1 333 ? -10.439 8.961 16.711 1.00 93.12 333 THR A O 1
ATOM 2477 N N . GLY A 1 334 ? -8.774 8.828 18.218 1.00 88.75 334 GLY A N 1
ATOM 2478 C CA . GLY A 1 334 ? -8.049 10.012 17.735 1.00 88.75 334 GLY A CA 1
ATOM 2479 C C . GLY A 1 334 ? -8.942 11.258 17.672 1.00 88.75 334 GLY A C 1
ATOM 2480 O O . GLY A 1 334 ? -9.654 11.563 18.627 1.00 88.75 334 GLY A O 1
ATOM 2481 N N . ALA A 1 335 ? -8.974 11.938 16.522 1.00 86.31 335 ALA A N 1
ATOM 2482 C CA . ALA A 1 335 ? -9.812 13.124 16.301 1.00 86.31 335 ALA A CA 1
ATOM 2483 C C . ALA A 1 335 ? -11.334 12.859 16.349 1.00 86.31 335 ALA A C 1
ATOM 2485 O O . ALA A 1 335 ? -12.114 13.803 16.298 1.00 86.31 335 ALA A O 1
ATOM 2486 N N . ARG A 1 336 ? -11.767 11.592 16.418 1.00 89.94 336 ARG A N 1
ATOM 2487 C CA . ARG A 1 336 ? -13.175 11.176 16.560 1.00 89.94 336 ARG A CA 1
ATOM 2488 C C . ARG A 1 336 ? -13.454 10.505 17.909 1.00 89.94 336 ARG A C 1
ATOM 2490 O O . ARG A 1 336 ? -14.481 9.847 18.067 1.00 89.94 336 ARG A O 1
ATOM 2497 N N . ALA A 1 337 ? -12.536 10.624 18.867 1.00 95.62 337 ALA A N 1
ATOM 2498 C CA . ALA A 1 337 ? -12.750 10.155 20.229 1.00 95.62 337 ALA A CA 1
ATOM 2499 C C . ALA A 1 337 ? -13.956 10.851 20.877 1.00 95.62 337 ALA A C 1
ATOM 2501 O O . ALA A 1 337 ? -14.315 11.976 20.526 1.00 95.62 337 ALA A O 1
ATOM 2502 N N . VAL A 1 338 ? -14.576 10.194 21.860 1.00 97.50 338 VAL A N 1
ATOM 2503 C CA . VAL A 1 338 ? -15.612 10.833 22.676 1.00 97.50 338 VAL A CA 1
ATOM 2504 C C . VAL A 1 338 ? -14.928 11.896 23.539 1.00 97.50 338 VAL A C 1
ATOM 2506 O O . VAL A 1 338 ? -14.107 11.537 24.390 1.00 97.50 338 VAL A O 1
ATOM 2509 N N . PRO A 1 339 ? -15.231 13.190 23.341 1.00 96.94 339 PRO A N 1
ATOM 2510 C CA . PRO A 1 339 ? -14.497 14.267 23.982 1.00 96.94 339 PRO A CA 1
ATOM 2511 C C . PRO A 1 339 ? -14.808 14.330 25.475 1.00 96.94 339 PRO A C 1
ATOM 2513 O O . PRO A 1 339 ? -15.847 13.853 25.940 1.00 96.94 339 PRO A O 1
ATOM 2516 N N . ALA A 1 340 ? -13.927 14.986 26.220 1.00 97.56 340 ALA A N 1
ATOM 2517 C CA . ALA A 1 340 ? -14.230 15.457 27.559 1.00 97.56 340 ALA A CA 1
ATOM 2518 C C . ALA A 1 340 ? -15.287 16.585 27.539 1.00 97.56 340 ALA A C 1
ATOM 2520 O O . ALA A 1 340 ? -15.630 17.159 26.501 1.00 97.56 340 ALA A O 1
ATOM 2521 N N . GLY A 1 341 ? -15.790 16.923 28.722 1.00 96.75 341 GLY A N 1
ATOM 2522 C CA . GLY A 1 341 ? -16.621 18.095 28.966 1.00 96.75 341 GLY A CA 1
ATOM 2523 C C . GLY A 1 341 ? -18.083 17.801 29.304 1.00 96.75 341 GLY A C 1
ATOM 2524 O O . GLY A 1 341 ? -18.618 16.708 29.107 1.00 96.75 341 GLY A O 1
ATOM 2525 N N . SER A 1 342 ? -18.715 18.809 29.896 1.00 97.00 342 SER A N 1
ATOM 2526 C CA . SER A 1 342 ? -20.110 18.817 30.338 1.00 97.00 342 SER A CA 1
ATOM 2527 C C . SER A 1 342 ? -21.082 19.031 29.163 1.00 97.00 342 SER A C 1
ATOM 2529 O O . SER A 1 342 ? -20.645 19.267 28.038 1.00 97.00 342 SER A O 1
ATOM 2531 N N . PRO A 1 343 ? -22.412 18.952 29.369 1.00 97.88 343 PRO A N 1
ATOM 2532 C CA . PRO A 1 343 ? -23.370 19.230 28.302 1.00 97.88 343 PRO A CA 1
ATOM 2533 C C . PRO A 1 343 ? -23.129 20.604 27.666 1.00 97.88 343 PRO A C 1
ATOM 2535 O O . PRO A 1 343 ? -22.994 21.599 28.377 1.00 97.88 343 PRO A O 1
ATOM 2538 N N . GLY A 1 344 ? -23.079 20.634 26.336 1.00 95.31 344 GLY A N 1
ATOM 2539 C CA . GLY A 1 344 ? -22.707 21.794 25.530 1.00 95.31 344 GLY A CA 1
ATOM 2540 C C . GLY A 1 344 ? -21.245 21.803 25.072 1.00 95.31 344 GLY A C 1
ATOM 2541 O O . GLY A 1 344 ? -20.909 22.627 24.230 1.00 95.31 344 GLY A O 1
ATOM 2542 N N . SER A 1 345 ? -20.385 20.902 25.571 1.00 93.81 345 SER A N 1
ATOM 2543 C CA . SER A 1 345 ? -18.990 20.790 25.109 1.00 93.81 345 SER A CA 1
ATOM 2544 C C . SER A 1 345 ? -18.831 20.006 23.803 1.00 93.81 345 SER A C 1
ATOM 2546 O O . SER A 1 345 ? -17.775 20.071 23.176 1.00 93.81 345 SER A O 1
ATOM 2548 N N . GLY A 1 346 ? -19.844 19.223 23.415 1.00 94.38 346 GLY A N 1
ATOM 2549 C CA . GLY A 1 346 ? -19.883 18.542 22.122 1.00 94.38 346 GLY A CA 1
ATOM 2550 C C . GLY A 1 346 ? -20.321 19.469 20.984 1.00 94.38 346 GLY A C 1
ATOM 2551 O O . GLY A 1 346 ? -20.194 20.685 21.056 1.00 94.38 346 GLY A O 1
ATOM 2552 N N . CYS A 1 347 ? -20.877 18.887 19.922 1.00 97.06 347 CYS A N 1
ATOM 2553 C CA . CYS A 1 347 ? -21.296 19.640 18.733 1.00 97.06 347 CYS A CA 1
ATOM 2554 C C . CYS A 1 347 ? -22.725 20.193 18.813 1.00 97.06 347 CYS A C 1
ATOM 2556 O O . CYS A 1 347 ? -23.155 20.949 17.945 1.00 97.06 347 CYS A O 1
ATOM 2558 N N . GLY A 1 348 ? -23.472 19.822 19.853 1.00 96.19 348 GLY A N 1
ATOM 2559 C CA . GLY A 1 348 ? -24.801 20.333 20.150 1.00 96.19 348 GLY A CA 1
ATOM 2560 C C . GLY A 1 348 ? -24.929 20.799 21.603 1.00 96.19 348 GLY A C 1
ATOM 2561 O O . GLY A 1 348 ? -24.196 20.340 22.479 1.00 96.19 348 GLY A O 1
ATOM 2562 N N . PRO A 1 349 ? -25.931 21.643 21.914 1.00 96.81 349 PRO A N 1
ATOM 2563 C CA . PRO A 1 349 ? -26.120 22.219 23.253 1.00 96.81 349 PRO A CA 1
ATOM 2564 C C . PRO A 1 349 ? -26.449 21.181 24.339 1.00 96.81 349 PRO A C 1
ATOM 2566 O O . PRO A 1 349 ? -26.457 21.493 25.526 1.00 96.81 349 PRO A O 1
ATOM 2569 N N . ARG A 1 350 ? -26.773 19.946 23.943 1.00 96.75 350 ARG A N 1
ATOM 2570 C CA . ARG A 1 350 ? -27.082 18.823 24.840 1.00 96.75 350 ARG A CA 1
ATOM 2571 C C . ARG A 1 350 ? -26.061 17.693 24.751 1.00 96.75 350 ARG A C 1
ATOM 2573 O O . ARG A 1 350 ? -26.258 16.664 25.399 1.00 96.75 350 ARG A O 1
ATOM 2580 N N . ASP A 1 351 ? -25.003 17.879 23.971 1.00 98.06 351 ASP A N 1
ATOM 2581 C CA . ASP A 1 351 ? -23.957 16.881 23.811 1.00 98.06 351 ASP A CA 1
ATOM 2582 C C . ASP A 1 351 ? -22.904 17.062 24.897 1.00 98.06 351 ASP A C 1
ATOM 2584 O O . ASP A 1 351 ? -22.488 18.188 25.162 1.00 98.06 351 ASP A O 1
ATOM 2588 N N . GLY A 1 352 ? -22.485 15.977 25.542 1.00 98.12 352 GLY A N 1
ATOM 2589 C CA . GLY A 1 352 ? -21.533 16.041 26.654 1.00 98.12 352 GLY A CA 1
ATOM 2590 C C . GLY A 1 352 ? -21.822 15.048 27.774 1.00 98.12 352 GLY A C 1
ATOM 2591 O O . GLY A 1 352 ? -22.822 14.319 27.761 1.00 98.12 352 GLY A O 1
ATOM 2592 N N . TRP A 1 353 ? -20.931 15.015 28.764 1.00 98.62 353 TRP A N 1
ATOM 2593 C CA . TRP A 1 353 ? -21.008 14.103 29.902 1.00 98.62 353 TRP A CA 1
ATOM 2594 C C . TRP A 1 353 ? -21.905 14.632 31.020 1.00 98.62 353 TRP A C 1
ATOM 2596 O O . TRP A 1 353 ? -21.688 15.704 31.575 1.00 98.62 353 TRP A O 1
ATOM 2606 N N . VAL A 1 354 ? -22.873 13.817 31.438 1.00 98.44 354 VAL A N 1
ATOM 2607 C CA . VAL A 1 354 ? -23.685 14.037 32.640 1.00 98.44 354 VAL A CA 1
ATOM 2608 C C . VAL A 1 354 ? -23.263 13.056 33.728 1.00 98.44 354 VAL A C 1
ATOM 2610 O O . VAL A 1 354 ? -23.288 11.838 33.524 1.00 98.44 354 VAL A O 1
ATOM 2613 N N . ARG A 1 355 ? -22.929 13.571 34.916 1.00 98.06 355 ARG A N 1
ATOM 2614 C CA . ARG A 1 355 ? -22.570 12.767 36.091 1.00 98.06 355 ARG A CA 1
ATOM 2615 C C . ARG A 1 355 ? -23.764 12.582 37.031 1.00 98.06 355 ARG A C 1
ATOM 2617 O O . ARG A 1 355 ? -24.458 13.534 37.373 1.00 98.06 355 ARG A O 1
ATOM 2624 N N . ARG A 1 356 ? -23.985 11.347 37.488 1.00 97.81 356 ARG A N 1
ATOM 2625 C CA . ARG A 1 356 ? -24.938 10.976 38.550 1.00 97.81 356 ARG A CA 1
ATOM 2626 C C . ARG A 1 356 ? -24.284 9.964 39.492 1.00 97.81 356 ARG A C 1
ATOM 2628 O O . ARG A 1 356 ? -24.262 8.762 39.214 1.00 97.81 356 ARG A O 1
ATOM 2635 N N . GLY A 1 357 ? -23.719 10.449 40.597 1.00 96.62 357 GLY A N 1
ATOM 2636 C CA . GLY A 1 357 ? -22.896 9.637 41.501 1.00 96.62 357 GLY A CA 1
ATOM 2637 C C . GLY A 1 357 ? -21.640 9.106 40.796 1.00 96.62 357 GLY A C 1
ATOM 2638 O O . GLY A 1 357 ? -20.929 9.866 40.141 1.00 96.62 357 GLY A O 1
ATOM 2639 N N . ALA A 1 358 ? -21.392 7.796 40.891 1.00 97.44 358 ALA A N 1
ATOM 2640 C CA . ALA A 1 358 ? -20.300 7.085 40.203 1.00 97.44 358 ALA A CA 1
ATOM 2641 C C . ALA A 1 358 ? -20.721 6.544 38.817 1.00 97.44 358 ALA A C 1
ATOM 2643 O O . ALA A 1 358 ? -20.433 5.408 38.420 1.00 97.44 358 ALA A O 1
ATOM 2644 N N . THR A 1 359 ? -21.551 7.302 38.106 1.00 98.50 359 THR A N 1
ATOM 2645 C CA . THR A 1 359 ? -22.003 6.980 36.752 1.00 98.50 359 THR A CA 1
ATOM 2646 C C . THR A 1 359 ? -21.967 8.239 35.909 1.00 98.50 359 THR A C 1
ATOM 2648 O O . THR A 1 359 ? -22.566 9.246 36.274 1.00 98.50 359 THR A O 1
ATOM 2651 N N . PHE A 1 360 ? -21.310 8.140 34.764 1.00 98.62 360 PHE A N 1
ATOM 2652 C CA . PHE A 1 360 ? -21.182 9.184 33.765 1.00 98.62 360 PHE A CA 1
ATOM 2653 C C . PHE A 1 360 ? -21.885 8.723 32.497 1.00 98.62 360 PHE A C 1
ATOM 2655 O O . PHE A 1 360 ? -21.838 7.543 32.147 1.00 98.62 360 PHE A O 1
ATOM 2662 N N . THR A 1 361 ? -22.600 9.621 31.837 1.00 98.75 361 THR A N 1
ATOM 2663 C CA . THR A 1 361 ? -23.292 9.324 30.582 1.00 98.75 361 THR A CA 1
ATOM 2664 C C . THR A 1 361 ? -23.018 10.441 29.597 1.00 98.75 361 THR A C 1
ATOM 2666 O O . THR A 1 361 ? -23.456 11.564 29.824 1.00 98.75 361 THR A O 1
ATOM 2669 N N . TYR A 1 362 ? -22.299 10.131 28.525 1.00 98.56 362 TYR A N 1
ATOM 2670 C CA . TYR A 1 362 ? -22.189 11.000 27.369 1.00 98.56 362 TYR A CA 1
ATOM 2671 C C . TYR A 1 362 ? -23.476 10.898 26.567 1.00 98.56 362 TYR A C 1
ATOM 2673 O O . TYR A 1 362 ? -23.886 9.793 26.197 1.00 98.56 362 TYR A O 1
ATOM 2681 N N . HIS A 1 363 ? -24.111 12.034 26.315 1.00 98.44 363 HIS A N 1
ATOM 2682 C CA . HIS A 1 363 ? -25.213 12.141 25.374 1.00 98.44 363 HIS A CA 1
ATOM 2683 C C . HIS A 1 363 ? -24.698 12.743 24.076 1.00 98.44 363 HIS A C 1
ATOM 2685 O O . HIS A 1 363 ? -23.912 13.682 24.109 1.00 98.44 363 HIS A O 1
ATOM 2691 N N . ASN A 1 364 ? -25.160 12.203 22.953 1.00 97.81 364 ASN A N 1
ATOM 2692 C CA . ASN A 1 364 ? -24.884 12.759 21.640 1.00 97.81 364 ASN A CA 1
ATOM 2693 C C . ASN A 1 364 ? -26.177 12.816 20.828 1.00 97.81 364 ASN A C 1
ATOM 2695 O O . ASN A 1 364 ? -26.655 11.806 20.307 1.00 97.81 364 ASN A O 1
ATOM 2699 N N . GLN A 1 365 ? -26.781 13.995 20.793 1.00 96.56 365 GLN A N 1
ATOM 2700 C CA . GLN A 1 365 ? -27.988 14.277 20.028 1.00 96.56 365 GLN A CA 1
ATOM 2701 C C . GLN A 1 365 ? -27.656 14.770 18.620 1.00 96.56 365 GLN A C 1
ATOM 2703 O O . GLN A 1 365 ? -28.448 14.524 17.714 1.00 96.56 365 GLN A O 1
ATOM 2708 N N . SER A 1 366 ? -26.506 15.426 18.427 1.00 96.38 366 SER A N 1
ATOM 2709 C CA . SER A 1 366 ? -26.095 15.932 17.110 1.00 96.38 366 SER A CA 1
ATOM 2710 C C . SER A 1 366 ? -25.612 14.839 16.154 1.00 96.38 366 SER A C 1
ATOM 2712 O O . SER A 1 366 ? -25.560 15.068 14.948 1.00 96.38 366 SER A O 1
ATOM 2714 N N . ASN A 1 367 ? -25.253 13.657 16.674 1.00 96.56 367 ASN A N 1
ATOM 2715 C CA . ASN A 1 367 ? -24.545 12.618 15.920 1.00 96.56 367 ASN A CA 1
ATOM 2716 C C . ASN A 1 367 ? -23.213 13.128 15.323 1.00 96.56 367 ASN A C 1
ATOM 2718 O O . ASN A 1 367 ? -22.748 12.643 14.288 1.00 96.56 367 ASN A O 1
ATOM 2722 N N . ALA A 1 368 ? -22.583 14.100 15.982 1.00 95.94 368 ALA A N 1
ATOM 2723 C CA . ALA A 1 368 ? -21.304 14.669 15.590 1.00 95.94 368 ALA A CA 1
ATOM 2724 C C . ALA A 1 368 ? -20.356 14.771 16.794 1.00 95.94 368 ALA A C 1
ATOM 2726 O O . ALA A 1 368 ? -20.799 14.901 17.933 1.00 95.94 368 ALA A O 1
ATOM 2727 N N . LEU A 1 369 ? -19.049 14.683 16.541 1.00 95.69 369 LEU A N 1
ATOM 2728 C CA . LEU A 1 369 ? -18.000 14.845 17.548 1.00 95.69 369 LEU A CA 1
ATOM 2729 C C . LEU A 1 369 ? -17.024 15.964 17.131 1.00 95.69 369 LEU A C 1
ATOM 2731 O O . LEU A 1 369 ? -16.759 16.138 15.934 1.00 95.69 369 LEU A O 1
ATOM 2735 N N . PRO A 1 370 ? -16.509 16.752 18.094 1.00 92.94 370 PRO A N 1
ATOM 2736 C CA . PRO A 1 370 ? -15.474 17.750 17.840 1.00 92.94 370 PRO A CA 1
ATOM 2737 C C . PRO A 1 370 ? -14.155 17.069 17.424 1.00 92.94 370 PRO A C 1
ATOM 2739 O O . PRO A 1 370 ? -13.982 15.882 17.692 1.00 92.94 370 PRO A O 1
ATOM 2742 N N . PRO A 1 371 ? -13.211 17.796 16.794 1.00 91.31 371 PRO A N 1
ATOM 2743 C CA . PRO A 1 371 ? -13.240 19.243 16.550 1.00 91.31 371 PRO A CA 1
ATOM 2744 C C . PRO A 1 371 ? -14.044 19.655 15.312 1.00 91.31 371 PRO A C 1
ATOM 2746 O O . PRO A 1 371 ? -14.547 20.771 15.260 1.00 91.31 371 PRO A O 1
ATOM 2749 N N . ALA A 1 372 ? -14.193 18.768 14.326 1.00 87.25 372 ALA A N 1
ATOM 2750 C CA . ALA A 1 372 ? -14.800 19.125 13.043 1.00 87.25 372 ALA A CA 1
ATOM 2751 C C . ALA A 1 372 ? -16.322 19.304 13.119 1.00 87.25 372 ALA A C 1
ATOM 2753 O O . ALA A 1 372 ? -16.896 19.987 12.277 1.00 87.25 372 ALA A O 1
ATOM 2754 N N . CYS A 1 373 ? -16.987 18.646 14.077 1.00 92.94 373 CYS A N 1
ATOM 2755 C CA . CYS A 1 373 ? -18.444 18.646 14.203 1.00 92.94 373 CYS A CA 1
ATOM 2756 C C . CYS A 1 373 ? -19.194 18.329 12.900 1.00 92.94 373 CYS A C 1
ATOM 2758 O O . CYS A 1 373 ? -20.337 18.738 12.702 1.00 92.94 373 CYS A O 1
ATOM 2760 N N . ALA A 1 374 ? -18.561 17.554 12.017 1.00 90.75 374 ALA A N 1
ATOM 2761 C CA . ALA A 1 374 ? -19.163 17.125 10.769 1.00 90.75 374 ALA A CA 1
ATOM 2762 C C . ALA A 1 374 ? -20.358 16.206 11.056 1.00 90.75 374 ALA A C 1
ATOM 2764 O O . ALA A 1 374 ? -20.289 15.338 11.936 1.00 90.75 374 ALA A O 1
ATOM 2765 N N . ALA A 1 375 ? -21.445 16.370 10.303 1.00 90.50 375 ALA A N 1
ATOM 2766 C CA . ALA A 1 375 ? -22.628 15.526 10.433 1.00 90.50 375 ALA A CA 1
ATOM 2767 C C . ALA A 1 375 ? -22.257 14.036 10.293 1.00 90.50 375 ALA A C 1
ATOM 2769 O O . ALA A 1 375 ? -21.534 13.649 9.377 1.00 90.50 375 ALA A O 1
ATOM 2770 N N . GLY A 1 376 ? -22.721 13.198 11.224 1.00 88.00 376 GLY A N 1
ATOM 2771 C CA . GLY A 1 376 ? -22.447 11.756 11.219 1.00 88.00 376 GLY A CA 1
ATOM 2772 C C . GLY A 1 376 ? -21.042 11.351 11.680 1.00 88.00 376 GLY A C 1
ATOM 2773 O O . GLY A 1 376 ? -20.745 10.155 11.727 1.00 88.00 376 GLY A O 1
ATOM 2774 N N . SER A 1 377 ? -20.181 12.300 12.070 1.00 90.75 377 SER A N 1
ATOM 2775 C CA . SER A 1 377 ? -18.819 12.005 12.554 1.00 90.75 377 SER A CA 1
ATOM 2776 C C . SER A 1 377 ? -18.788 11.117 13.801 1.00 90.75 377 SER A C 1
ATOM 2778 O O . SER A 1 377 ? -17.798 10.425 14.025 1.00 90.75 377 SER A O 1
ATOM 2780 N N . ALA A 1 378 ? -19.884 11.056 14.563 1.00 93.75 378 ALA A N 1
ATOM 2781 C CA . ALA A 1 378 ? -20.015 10.166 15.712 1.00 93.75 378 ALA A CA 1
ATOM 2782 C C . ALA A 1 378 ? -20.415 8.724 15.359 1.00 93.75 378 ALA A C 1
ATOM 2784 O O . ALA A 1 378 ? -20.653 7.920 16.263 1.00 93.75 378 ALA A O 1
ATOM 2785 N N . ARG A 1 379 ? -20.561 8.404 14.064 1.00 93.31 379 ARG A N 1
ATOM 2786 C CA . ARG A 1 379 ? -20.910 7.064 13.560 1.00 93.31 379 ARG A CA 1
ATOM 2787 C C . ARG A 1 379 ? -22.143 6.462 14.243 1.00 93.31 379 ARG A C 1
ATOM 2789 O O . ARG A 1 379 ? -22.198 5.268 14.526 1.00 93.31 379 ARG A O 1
ATOM 2796 N N . GLY A 1 380 ? -23.131 7.301 14.545 1.00 95.44 380 GLY A N 1
ATOM 2797 C CA . GLY A 1 380 ? -24.377 6.865 15.158 1.00 95.44 380 GLY A CA 1
ATOM 2798 C C . GLY A 1 380 ? -24.350 6.754 16.680 1.00 95.44 380 GLY A C 1
ATOM 2799 O O . GLY A 1 380 ? -25.368 6.368 17.260 1.00 95.44 380 GLY A O 1
ATOM 2800 N N . LEU A 1 381 ? -23.235 7.069 17.356 1.00 98.12 381 LEU A N 1
ATOM 2801 C CA . LEU A 1 381 ? -23.166 7.056 18.818 1.00 98.12 381 LEU A CA 1
ATOM 2802 C C . LEU A 1 381 ? -24.246 7.976 19.386 1.00 98.12 381 LEU A C 1
ATOM 2804 O O . LEU A 1 381 ? -24.206 9.181 19.168 1.00 98.12 381 LEU A O 1
ATOM 2808 N N . GLN A 1 382 ? -25.166 7.418 20.172 1.00 98.12 382 GLN A N 1
ATOM 2809 C CA . GLN A 1 382 ? -26.202 8.185 20.872 1.00 98.12 382 GLN A CA 1
ATOM 2810 C C . GLN A 1 382 ? -25.869 8.376 22.349 1.00 98.12 382 GLN A C 1
ATOM 2812 O O . GLN A 1 382 ? -26.240 9.375 22.969 1.00 98.12 382 GLN A O 1
ATOM 2817 N N . LEU A 1 383 ? -25.248 7.352 22.940 1.00 98.31 383 LEU A N 1
ATOM 2818 C CA . LEU A 1 383 ? -25.003 7.290 24.370 1.00 98.31 383 LEU A CA 1
ATOM 2819 C C . LEU A 1 383 ? -23.786 6.425 24.678 1.00 98.31 383 LEU A C 1
ATOM 2821 O O . LEU A 1 383 ? -23.731 5.271 24.252 1.00 98.31 383 LEU A O 1
ATOM 2825 N N . LEU A 1 384 ? -22.882 6.944 25.507 1.00 98.62 384 LEU A N 1
ATOM 2826 C CA . LEU A 1 384 ? -21.827 6.169 26.157 1.00 98.62 384 LEU A CA 1
ATOM 2827 C C . LEU A 1 384 ? -21.957 6.322 27.670 1.00 98.62 384 LEU A C 1
ATOM 2829 O O . LEU A 1 384 ? -21.804 7.407 28.218 1.00 98.62 384 LEU A O 1
ATOM 2833 N N . ARG A 1 385 ? -22.255 5.227 28.365 1.00 98.75 385 ARG A N 1
ATOM 2834 C CA . ARG A 1 385 ? -22.341 5.191 29.823 1.00 98.75 385 ARG A CA 1
ATOM 2835 C C . ARG A 1 385 ? -21.113 4.513 30.401 1.00 98.75 385 ARG A C 1
ATOM 2837 O O . ARG A 1 385 ? -20.840 3.363 30.072 1.00 98.75 385 ARG A O 1
ATOM 2844 N N . VAL A 1 386 ? -20.471 5.195 31.337 1.00 98.62 386 VAL A N 1
ATOM 2845 C CA . VAL A 1 386 ? -19.343 4.707 32.129 1.00 98.62 386 VAL A CA 1
ATOM 2846 C C . VAL A 1 386 ? -19.780 4.633 33.589 1.00 98.62 386 VAL A C 1
ATOM 2848 O O . VAL A 1 386 ? -20.393 5.562 34.115 1.00 98.62 386 VAL A O 1
ATOM 2851 N N . SER A 1 387 ? -19.488 3.531 34.275 1.00 98.44 387 SER A N 1
ATOM 2852 C CA . SER A 1 387 ? -19.683 3.431 35.720 1.00 98.44 387 SER A CA 1
ATOM 2853 C C . SER A 1 387 ? -18.396 3.051 36.429 1.00 98.44 387 SER A C 1
ATOM 2855 O O . SER A 1 387 ? -17.820 1.999 36.166 1.00 98.44 387 SER A O 1
ATOM 2857 N N . THR A 1 388 ? -18.026 3.886 37.396 1.00 97.81 388 THR A N 1
ATOM 2858 C CA . THR A 1 388 ? -16.861 3.736 38.274 1.00 97.81 388 THR A CA 1
ATOM 2859 C C . THR A 1 388 ? -17.263 3.274 39.679 1.00 97.81 388 THR A C 1
ATOM 2861 O O . THR A 1 388 ? -16.487 3.364 40.622 1.00 97.81 388 THR A O 1
ATOM 2864 N N . ARG A 1 389 ? -18.482 2.733 39.857 1.00 97.44 389 ARG A N 1
ATOM 2865 C CA . ARG A 1 389 ? -18.981 2.250 41.166 1.00 97.44 389 ARG A CA 1
ATOM 2866 C C . ARG A 1 389 ? -18.069 1.207 41.816 1.00 97.44 389 ARG A C 1
ATOM 2868 O O . ARG A 1 389 ? -18.087 1.071 43.031 1.00 97.44 389 ARG A O 1
ATOM 2875 N N . ARG A 1 390 ? -17.321 0.454 41.006 1.00 97.31 390 ARG A N 1
ATOM 2876 C CA . ARG A 1 390 ? -16.376 -0.582 41.441 1.00 97.31 390 ARG A CA 1
ATOM 2877 C C . ARG A 1 390 ? -14.923 -0.221 41.123 1.00 97.31 390 ARG A C 1
ATOM 2879 O O . ARG A 1 390 ? -14.066 -1.096 41.117 1.00 97.31 390 ARG A O 1
ATOM 2886 N N . ALA A 1 391 ? -14.634 1.062 40.918 1.00 96.19 391 ALA A N 1
ATOM 2887 C CA . ALA A 1 391 ? -13.293 1.526 40.589 1.00 96.19 391 ALA A CA 1
ATOM 2888 C C . ALA A 1 391 ? -12.262 1.192 41.679 1.00 96.19 391 ALA A C 1
ATOM 2890 O O . ALA A 1 391 ? -11.150 0.791 41.362 1.00 96.19 391 ALA A O 1
ATOM 2891 N N . ALA A 1 392 ? -12.648 1.252 42.959 1.00 96.62 392 ALA A N 1
ATOM 2892 C CA . ALA A 1 392 ? -11.781 0.841 44.068 1.00 96.62 392 ALA A CA 1
ATOM 2893 C C . ALA A 1 392 ? -11.386 -0.649 44.012 1.00 96.62 392 ALA A C 1
ATOM 2895 O O . ALA A 1 392 ? -10.351 -1.031 44.544 1.00 96.62 392 ALA A O 1
ATOM 2896 N N . ALA A 1 393 ? -12.188 -1.481 43.341 1.00 96.81 393 ALA A N 1
ATOM 2897 C CA . ALA A 1 393 ? -11.885 -2.883 43.060 1.00 96.81 393 ALA A CA 1
ATOM 2898 C C . ALA A 1 393 ? -11.240 -3.085 41.673 1.00 96.81 393 ALA A C 1
ATOM 2900 O O . ALA A 1 393 ? -11.178 -4.211 41.188 1.00 96.81 393 ALA A O 1
ATOM 2901 N N . GLY A 1 394 ? -10.810 -2.006 41.008 1.00 96.44 394 GLY A N 1
ATOM 2902 C CA . GLY A 1 394 ? -10.210 -2.055 39.676 1.00 96.44 394 GLY A CA 1
ATOM 2903 C C . GLY A 1 394 ? -11.200 -2.269 38.527 1.00 96.44 394 GLY A C 1
ATOM 2904 O O . GLY A 1 394 ? -10.779 -2.616 37.432 1.00 96.44 394 GLY A O 1
ATOM 2905 N N . GLU A 1 395 ? -12.513 -2.094 38.724 1.00 97.88 395 GLU A N 1
ATOM 2906 C CA . GLU A 1 395 ? -13.508 -2.344 37.667 1.00 97.88 395 GLU A CA 1
ATOM 2907 C C . GLU A 1 395 ? -14.173 -1.050 37.171 1.00 97.88 395 GLU A C 1
ATOM 2909 O O . GLU A 1 395 ? -14.793 -0.309 37.943 1.00 97.88 395 GLU A O 1
ATOM 2914 N N . VAL A 1 396 ? -14.132 -0.837 35.851 1.00 98.19 396 VAL A N 1
ATOM 2915 C CA . VAL A 1 396 ? -14.899 0.205 35.149 1.00 98.19 396 VAL A CA 1
ATOM 2916 C C . VAL A 1 396 ? -15.846 -0.462 34.155 1.00 98.19 396 VAL A C 1
ATOM 2918 O O . VAL A 1 396 ? -15.427 -1.225 33.291 1.00 98.19 396 VAL A O 1
ATOM 2921 N N . SER A 1 397 ? -17.148 -0.197 34.270 1.00 98.38 397 SER A N 1
ATOM 2922 C CA . SER A 1 397 ? -18.155 -0.751 33.353 1.00 98.38 397 SER A CA 1
ATOM 2923 C C . SER A 1 397 ? -18.501 0.242 32.252 1.00 98.38 397 SER A C 1
ATOM 2925 O O . SER A 1 397 ? -18.777 1.405 32.553 1.00 98.38 397 SER A O 1
ATOM 2927 N N . ILE A 1 398 ? -18.597 -0.231 31.010 1.00 98.25 398 ILE A N 1
ATOM 2928 C CA . ILE A 1 398 ? -19.012 0.579 29.862 1.00 98.25 398 ILE A CA 1
ATOM 2929 C C . ILE A 1 398 ? -20.261 0.019 29.181 1.00 98.25 398 ILE A C 1
ATOM 2931 O O . ILE A 1 398 ? -20.502 -1.191 29.144 1.00 98.25 398 ILE A O 1
ATOM 2935 N N . ARG A 1 399 ? -21.076 0.919 28.631 1.00 98.62 399 ARG A N 1
ATOM 2936 C CA . ARG A 1 399 ? -22.200 0.593 27.753 1.00 98.62 399 ARG A CA 1
ATOM 2937 C C . ARG A 1 399 ? -22.373 1.684 26.706 1.00 98.62 399 ARG A C 1
ATOM 2939 O O . ARG A 1 399 ? -22.756 2.799 27.053 1.00 98.62 399 ARG A O 1
ATOM 2946 N N . ALA A 1 400 ? -22.170 1.337 25.446 1.00 98.56 400 ALA A N 1
ATOM 2947 C CA . ALA A 1 400 ? -22.388 2.209 24.303 1.00 98.56 400 ALA A CA 1
ATOM 2948 C C . ALA A 1 400 ? -23.660 1.802 23.546 1.00 98.56 400 ALA A C 1
ATOM 2950 O O . ALA A 1 400 ? -23.988 0.615 23.440 1.00 98.56 400 ALA A O 1
ATOM 2951 N N . ARG A 1 401 ? -24.393 2.790 23.034 1.00 98.50 401 ARG A N 1
ATOM 2952 C CA . ARG A 1 401 ? -25.547 2.598 22.153 1.00 98.50 401 ARG A CA 1
ATOM 2953 C C . ARG A 1 401 ? -25.373 3.450 20.908 1.00 98.50 401 ARG A C 1
ATOM 2955 O O . ARG A 1 401 ? -25.201 4.664 21.014 1.00 98.50 401 ARG A O 1
ATOM 2962 N N . PHE A 1 402 ? -25.544 2.805 19.767 1.00 98.19 402 PHE A N 1
ATOM 2963 C CA . PHE A 1 402 ? -25.495 3.412 18.452 1.00 98.19 402 PHE A CA 1
ATOM 2964 C C . PHE A 1 402 ? -26.832 3.234 17.732 1.00 98.19 402 PHE A C 1
ATOM 2966 O O . PHE A 1 402 ? -27.585 2.288 18.007 1.00 98.19 402 PHE A O 1
ATOM 2973 N N . ARG A 1 403 ? -27.129 4.160 16.828 1.00 96.06 403 ARG A N 1
ATOM 2974 C CA . ARG A 1 403 ? -28.231 4.111 15.866 1.00 96.06 403 ARG A CA 1
ATOM 2975 C C . ARG A 1 403 ? -27.654 4.276 14.465 1.00 96.06 403 ARG A C 1
ATOM 2977 O O . ARG A 1 403 ? -26.554 4.786 14.321 1.00 96.06 403 ARG A O 1
ATOM 2984 N N . ASP A 1 404 ? -28.404 3.846 13.462 1.00 92.38 404 ASP A N 1
ATOM 2985 C CA . ASP A 1 404 ? -28.037 3.946 12.053 1.00 92.38 404 ASP A CA 1
ATOM 2986 C C . ASP A 1 404 ? -26.727 3.192 11.762 1.00 92.38 404 ASP A C 1
ATOM 2988 O O . ASP A 1 404 ? -25.986 3.499 10.835 1.00 92.38 404 ASP A O 1
ATOM 2992 N N . THR A 1 405 ? -26.455 2.160 12.569 1.00 86.88 405 THR A N 1
ATOM 2993 C CA . THR A 1 405 ? -25.347 1.223 12.393 1.00 86.88 405 THR A CA 1
ATOM 2994 C C . THR A 1 405 ? -25.919 -0.056 11.803 1.00 86.88 405 THR A C 1
ATOM 2996 O O . THR A 1 405 ? -26.592 -0.834 12.491 1.00 86.88 405 THR A O 1
ATOM 2999 N N . ALA A 1 406 ? -25.701 -0.261 10.505 1.00 82.94 406 ALA A N 1
ATOM 3000 C CA . ALA A 1 406 ? -26.091 -1.496 9.844 1.00 82.94 406 ALA A CA 1
ATOM 3001 C C . ALA A 1 406 ? -25.294 -2.675 10.420 1.00 82.94 406 ALA A C 1
ATOM 3003 O O . ALA A 1 406 ? -24.112 -2.546 10.733 1.00 82.94 406 ALA A O 1
ATOM 3004 N N . ALA A 1 407 ? -25.951 -3.826 10.577 1.00 79.81 407 ALA A N 1
ATOM 3005 C CA . ALA A 1 407 ? -25.233 -5.048 10.909 1.00 79.81 407 ALA A CA 1
ATOM 3006 C C . ALA A 1 407 ? -24.570 -5.562 9.622 1.00 79.81 407 ALA A C 1
ATOM 3008 O O . ALA A 1 407 ? -25.319 -5.903 8.691 1.00 79.81 407 ALA A O 1
ATOM 3009 N N . PRO A 1 408 ? -23.230 -5.592 9.557 1.00 78.94 408 PRO A N 1
ATOM 3010 C CA . PRO A 1 408 ? -22.523 -6.157 8.415 1.00 78.94 408 PRO A CA 1
ATOM 3011 C C . PRO A 1 408 ? -22.790 -7.665 8.336 1.00 78.94 408 PRO A C 1
ATOM 3013 O O . PRO A 1 408 ? -23.267 -8.282 9.299 1.00 78.94 408 PRO A O 1
ATOM 3016 N N . ASP A 1 409 ? -22.432 -8.263 7.209 1.00 80.00 409 ASP A N 1
ATOM 3017 C CA . ASP A 1 409 ? -22.186 -9.696 7.177 1.00 80.00 409 ASP A CA 1
ATOM 3018 C C . ASP A 1 409 ? -20.772 -9.911 7.735 1.00 80.00 409 ASP A C 1
ATOM 3020 O O . ASP A 1 409 ? -19.786 -9.462 7.158 1.00 80.00 409 ASP A O 1
ATOM 3024 N N . LEU A 1 410 ? -20.705 -10.473 8.943 1.00 81.62 410 LEU A N 1
ATOM 3025 C CA . LEU A 1 410 ? -19.452 -10.688 9.668 1.00 81.62 410 LEU A CA 1
ATOM 3026 C C . LEU A 1 410 ? -18.726 -11.894 9.082 1.00 81.62 410 LEU A C 1
ATOM 3028 O O . LEU A 1 410 ? -19.340 -12.951 8.916 1.00 81.62 410 LEU A O 1
ATOM 3032 N N . LEU A 1 411 ? -17.437 -11.730 8.802 1.00 77.75 411 LEU A N 1
ATOM 3033 C CA . LEU A 1 411 ? -16.586 -12.783 8.252 1.00 77.75 411 LEU A CA 1
ATOM 3034 C C . LEU A 1 411 ? -15.821 -13.507 9.361 1.00 77.75 411 LEU A C 1
ATOM 3036 O O . LEU A 1 411 ? -15.474 -14.677 9.198 1.00 77.75 411 LEU A O 1
ATOM 3040 N N . ALA A 1 412 ? -15.612 -12.851 10.506 1.00 84.31 412 ALA A N 1
ATOM 3041 C CA . ALA A 1 412 ? -14.932 -13.440 11.650 1.00 84.31 412 ALA A CA 1
ATOM 3042 C C . ALA A 1 412 ? -15.443 -12.892 12.999 1.00 84.31 412 ALA A C 1
ATOM 3044 O O . ALA A 1 412 ? -16.375 -12.079 13.047 1.00 84.31 412 ALA A O 1
ATOM 3045 N N . PRO A 1 413 ? -14.907 -13.392 14.131 1.00 90.94 413 PRO A N 1
ATOM 3046 C CA . PRO A 1 413 ? -15.196 -12.843 15.449 1.00 90.94 413 PRO A CA 1
ATOM 3047 C C . PRO A 1 413 ? -14.952 -11.332 15.545 1.00 90.94 413 PRO A C 1
ATOM 3049 O O . PRO A 1 413 ? -14.107 -10.768 14.857 1.00 90.94 413 PRO A O 1
ATOM 3052 N N . LEU A 1 414 ? -15.670 -10.667 16.450 1.00 92.62 414 LEU A N 1
ATOM 3053 C CA . LEU A 1 414 ? -15.459 -9.237 16.689 1.00 92.62 414 LEU A CA 1
ATOM 3054 C C . LEU A 1 414 ? -14.366 -8.991 17.727 1.00 92.62 414 LEU A C 1
ATOM 3056 O O . LEU A 1 414 ? -14.350 -9.640 18.773 1.00 92.62 414 LEU A O 1
ATOM 3060 N N . HIS A 1 415 ? -13.551 -7.964 17.501 1.00 92.88 415 HIS A N 1
ATOM 3061 C CA . HIS A 1 415 ? -12.716 -7.347 18.525 1.00 92.88 415 HIS A CA 1
ATOM 3062 C C . HIS A 1 415 ? -13.335 -6.038 19.008 1.00 92.88 415 HIS A C 1
ATOM 3064 O O . HIS A 1 415 ? -13.849 -5.230 18.236 1.00 92.88 415 HIS A O 1
ATOM 3070 N N . VAL A 1 416 ? -13.300 -5.834 20.326 1.00 95.44 416 VAL A N 1
ATOM 3071 C CA . VAL A 1 416 ? -13.770 -4.607 20.975 1.00 95.44 416 VAL A CA 1
ATOM 3072 C C . VAL A 1 416 ? -12.648 -4.066 21.836 1.00 95.44 416 VAL A C 1
ATOM 3074 O O . VAL A 1 416 ? -12.216 -4.740 22.769 1.00 95.44 416 VAL A O 1
ATOM 3077 N N . THR A 1 417 ? -12.230 -2.833 21.570 1.00 96.56 417 THR A N 1
ATOM 3078 C CA . THR A 1 417 ? -11.198 -2.151 22.353 1.00 96.56 417 THR A CA 1
ATOM 3079 C C . THR A 1 417 ? -11.745 -0.855 22.931 1.00 96.56 417 THR A C 1
ATOM 3081 O O . THR A 1 417 ? -12.399 -0.074 22.239 1.00 96.56 417 THR A O 1
ATOM 3084 N N . VAL A 1 418 ? -11.481 -0.624 24.215 1.00 97.62 418 VAL A N 1
ATOM 3085 C CA . VAL A 1 418 ? -11.908 0.566 24.958 1.00 97.62 418 VAL A CA 1
ATOM 3086 C C . VAL A 1 418 ? -10.686 1.240 25.561 1.00 97.62 418 VAL A C 1
ATOM 3088 O O . VAL A 1 418 ? -9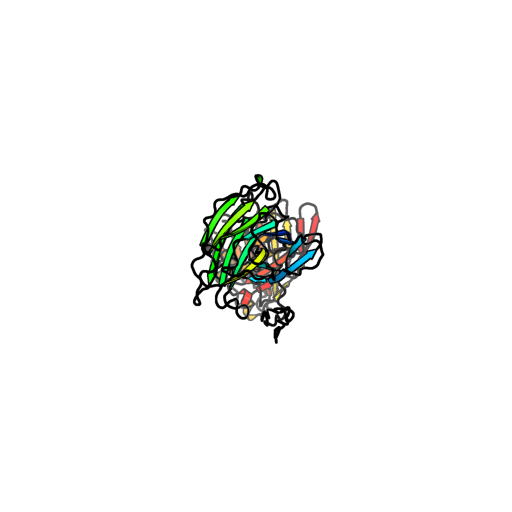.891 0.578 26.225 1.00 97.62 418 VAL A O 1
ATOM 3091 N N . VAL A 1 419 ? -10.575 2.557 25.404 1.00 98.00 419 VAL A N 1
ATOM 3092 C CA . VAL A 1 419 ? -9.546 3.373 26.067 1.00 98.00 419 VAL A CA 1
ATOM 3093 C C . VAL A 1 419 ? -10.215 4.418 26.947 1.00 98.00 419 VAL A C 1
ATOM 3095 O O . VAL A 1 419 ? -11.145 5.108 26.528 1.00 98.00 419 VAL A O 1
ATOM 3098 N N . LEU A 1 420 ? -9.731 4.529 28.178 1.00 97.62 420 LEU A N 1
ATOM 3099 C CA . LEU A 1 420 ? -10.145 5.514 29.165 1.00 97.62 420 LEU A CA 1
ATOM 3100 C C . LEU A 1 420 ? -9.249 6.753 29.035 1.00 97.62 420 LEU A C 1
ATOM 3102 O O . LEU A 1 420 ? -8.214 6.859 29.697 1.00 97.62 420 LEU A O 1
ATOM 3106 N N . GLY A 1 421 ? -9.631 7.662 28.140 1.00 95.69 421 GLY A N 1
ATOM 3107 C CA . GLY A 1 421 ? -8.913 8.909 27.878 1.00 95.69 421 GLY A CA 1
ATOM 3108 C C . GLY A 1 421 ? -8.736 9.211 26.389 1.00 95.69 421 GLY A C 1
ATOM 3109 O O . GLY A 1 421 ? -9.393 8.602 25.544 1.00 95.69 421 GLY A O 1
ATOM 3110 N N . HIS A 1 422 ? -7.813 10.122 26.074 1.00 91.25 422 HIS A N 1
ATOM 3111 C CA . HIS A 1 422 ? -7.431 10.523 24.714 1.00 91.25 422 HIS A CA 1
ATOM 3112 C C . HIS A 1 422 ? -6.113 9.862 24.251 1.00 91.25 422 HIS A C 1
ATOM 3114 O O . HIS A 1 422 ? -5.715 8.813 24.764 1.00 91.25 422 HIS A O 1
ATOM 3120 N N . GLU A 1 423 ? -5.451 10.449 23.249 1.00 86.88 423 GLU A N 1
ATOM 3121 C CA . GLU A 1 423 ? -4.164 10.003 22.700 1.00 86.88 423 GLU A CA 1
ATOM 3122 C C . GLU A 1 423 ? -3.131 9.692 23.800 1.00 86.88 423 GLU A C 1
ATOM 3124 O O . GLU A 1 423 ? -3.027 10.416 24.790 1.00 86.88 423 GLU A O 1
ATOM 3129 N N . GLY A 1 424 ? -2.416 8.571 23.659 1.00 89.00 424 GLY A N 1
ATOM 3130 C CA . GLY A 1 424 ? -1.435 8.074 24.633 1.00 89.00 424 GLY A CA 1
ATOM 3131 C C . GLY A 1 424 ? -2.008 7.261 25.804 1.00 89.00 424 GLY A C 1
ATOM 3132 O O . GLY A 1 424 ? -1.294 6.434 26.373 1.00 89.00 424 GLY A O 1
ATOM 3133 N N . ALA A 1 425 ? -3.298 7.395 26.140 1.00 93.50 425 ALA A N 1
ATOM 3134 C CA . ALA A 1 425 ? -3.889 6.690 27.286 1.00 93.50 425 ALA A CA 1
ATOM 3135 C C . ALA A 1 425 ? -3.851 5.154 27.141 1.00 93.50 425 ALA A C 1
ATOM 3137 O O . ALA A 1 425 ? -3.636 4.442 28.123 1.00 93.50 425 ALA A O 1
ATOM 3138 N N . GLY A 1 426 ? -4.002 4.640 25.916 1.00 92.88 426 GLY A N 1
ATOM 3139 C CA . GLY A 1 426 ? -3.904 3.206 25.626 1.00 92.88 426 GLY A CA 1
ATOM 3140 C C . GLY A 1 426 ? -2.494 2.641 25.824 1.00 92.88 426 GLY A C 1
ATOM 3141 O O . GLY A 1 426 ? -2.330 1.558 26.389 1.00 92.88 426 GLY A O 1
ATOM 3142 N N . ALA A 1 427 ? -1.465 3.401 25.437 1.00 90.94 427 ALA A N 1
ATOM 3143 C CA . ALA A 1 427 ? -0.068 3.044 25.687 1.00 90.94 427 ALA A CA 1
ATOM 3144 C C . ALA A 1 427 ? 0.267 3.086 27.188 1.00 90.94 427 ALA A C 1
ATOM 3146 O O . ALA A 1 427 ? 0.986 2.228 27.687 1.00 90.94 427 ALA A O 1
ATOM 3147 N N . ALA A 1 428 ? -0.340 4.016 27.932 1.00 92.38 428 ALA A N 1
ATOM 3148 C CA . ALA A 1 428 ? -0.229 4.109 29.389 1.00 92.38 428 ALA A CA 1
ATOM 3149 C C . ALA A 1 428 ? -1.041 3.039 30.158 1.00 92.38 428 ALA A C 1
ATOM 3151 O O . ALA A 1 428 ? -1.188 3.131 31.378 1.00 92.38 428 ALA A O 1
ATOM 3152 N N . GLY A 1 429 ? -1.622 2.055 29.463 1.00 93.69 429 GLY A N 1
ATOM 3153 C CA . GLY A 1 429 ? -2.379 0.955 30.063 1.00 93.69 429 GLY A CA 1
ATOM 3154 C C . GLY A 1 429 ? -3.769 1.317 30.585 1.00 93.69 429 GLY A C 1
ATOM 3155 O O . GLY A 1 429 ? -4.397 0.528 31.291 1.00 93.69 429 GLY A O 1
ATOM 3156 N N . ARG A 1 430 ? -4.305 2.487 30.218 1.00 96.75 430 ARG A N 1
ATOM 3157 C CA . ARG A 1 430 ? -5.676 2.904 30.560 1.00 96.75 430 ARG A CA 1
ATOM 3158 C C . ARG A 1 430 ? -6.688 2.363 29.553 1.00 96.75 430 ARG A C 1
ATOM 3160 O O . ARG A 1 430 ? -7.506 3.104 29.018 1.00 96.75 430 ARG A O 1
ATOM 3167 N N . CYS A 1 431 ? -6.619 1.079 29.243 1.00 97.50 431 CYS A N 1
ATOM 3168 C CA . CYS A 1 431 ? -7.434 0.480 28.197 1.00 97.50 431 CYS A CA 1
ATOM 3169 C C . CYS A 1 431 ? -7.722 -0.992 28.478 1.00 97.50 431 CYS A C 1
ATOM 3171 O O . CYS A 1 431 ? -7.099 -1.611 29.342 1.00 97.50 431 CYS A O 1
ATOM 3173 N N . ALA A 1 432 ? -8.682 -1.548 27.748 1.00 97.19 432 ALA A N 1
ATOM 3174 C CA . ALA A 1 432 ? -8.892 -2.982 27.710 1.00 97.19 432 ALA A CA 1
ATOM 3175 C C . ALA A 1 432 ? -9.409 -3.433 26.344 1.00 97.19 432 ALA A C 1
ATOM 3177 O O . ALA A 1 432 ? -10.210 -2.729 25.719 1.00 97.19 432 ALA A O 1
ATOM 3178 N N . SER A 1 433 ? -9.008 -4.633 25.935 1.00 96.00 433 SER A N 1
ATOM 3179 C CA . SER A 1 433 ? -9.486 -5.292 24.717 1.00 96.00 433 SER A CA 1
ATOM 3180 C C . SER A 1 433 ? -10.201 -6.588 25.070 1.00 96.00 433 SER A C 1
ATOM 3182 O O . SER A 1 433 ? -9.783 -7.328 25.962 1.00 96.00 433 SER A O 1
ATOM 3184 N N . ALA A 1 434 ? -11.317 -6.856 24.405 1.00 94.19 434 ALA A N 1
ATOM 3185 C CA . ALA A 1 434 ? -12.012 -8.125 24.538 1.00 94.19 434 ALA A CA 1
ATOM 3186 C C . ALA A 1 434 ? -11.252 -9.236 23.795 1.00 94.19 434 ALA A C 1
ATOM 3188 O O . ALA A 1 434 ? -10.629 -8.952 22.763 1.00 94.19 434 ALA A O 1
ATOM 3189 N N . PRO A 1 435 ? -11.340 -10.496 24.260 1.00 89.88 435 PRO A N 1
ATOM 3190 C CA . PRO A 1 435 ? -11.011 -11.624 23.397 1.00 89.88 435 PRO A CA 1
ATOM 3191 C C . PRO A 1 435 ? -11.925 -11.621 22.159 1.00 89.88 435 PRO A C 1
ATOM 3193 O O . PRO A 1 435 ? -12.941 -10.920 22.123 1.00 89.88 435 PRO A O 1
ATOM 3196 N N . ALA A 1 436 ? -11.560 -12.411 21.151 1.00 90.25 436 ALA A N 1
ATOM 3197 C CA . ALA A 1 436 ? -12.367 -12.601 19.950 1.00 90.25 436 ALA A CA 1
ATOM 3198 C C . ALA A 1 436 ? -13.802 -13.024 20.324 1.00 90.25 436 ALA A C 1
ATOM 3200 O O . ALA A 1 436 ? -14.009 -14.072 20.935 1.00 90.25 436 ALA A O 1
ATOM 3201 N N . LEU A 1 437 ? -14.794 -12.199 19.976 1.00 93.94 437 LEU A N 1
ATOM 3202 C CA . LEU A 1 437 ? -16.194 -12.430 20.331 1.00 93.94 437 LEU A CA 1
ATOM 3203 C C . LEU A 1 437 ? -16.871 -13.298 19.274 1.00 93.94 437 LEU A C 1
ATOM 3205 O O . LEU A 1 437 ? -17.076 -12.857 18.140 1.00 93.94 437 LEU A O 1
ATOM 3209 N N . GLY A 1 438 ? -17.296 -14.499 19.659 1.00 93.81 438 GLY A N 1
ATOM 3210 C CA . GLY A 1 438 ? -18.086 -15.365 18.790 1.00 93.81 438 GLY A CA 1
ATOM 3211 C C . GLY A 1 438 ? -19.462 -14.755 18.523 1.00 93.81 438 GLY A C 1
ATOM 3212 O O . GLY A 1 438 ? -20.179 -14.401 19.461 1.00 93.81 438 GLY A O 1
ATOM 3213 N N . CYS A 1 439 ? -19.844 -14.630 17.252 1.00 92.88 439 CYS A N 1
ATOM 3214 C CA . CYS A 1 439 ? -21.112 -14.034 16.841 1.00 92.88 439 CYS A CA 1
ATOM 3215 C C . CYS A 1 439 ? -22.128 -15.095 16.422 1.00 92.88 439 CYS A C 1
ATOM 3217 O O . CYS A 1 439 ? -21.869 -15.925 15.557 1.00 92.88 439 CYS A O 1
ATOM 3219 N N . VAL A 1 440 ? -23.327 -15.026 17.001 1.00 93.25 440 VAL A N 1
ATOM 3220 C CA . VAL A 1 440 ? -24.439 -15.925 16.683 1.00 93.25 440 VAL A CA 1
ATOM 3221 C C . VAL A 1 440 ? -25.656 -15.115 16.261 1.00 93.25 440 VAL A C 1
ATOM 3223 O O . VAL A 1 440 ? -26.094 -14.170 16.932 1.00 93.25 440 VAL A O 1
ATOM 3226 N N . ARG A 1 441 ? -26.252 -15.516 15.139 1.00 89.56 441 ARG A N 1
ATOM 3227 C CA . ARG A 1 441 ? -27.527 -14.972 14.681 1.00 89.56 441 ARG A CA 1
ATOM 3228 C C . ARG A 1 441 ? -28.657 -15.536 15.545 1.00 89.56 441 ARG A C 1
ATOM 3230 O O . ARG A 1 441 ? -28.924 -16.730 15.543 1.00 89.56 441 ARG A O 1
ATOM 3237 N N . THR A 1 442 ? -29.335 -14.667 16.290 1.00 85.50 442 THR A N 1
ATOM 3238 C CA . THR A 1 442 ? -30.472 -15.021 17.154 1.00 85.50 442 THR A CA 1
ATOM 3239 C C . THR A 1 442 ? -31.771 -14.595 16.471 1.00 85.50 442 THR A C 1
ATOM 3241 O O . THR A 1 442 ? -32.378 -13.572 16.789 1.00 85.50 442 THR A O 1
ATOM 3244 N N . GLY A 1 443 ? -32.175 -15.379 15.470 1.00 82.69 443 GLY A N 1
ATOM 3245 C CA . GLY A 1 443 ? -33.320 -15.084 14.607 1.00 82.69 443 GLY A CA 1
ATOM 3246 C C . GLY A 1 443 ? -32.994 -14.122 13.451 1.00 82.69 443 GLY A C 1
ATOM 3247 O O . GLY A 1 443 ? -31.851 -13.696 13.283 1.00 82.69 443 GLY A O 1
ATOM 3248 N N . PRO A 1 444 ? -33.986 -13.743 12.625 1.00 83.00 444 PRO A N 1
ATOM 3249 C CA . PRO A 1 444 ? -33.735 -13.002 11.384 1.00 83.00 444 PRO A CA 1
ATOM 3250 C C . PRO A 1 444 ? -33.166 -11.594 11.618 1.00 83.00 444 PRO A C 1
ATOM 3252 O O . PRO A 1 444 ? -32.428 -11.078 10.775 1.00 83.00 444 PRO A O 1
ATOM 3255 N N . ILE A 1 445 ? -33.477 -11.003 12.776 1.00 88.81 445 ILE A N 1
ATOM 3256 C CA . ILE A 1 445 ? -33.316 -9.572 13.059 1.00 88.81 445 ILE A CA 1
ATOM 3257 C C . ILE A 1 445 ? -32.137 -9.272 13.999 1.00 88.81 445 ILE A C 1
ATOM 3259 O O . ILE A 1 445 ? -31.663 -8.136 14.029 1.00 88.81 445 ILE A O 1
ATOM 3263 N N . ARG A 1 446 ? -31.646 -10.245 14.779 1.00 91.31 446 ARG A N 1
ATOM 3264 C CA . ARG A 1 446 ? -30.629 -9.995 15.812 1.00 91.31 446 ARG A CA 1
ATOM 3265 C C . ARG A 1 446 ? -29.371 -10.821 15.607 1.00 91.31 446 ARG A C 1
ATOM 3267 O O . ARG A 1 446 ? -29.436 -12.015 15.336 1.00 91.31 446 ARG A O 1
ATOM 3274 N N . ILE A 1 447 ? -28.228 -10.180 15.819 1.00 91.69 447 ILE A N 1
ATOM 3275 C CA . ILE A 1 447 ? -26.919 -10.832 15.903 1.00 91.69 447 ILE A CA 1
ATOM 3276 C C . ILE A 1 447 ? -26.346 -10.472 17.268 1.00 91.69 447 ILE A C 1
ATOM 3278 O O . ILE A 1 447 ? -26.343 -9.301 17.651 1.00 91.69 447 ILE A O 1
ATOM 3282 N N . GLY A 1 448 ? -25.944 -11.479 18.036 1.00 93.69 448 GLY A N 1
ATOM 3283 C CA . GLY A 1 448 ? -25.321 -11.301 19.341 1.00 93.69 448 GLY A CA 1
ATOM 3284 C C . GLY A 1 448 ? -23.918 -11.880 19.326 1.00 93.69 448 GLY A C 1
ATOM 3285 O O . GLY A 1 448 ? -23.758 -13.038 18.963 1.00 93.69 448 GLY A O 1
ATOM 3286 N N . CYS A 1 449 ? -22.940 -11.089 19.747 1.00 95.00 449 CYS A N 1
ATOM 3287 C CA . CYS A 1 449 ? -21.557 -11.506 19.911 1.00 95.00 449 CYS A CA 1
ATOM 3288 C C . CYS A 1 449 ? -21.157 -11.404 21.381 1.00 95.00 449 CYS A C 1
ATOM 3290 O O . CYS A 1 449 ? -21.518 -10.418 22.040 1.00 95.00 449 CYS A O 1
ATOM 3292 N N . SER A 1 450 ? -20.446 -12.401 21.895 1.00 94.56 450 SER A N 1
ATOM 3293 C CA . SER A 1 450 ? -19.954 -12.426 23.278 1.00 94.56 450 SER A CA 1
ATOM 3294 C C . SER A 1 450 ? -18.657 -13.217 23.421 1.00 94.56 450 SER A C 1
ATOM 3296 O O . SER A 1 450 ? -18.327 -13.998 22.529 1.00 94.56 450 SER A O 1
ATOM 3298 N N . ASP A 1 451 ? -17.948 -12.958 24.522 1.00 88.75 451 ASP A N 1
ATOM 3299 C CA . ASP A 1 451 ? -16.735 -13.663 24.949 1.00 88.75 451 ASP A CA 1
ATOM 3300 C C . ASP A 1 451 ? -17.019 -15.051 25.536 1.00 88.75 451 ASP A C 1
ATOM 3302 O O . ASP A 1 451 ? -18.155 -15.276 26.029 1.00 88.75 451 ASP A O 1
#

Sequence (451 aa):
MITRTRCVSRPARRWVVTLAGVALATWLGSTWASAAVFDFRVDRFAVDGNVFGPLDGVPDRVDDFSDGVLPPWSVVYGTASEHDGFLHLTSPGTHVPDGFGAVPGLPLDLSEVYYSYVLSDGRGSFTATAAWDSTVLGYGDFNHFSLFGYVDPTNPLGAYEVVGVAISNPTPAGQPAAYSATRFGVRYIGGAFQPLDLESVSIDPATITGQIVLRIAFDDATNAVTVSLSVDGGATFLPPFTPVSFFTGTSTAVFLLGSDPLADPPPPPPLCAGGTGLRGTRVVFNRLHHTLIARGKLALPPSVATGYDPAQDGAQLRIEDSASPAIVLVDLTGARAVPAGSPGSGCGPRDGWVRRGATFTYHNQSNALPPACAAGSARGLQLLRVSTRRAAAGEVSIRARFRDTAAPDLLAPLHVTVVLGHEGAGAAGRCASAPALGCVRTGPIRIGCSD

Secondary structure (DSSP, 8-state):
--------PPPP--------------------------EEEEEEEEEEEGGGS--SSS-SEEE-S-SS--TTEEEEESEEEEETTEEEEESS-EEETTGGGTSTT--EEEEEEEESSPEETTS--EEEEEEES-----TT-EEEEEEEEES-TT-TTSSEEEEEEEEE--SPTTSPP-EEEEEEEEEEETTEEPPPEEEEEEE-GGG--S-EEEEEEEETTTTEEEEEEESSTTSS-B--PPPEE--SS-SEEEEEEEE-PBPPPPPPPPS-SS-EEEEEEEEEEETTTTEEEEEEEEE--HHHHHH--HHHH-BEEEEEETT-TT-EEEEE-GGGSB--SSTTSSSSTT-EEEE-SSEEEEE-SSS--TTT--TTTTTTEEEEEEEEEEGGGTEEEEEEEESS------SSPEEEEEESSSTTTTTTT-EEEPPPBEEEE-SSSEEEEE-